Protein AF-0000000076376137 (afdb_homodimer)

Nearest PDB structures (foldseek):
  6ldh-assembly1_A  TM=7.338E-01  e=2.993E-28  Squalus acanthias
  2e37-assembly1_A  TM=7.832E-01  e=1.923E-21  Thermus thermophilus HB8
  3d4p-assembly1_A  TM=7.666E-01  e=7.746E-21  Staphylococcus aureus subsp. aureus COL
  3d0o-assembly1_B  TM=7.665E-01  e=4.172E-20  Staphylococcus aureus subsp. aureus COL
  3wsv-assembly1_C  TM=8.218E-01  e=5.367E-19  Enterococcus mundtii

Sequence (716 aa):
MSLTFGNEPPLFSKPSTDGRSVTELSAILAEVTTGISGTSLQTKEPSPHLPPYSKVTVLGSGDLAMACVTSILAKEIVERLVFIQTSENMLRGGSLELEIFSLPRVDSSKDMSASAGSNVVVVTANTLGKEGSYVNVLQSNVELFRSLIPSAVMYSPHCVLVIASQPVDVMSFVAWKLSGFAPQRVLGTGCNLDTQRLRYLLRPLCQPPAHQPWLIGEHGENQDSGWMGADVLMCLSHLTADHQTYEEAARRKNKEEGMVEGAVQGLKEKGQRSWCVGLSVADLTETILSQHGRPHSVCTLAQGYHGVGSEVYLSLPCLLGGFGVLEVTALELTQEEEGSVVKSSETEWGSIQKNHQFMSLTFGNEPPLFSKPSTDGRSVTELSAILAEVTTGISGTSLQTKEPSPHLPPYSKVTVLGSGDLAMACVTSILAKEIVERLVFIQTSENMLRGGSLELEIFSLPRVDSSKDMSASAGSNVVVVTANTLGKEGSYVNVLQSNVELFRSLIPSAVMYSPHCVLVIASQPVDVMSFVAWKLSGFAPQRVLGTGCNLDTQRLRYLLRPLCQPPAHQPWLIGEHGENQDSGWMGADVLMCLSHLTADHQTYEEAARRKNKEEGMVEGAVQGLKEKGQRSWCVGLSVADLTETILSQHGRPHSVCTLAQGYHGVGSEVYLSLPCLLGGFGVLEVTALELTQEEEGSVVKSSETEWGSIQKNHQF

Solvent-accessible surface area (backbone atoms only — not comparable to full-atom values): 38441 Å² total; per-residue (Å²): 136,82,83,75,80,77,78,71,77,79,86,67,81,70,83,80,75,77,77,64,59,66,60,56,53,52,50,53,55,49,56,63,54,60,68,68,64,86,87,72,86,68,69,81,67,76,74,75,76,49,60,95,77,37,25,36,24,42,36,16,26,46,67,45,32,50,23,31,53,26,30,34,43,32,54,67,73,58,66,35,34,28,39,32,42,70,54,86,51,54,66,67,29,51,56,52,53,47,67,70,54,60,38,87,46,56,47,75,40,80,54,70,70,73,39,46,66,19,50,33,39,37,37,40,53,54,60,83,78,60,90,68,54,72,68,54,44,51,51,52,37,51,55,51,44,68,56,49,39,45,52,50,33,69,37,18,75,81,29,28,40,39,26,61,18,74,60,24,34,62,46,28,43,52,46,32,70,57,48,70,53,62,56,42,28,36,31,11,52,48,27,32,55,59,23,52,51,46,39,60,70,42,44,85,70,28,74,69,73,85,32,60,52,37,34,25,27,39,50,33,70,38,83,82,66,65,23,50,65,19,74,48,45,73,43,64,47,80,74,66,75,74,91,52,54,70,66,56,43,47,52,47,49,49,52,48,48,51,50,50,50,50,43,53,52,47,52,49,70,47,47,78,47,41,59,58,51,8,38,40,50,26,49,52,51,47,30,29,54,53,51,48,69,43,80,42,20,28,14,29,72,33,47,76,46,70,78,25,79,57,94,33,37,27,14,36,47,21,35,29,16,61,68,25,52,76,40,75,56,84,73,91,64,52,73,67,54,30,50,51,47,31,51,46,44,50,52,51,42,49,54,49,56,75,58,46,87,110,134,84,82,74,79,75,79,72,76,77,90,66,80,74,84,78,76,77,76,63,61,66,61,54,52,52,49,53,54,50,55,64,55,60,67,67,63,80,83,68,85,67,70,80,66,76,73,74,77,49,61,98,77,37,25,37,24,42,36,16,27,46,66,47,33,51,23,31,54,25,29,33,43,32,55,68,72,57,67,35,35,28,38,32,43,71,54,87,50,54,65,68,29,51,55,52,55,47,66,71,54,59,37,85,46,56,45,74,40,80,52,70,69,74,40,46,66,19,50,34,38,36,37,39,53,55,60,82,80,60,89,67,54,71,66,54,45,50,51,52,37,51,57,51,43,68,56,49,37,44,53,50,34,69,39,18,75,80,31,28,39,40,25,62,20,74,59,24,31,62,45,29,43,51,47,32,68,57,47,71,55,61,56,42,28,35,30,14,51,47,27,31,56,58,23,51,50,46,39,61,69,42,45,86,71,28,73,70,75,87,31,62,51,38,34,25,29,39,50,33,69,38,83,84,66,64,24,49,65,19,73,48,45,72,43,64,46,81,77,65,77,70,92,52,53,71,66,56,43,47,53,46,47,50,53,49,48,50,49,49,51,50,41,53,50,46,53,48,69,47,46,79,46,42,59,58,50,8,39,40,50,26,51,52,50,48,29,29,55,52,51,48,69,44,80,42,20,28,13,28,72,34,47,77,45,72,78,25,79,58,93,32,37,27,13,37,46,21,34,29,17,60,69,25,52,75,42,76,57,87,72,91,63,50,73,66,53,32,48,50,46,31,51,46,45,50,53,52,42,50,53,49,57,75,57,46,87,110

pLDDT: mean 76.17, std 24.18, range [21.7, 98.88]

Organism: Callorhinchus milii (NCBI:txid7868)

Structure (mmCIF, N/CA/C/O backbone):
data_AF-0000000076376137-model_v1
#
loop_
_entity.id
_entity.type
_entity.pdbx_description
1 polymer 'UEV and lactate/malate dehyrogenase domains'
#
loop_
_atom_site.group_PDB
_atom_site.id
_atom_site.type_symbol
_atom_site.label_atom_id
_atom_site.label_alt_id
_atom_site.label_comp_id
_atom_site.label_asym_id
_atom_site.label_entity_id
_atom_site.label_seq_id
_atom_site.pdbx_PDB_ins_code
_atom_site.Cartn_x
_atom_site.Cartn_y
_atom_site.Cartn_z
_atom_site.occupancy
_atom_site.B_iso_or_equiv
_atom_site.auth_seq_id
_atom_site.auth_comp_id
_atom_site.auth_asym_id
_atom_site.auth_atom_id
_atom_site.pdbx_PDB_model_num
ATOM 1 N N . MET A 1 1 ? -29.297 -44.938 5.051 1 22.16 1 MET A N 1
ATOM 2 C CA . MET A 1 1 ? -29.156 -45.438 3.68 1 22.16 1 MET A CA 1
ATOM 3 C C . MET A 1 1 ? -27.859 -44.906 3.059 1 22.16 1 MET A C 1
ATOM 5 O O . MET A 1 1 ? -27.609 -43.688 3.051 1 22.16 1 MET A O 1
ATOM 9 N N . SER A 1 2 ? -26.734 -45.781 2.963 1 22.08 2 SER A N 1
ATOM 10 C CA . SER A 1 2 ? -25.297 -45.688 2.793 1 22.08 2 SER A CA 1
ATOM 11 C C . SER A 1 2 ? -24.922 -45.281 1.369 1 22.08 2 SER A C 1
ATOM 13 O O . SER A 1 2 ? -25.234 -46 0.416 1 22.08 2 SER A O 1
ATOM 15 N N . LEU A 1 3 ? -25.203 -44 0.946 1 23.52 3 LEU A N 1
ATOM 16 C CA . LEU A 1 3 ? -25.141 -43.594 -0.455 1 23.52 3 LEU A CA 1
ATOM 17 C C . LEU A 1 3 ? -23.812 -44 -1.078 1 23.52 3 LEU A C 1
ATOM 19 O O . LEU A 1 3 ? -22.75 -43.562 -0.621 1 23.52 3 LEU A O 1
ATOM 23 N N . THR A 1 4 ? -23.625 -45.281 -1.652 1 22.45 4 THR A N 1
ATOM 24 C CA . THR A 1 4 ? -22.547 -46.031 -2.287 1 22.45 4 THR A CA 1
ATOM 25 C C . THR A 1 4 ? -22.047 -45.312 -3.535 1 22.45 4 THR A C 1
ATOM 27 O O . THR A 1 4 ? -22.812 -45.094 -4.48 1 22.45 4 THR A O 1
ATOM 30 N N . PHE A 1 5 ? -21.25 -44.219 -3.396 1 22.12 5 PHE A N 1
ATOM 31 C CA . PHE A 1 5 ? -20.703 -43.406 -4.469 1 22.12 5 PHE A CA 1
ATOM 32 C C . PHE A 1 5 ? -19.938 -44.25 -5.473 1 22.12 5 PHE A C 1
ATOM 34 O O . PHE A 1 5 ? -18.984 -44.938 -5.113 1 22.12 5 PHE A O 1
ATOM 41 N N . GLY A 1 6 ? -20.656 -44.938 -6.383 1 22.7 6 GLY A N 1
ATOM 42 C CA . GLY A 1 6 ? -20.125 -45.844 -7.398 1 22.7 6 GLY A CA 1
ATOM 43 C C . GLY A 1 6 ? -18.984 -45.219 -8.195 1 22.7 6 GLY A C 1
ATOM 44 O O . GLY A 1 6 ? -18.969 -44 -8.43 1 22.7 6 GLY A O 1
ATOM 45 N N . ASN A 1 7 ? -17.797 -45.812 -8.242 1 23.27 7 ASN A N 1
ATOM 46 C CA . ASN A 1 7 ? -16.438 -45.688 -8.766 1 23.27 7 ASN A CA 1
ATOM 47 C C . ASN A 1 7 ? -16.422 -45.625 -10.289 1 23.27 7 ASN A C 1
ATOM 49 O O . ASN A 1 7 ? -16.375 -46.656 -10.953 1 23.27 7 ASN A O 1
ATOM 53 N N . GLU A 1 8 ? -17.391 -44.969 -10.953 1 25.73 8 GLU A N 1
ATOM 54 C CA . GLU A 1 8 ? -17.281 -45.219 -12.383 1 25.73 8 GLU A CA 1
ATOM 55 C C . GLU A 1 8 ? -15.906 -44.812 -12.906 1 25.73 8 GLU A C 1
ATOM 57 O O . GLU A 1 8 ? -15.336 -43.812 -12.453 1 25.73 8 GLU A O 1
ATOM 62 N N . PRO A 1 9 ? -15.195 -45.688 -13.562 1 24.77 9 PRO A N 1
ATOM 63 C CA . PRO A 1 9 ? -13.828 -45.594 -14.062 1 24.77 9 PRO A CA 1
ATOM 64 C C . PRO A 1 9 ? -13.625 -44.406 -15 1 24.77 9 PRO A C 1
ATOM 66 O O . PRO A 1 9 ? -14.523 -44.062 -15.781 1 24.77 9 PRO A O 1
ATOM 69 N N . PRO A 1 10 ? -12.859 -43.406 -14.633 1 22.78 10 PRO A N 1
ATOM 70 C CA . PRO A 1 10 ? -12.703 -42.188 -15.43 1 22.78 10 PRO A CA 1
ATOM 71 C C . PRO A 1 10 ? -12.211 -42.469 -16.844 1 22.78 10 PRO A C 1
ATOM 73 O O . PRO A 1 10 ? -11.469 -43.406 -17.078 1 22.78 10 PRO A O 1
ATOM 76 N N . LEU A 1 11 ? -13.008 -42.312 -17.906 1 24.89 11 LEU A N 1
ATOM 77 C CA . LEU A 1 11 ? -12.867 -42.469 -19.344 1 24.89 11 LEU A CA 1
ATOM 78 C C . LEU A 1 11 ? -11.609 -41.781 -19.859 1 24.89 11 LEU A C 1
ATOM 80 O O . LEU A 1 11 ? -11.469 -41.531 -21.062 1 24.89 11 LEU A O 1
ATOM 84 N N . PHE A 1 12 ? -10.602 -41.438 -19.016 1 22.17 12 PHE A N 1
ATOM 85 C CA . PHE A 1 12 ? -9.695 -40.375 -19.422 1 22.17 12 PHE A CA 1
ATOM 86 C C . PHE A 1 12 ? -8.758 -40.844 -20.516 1 22.17 12 PHE A C 1
ATOM 88 O O . PHE A 1 12 ? -8.07 -40.031 -21.141 1 22.17 12 PHE A O 1
ATOM 95 N N . SER A 1 13 ? -8.367 -42.125 -20.672 1 22.62 13 SER A N 1
ATOM 96 C CA . SER A 1 13 ? -6.973 -42.25 -21.078 1 22.62 13 SER A CA 1
ATOM 97 C C . SER A 1 13 ? -6.82 -42 -22.578 1 22.62 13 SER A C 1
ATOM 99 O O . SER A 1 13 ? -6.699 -42.969 -23.359 1 22.62 13 SER A O 1
ATOM 101 N N . LYS A 1 14 ? -7.543 -41.25 -23.312 1 27.48 14 LYS A N 1
ATOM 102 C CA . LYS A 1 14 ? -7.168 -41.469 -24.719 1 27.48 14 LYS A CA 1
ATOM 103 C C . LYS A 1 14 ? -5.773 -40.906 -25 1 27.48 14 LYS A C 1
ATOM 105 O O . LYS A 1 14 ? -5.414 -39.844 -24.516 1 27.48 14 LYS A O 1
ATOM 110 N N . PRO A 1 15 ? -4.738 -41.688 -25.547 1 26.56 15 PRO A N 1
ATOM 111 C CA . PRO A 1 15 ? -3.34 -41.438 -25.922 1 26.56 15 PRO A CA 1
ATOM 112 C C . PRO A 1 15 ? -3.18 -40.281 -26.906 1 26.56 15 PRO A C 1
ATOM 114 O O . PRO A 1 15 ? -3.754 -40.312 -28 1 26.56 15 PRO A O 1
ATOM 117 N N . SER A 1 16 ? -3.355 -38.969 -26.484 1 25.47 16 SER A N 1
ATOM 118 C CA . SER A 1 16 ? -3.223 -37.938 -27.5 1 25.47 16 SER A CA 1
ATOM 119 C C . SER A 1 16 ? -1.838 -37.969 -28.141 1 25.47 16 SER A C 1
ATOM 121 O O . SER A 1 16 ? -0.826 -37.875 -27.453 1 25.47 16 SER A O 1
ATOM 123 N N . THR A 1 17 ? -1.504 -38.625 -29.219 1 25.58 17 THR A N 1
ATOM 124 C CA . THR A 1 17 ? -0.353 -38.781 -30.094 1 25.58 17 THR A CA 1
ATOM 125 C C . THR A 1 17 ? 0.166 -37.406 -30.531 1 25.58 17 THR A C 1
ATOM 127 O O . THR A 1 17 ? 1.162 -37.312 -31.266 1 25.58 17 THR A O 1
ATOM 130 N N . ASP A 1 18 ? -0.617 -36.344 -30.594 1 28.47 18 ASP A N 1
ATOM 131 C CA . ASP A 1 18 ? -0.144 -35.281 -31.469 1 28.47 18 ASP A CA 1
ATOM 132 C C . ASP A 1 18 ? 1.029 -34.531 -30.844 1 28.47 18 ASP A C 1
ATOM 134 O O . ASP A 1 18 ? 0.899 -33.969 -29.75 1 28.47 18 ASP A O 1
ATOM 138 N N . GLY A 1 19 ? 2.346 -34.844 -31.062 1 25.27 19 GLY A N 1
ATOM 139 C CA . GLY A 1 19 ? 3.691 -34.344 -30.812 1 25.27 19 GLY A CA 1
ATOM 140 C C . GLY A 1 19 ? 3.842 -32.844 -31.078 1 25.27 19 GLY A C 1
ATOM 141 O O . GLY A 1 19 ? 4.961 -32.344 -31.141 1 25.27 19 GLY A O 1
ATOM 142 N N . ARG A 1 20 ? 2.961 -32.25 -31.812 1 32.53 20 ARG A N 1
ATOM 143 C CA . ARG A 1 20 ? 3.219 -30.891 -32.281 1 32.53 20 ARG A CA 1
ATOM 144 C C . ARG A 1 20 ? 3.33 -29.922 -31.109 1 32.53 20 ARG A C 1
ATOM 146 O O . ARG A 1 20 ? 3.539 -28.719 -31.297 1 32.53 20 ARG A O 1
ATOM 153 N N . SER A 1 21 ? 2.859 -30.328 -29.969 1 31.55 21 SER A N 1
ATOM 154 C CA . SER A 1 21 ? 2.377 -29.312 -29.047 1 31.55 21 SER A CA 1
ATOM 155 C C . SER A 1 21 ? 3.533 -28.609 -28.328 1 31.55 21 SER A C 1
ATOM 157 O O . SER A 1 21 ? 3.408 -27.469 -27.906 1 31.55 21 SER A O 1
ATOM 159 N N . VAL A 1 22 ? 4.648 -29.25 -28.094 1 31.97 22 VAL A N 1
ATOM 160 C CA . VAL A 1 22 ? 5.707 -28.625 -27.312 1 31.97 22 VAL A CA 1
ATOM 161 C C . VAL A 1 22 ? 6.441 -27.594 -28.172 1 31.97 22 VAL A C 1
ATOM 163 O O . VAL A 1 22 ? 6.797 -26.516 -27.688 1 31.97 22 VAL A O 1
ATOM 166 N N . THR A 1 23 ? 6.602 -27.859 -29.5 1 31.88 23 THR A N 1
ATOM 167 C CA . THR A 1 23 ? 7.41 -27.016 -30.375 1 31.88 23 THR A CA 1
ATOM 168 C C . THR A 1 23 ? 6.727 -25.672 -30.609 1 31.88 23 THR A C 1
ATOM 170 O O . THR A 1 23 ? 7.391 -24.641 -30.672 1 31.88 23 THR A O 1
ATOM 173 N N . GLU A 1 24 ? 5.453 -25.781 -30.797 1 33.12 24 GLU A N 1
ATOM 174 C CA . GLU A 1 24 ? 4.754 -24.531 -31.109 1 33.12 24 GLU A CA 1
ATOM 175 C C . GLU A 1 24 ? 4.75 -23.594 -29.906 1 33.12 24 GLU A C 1
ATOM 177 O O . GLU A 1 24 ? 4.91 -22.375 -30.062 1 33.12 24 GLU A O 1
ATOM 182 N N . LEU A 1 25 ? 4.676 -24.172 -28.703 1 32 25 LEU A N 1
ATOM 183 C CA . LEU A 1 25 ? 4.637 -23.312 -27.516 1 32 25 LEU A CA 1
ATOM 184 C C . LEU A 1 25 ? 5.996 -22.672 -27.266 1 32 25 LEU A C 1
ATOM 186 O O . LEU A 1 25 ? 6.074 -21.5 -26.891 1 32 25 LEU A O 1
ATOM 190 N N . SER A 1 26 ? 7.09 -23.344 -27.609 1 34.44 26 SER A N 1
ATOM 191 C CA . SER A 1 26 ? 8.422 -22.766 -27.5 1 34.44 26 SER A CA 1
ATOM 192 C C . SER A 1 26 ? 8.578 -21.578 -28.453 1 34.44 26 SER A C 1
ATOM 194 O O . SER A 1 26 ? 9.289 -20.625 -28.156 1 34.44 26 SER A O 1
ATOM 196 N N . ALA A 1 27 ? 7.984 -21.672 -29.594 1 36.41 27 ALA A N 1
ATOM 197 C CA . ALA A 1 27 ? 8.07 -20.594 -30.578 1 36.41 27 ALA A CA 1
ATOM 198 C C . ALA A 1 27 ? 7.34 -19.359 -30.094 1 36.41 27 ALA A C 1
ATOM 200 O O . ALA A 1 27 ? 7.828 -18.234 -30.266 1 36.41 27 ALA A O 1
ATOM 201 N N . ILE A 1 28 ? 6.223 -19.516 -29.438 1 34.91 28 ILE A N 1
ATOM 202 C CA . ILE A 1 28 ? 5.469 -18.375 -28.953 1 34.91 28 ILE A CA 1
ATOM 203 C C . ILE A 1 28 ? 6.234 -17.688 -27.828 1 34.91 28 ILE A C 1
ATOM 205 O O . ILE A 1 28 ? 6.32 -16.469 -27.781 1 34.91 28 ILE A O 1
ATOM 209 N N . LEU A 1 29 ? 6.844 -18.484 -27.047 1 36.94 29 LEU A N 1
ATOM 210 C CA . LEU A 1 29 ? 7.629 -17.891 -25.969 1 36.94 29 LEU A CA 1
ATOM 211 C C . LEU A 1 29 ? 8.844 -17.156 -26.516 1 36.94 29 LEU A C 1
ATOM 213 O O . LEU A 1 29 ? 9.203 -16.094 -26.031 1 36.94 29 LEU A O 1
ATOM 217 N N . ALA A 1 30 ? 9.484 -17.688 -27.547 1 34.34 30 ALA A N 1
ATOM 218 C CA . ALA A 1 30 ? 10.617 -17.031 -28.188 1 34.34 30 ALA A CA 1
ATOM 219 C C . ALA A 1 30 ? 10.188 -15.719 -28.828 1 34.34 30 ALA A C 1
ATOM 221 O O . ALA A 1 30 ? 10.922 -14.727 -28.797 1 34.34 30 ALA A O 1
ATOM 222 N N . GLU A 1 31 ? 9.078 -15.711 -29.453 1 34.19 31 GLU A N 1
ATOM 223 C CA . GLU A 1 31 ? 8.609 -14.5 -30.125 1 34.19 31 GLU A CA 1
ATOM 224 C C . GLU A 1 31 ? 8.336 -13.383 -29.125 1 34.19 31 GLU A C 1
ATOM 226 O O . GLU A 1 31 ? 8.609 -12.211 -29.391 1 34.19 31 GLU A O 1
ATOM 231 N N . VAL A 1 32 ? 7.82 -13.758 -27.969 1 32.81 32 VAL A N 1
ATOM 232 C CA . VAL A 1 32 ? 7.512 -12.719 -27 1 32.81 32 VAL A CA 1
ATOM 233 C C . VAL A 1 32 ? 8.812 -12.133 -26.438 1 32.81 32 VAL A C 1
ATOM 235 O O . VAL A 1 32 ? 8.906 -10.93 -26.203 1 32.81 32 VAL A O 1
ATOM 238 N N . THR A 1 33 ? 9.828 -12.906 -26.391 1 30.69 33 THR A N 1
ATOM 239 C CA . THR A 1 33 ? 11.086 -12.43 -25.828 1 30.69 33 THR A CA 1
ATOM 240 C C . THR A 1 33 ? 11.836 -11.57 -26.844 1 30.69 33 THR A C 1
ATOM 242 O O . THR A 1 33 ? 12.586 -10.672 -26.469 1 30.69 33 THR A O 1
ATOM 245 N N . THR A 1 34 ? 11.828 -11.914 -28.141 1 31.52 34 THR A N 1
ATOM 246 C CA . THR A 1 34 ? 12.602 -11.148 -29.109 1 31.52 34 THR A CA 1
ATOM 247 C C . THR A 1 34 ? 12.062 -9.727 -29.234 1 31.52 34 THR A C 1
ATOM 249 O O . THR A 1 34 ? 12.656 -8.898 -29.922 1 31.52 34 THR A O 1
ATOM 252 N N . GLY A 1 35 ? 10.844 -9.508 -28.812 1 30.53 35 GLY A N 1
ATOM 253 C CA . GLY A 1 35 ? 10.352 -8.156 -29.031 1 30.53 35 GLY A CA 1
ATOM 254 C C . GLY A 1 35 ? 11.133 -7.105 -28.266 1 30.53 35 GLY A C 1
ATOM 255 O O . GLY A 1 35 ? 10.773 -5.93 -28.266 1 30.53 35 GLY A O 1
ATOM 256 N N . ILE A 1 36 ? 11.992 -7.531 -27.375 1 29.47 36 ILE A N 1
ATOM 257 C CA . ILE A 1 36 ? 12.539 -6.414 -26.625 1 29.47 36 ILE A CA 1
ATOM 258 C C . ILE A 1 36 ? 13.633 -5.727 -27.438 1 29.47 36 ILE A C 1
ATOM 260 O O . ILE A 1 36 ? 14.367 -4.879 -26.922 1 29.47 36 ILE A O 1
ATOM 264 N N . SER A 1 37 ? 13.922 -6.23 -28.625 1 26.3 37 SER A N 1
ATOM 265 C CA . SER A 1 37 ? 15.148 -5.594 -29.094 1 26.3 37 SER A CA 1
ATOM 266 C C . SER A 1 37 ? 14.953 -4.094 -29.281 1 26.3 37 SER A C 1
ATOM 268 O O . SER A 1 37 ? 15.734 -3.289 -28.766 1 26.3 37 SER A O 1
ATOM 270 N N . GLY A 1 38 ? 14.914 -3.605 -30.672 1 26.5 38 GLY A N 1
ATOM 271 C CA . GLY A 1 38 ? 15.406 -2.365 -31.25 1 26.5 38 GLY A CA 1
ATOM 272 C C . GLY A 1 38 ? 14.664 -1.14 -30.75 1 26.5 38 GLY A C 1
ATOM 273 O O . GLY A 1 38 ? 13.594 -1.257 -30.141 1 26.5 38 GLY A O 1
ATOM 274 N N . THR A 1 39 ? 15.195 0.216 -31.109 1 28.78 39 THR A N 1
ATOM 275 C CA . THR A 1 39 ? 15.148 1.645 -30.828 1 28.78 39 THR A CA 1
ATOM 276 C C . THR A 1 39 ? 13.742 2.193 -31.031 1 28.78 39 THR A C 1
ATOM 278 O O . THR A 1 39 ? 13.461 3.338 -30.672 1 28.78 39 THR A O 1
ATOM 281 N N . SER A 1 40 ? 13.023 1.793 -32.219 1 27.5 40 SER A N 1
ATOM 282 C CA . SER A 1 40 ? 12.18 2.793 -32.844 1 27.5 40 SER A CA 1
ATOM 283 C C . SER A 1 40 ? 11.039 3.219 -31.938 1 27.5 40 SER A C 1
ATOM 285 O O . SER A 1 40 ? 10.703 2.51 -30.984 1 27.5 40 SER A O 1
ATOM 287 N N . LEU A 1 41 ? 10.391 4.508 -32.219 1 28.47 41 LEU A N 1
ATOM 288 C CA . LEU A 1 41 ? 9.266 5.344 -31.828 1 28.47 41 LEU A CA 1
ATOM 289 C C . LEU A 1 41 ? 7.984 4.52 -31.734 1 28.47 41 LEU A C 1
ATOM 291 O O . LEU A 1 41 ? 7.34 4.254 -32.75 1 28.47 41 LEU A O 1
ATOM 295 N N . GLN A 1 42 ? 8.016 3.396 -31.234 1 27.92 42 GLN A N 1
ATOM 296 C CA . GLN A 1 42 ? 6.855 2.514 -31.328 1 27.92 42 GLN A CA 1
ATOM 297 C C . GLN A 1 42 ? 5.57 3.252 -30.969 1 27.92 42 GLN A C 1
ATOM 299 O O . GLN A 1 42 ? 5.508 3.949 -29.953 1 27.92 42 GLN A O 1
ATOM 304 N N . THR A 1 43 ? 4.785 3.461 -32 1 29.94 43 THR A N 1
ATOM 305 C CA . THR A 1 43 ? 3.41 3.945 -31.922 1 29.94 43 THR A CA 1
ATOM 306 C C . THR A 1 43 ? 2.678 3.303 -30.734 1 29.94 43 THR A C 1
ATOM 308 O O . THR A 1 43 ? 2.844 2.109 -30.469 1 29.94 43 THR A O 1
ATOM 311 N N . LYS A 1 44 ? 2.287 4.07 -29.781 1 31.88 44 LYS A N 1
ATOM 312 C CA . LYS A 1 44 ? 1.377 3.723 -28.688 1 31.88 44 LYS A CA 1
ATOM 313 C C . LYS A 1 44 ? 0.385 2.648 -29.125 1 31.88 44 LYS A C 1
ATOM 315 O O . LYS A 1 44 ? -0.542 2.924 -29.891 1 31.88 44 LYS A O 1
ATOM 320 N N . GLU A 1 45 ? 0.847 1.396 -29.422 1 33.62 45 GLU A N 1
ATOM 321 C CA . GLU A 1 45 ? -0.188 0.412 -29.734 1 33.62 45 GLU A CA 1
ATOM 322 C C . GLU A 1 45 ? -1.397 0.581 -28.812 1 33.62 45 GLU A C 1
ATOM 324 O O . GLU A 1 45 ? -1.248 0.915 -27.641 1 33.62 45 GLU A O 1
ATOM 329 N N . PRO A 1 46 ? -2.6 0.63 -29.375 1 33.97 46 PRO A N 1
ATOM 330 C CA . PRO A 1 46 ? -3.83 0.806 -28.594 1 33.97 46 PRO A CA 1
ATOM 331 C C . PRO A 1 46 ? -3.928 -0.16 -27.406 1 33.97 46 PRO A C 1
ATOM 333 O O . PRO A 1 46 ? -3.367 -1.258 -27.469 1 33.97 46 PRO A O 1
ATOM 336 N N . SER A 1 47 ? -3.896 0.276 -26.188 1 40.19 47 SER A N 1
ATOM 337 C CA . SER A 1 47 ? -4.172 -0.499 -24.984 1 40.19 47 SER A CA 1
ATOM 338 C C . SER A 1 47 ? -5.102 -1.671 -25.281 1 40.19 47 SER A C 1
ATOM 340 O O . SER A 1 47 ? -6.078 -1.525 -26.016 1 40.19 47 SER A O 1
ATOM 342 N N . PRO A 1 48 ? -4.625 -2.918 -25.266 1 42.78 48 PRO A N 1
ATOM 343 C CA . PRO A 1 48 ? -5.52 -4.051 -25.516 1 42.78 48 PRO A CA 1
ATOM 344 C C . PRO A 1 48 ? -6.945 -3.791 -25.031 1 42.78 48 PRO A C 1
ATOM 346 O O . PRO A 1 48 ? -7.152 -2.998 -24.109 1 42.78 48 PRO A O 1
ATOM 349 N N . HIS A 1 49 ? -7.93 -4.082 -25.922 1 44.31 49 HIS A N 1
ATOM 350 C CA . HIS A 1 49 ? -9.367 -3.945 -25.703 1 44.31 49 HIS A CA 1
ATOM 351 C C . HIS A 1 49 ? -9.797 -4.598 -24.406 1 44.31 49 HIS A C 1
ATOM 353 O O . HIS A 1 49 ? -9.719 -5.82 -24.25 1 44.31 49 HIS A O 1
ATOM 359 N N . LEU A 1 50 ? -9.508 -4.125 -23.25 1 51.91 50 LEU A N 1
ATOM 360 C CA . LEU A 1 50 ? -10.148 -4.555 -22.016 1 51.91 50 LEU A CA 1
ATOM 361 C C . LEU A 1 50 ? -11.633 -4.805 -22.219 1 51.91 50 LEU A C 1
ATOM 363 O O . LEU A 1 50 ? -12.25 -4.18 -23.094 1 51.91 50 LEU A O 1
ATOM 367 N N . PRO A 1 51 ? -12.086 -6.02 -21.797 1 56.38 51 PRO A N 1
ATOM 368 C CA . PRO A 1 51 ? -13.539 -6.156 -21.922 1 56.38 51 PRO A CA 1
ATOM 369 C C . PRO A 1 51 ? -14.281 -4.867 -21.562 1 56.38 51 PRO A C 1
ATOM 371 O O . PRO A 1 51 ? -13.742 -4.016 -20.844 1 56.38 51 PRO A O 1
ATOM 374 N N . PRO A 1 52 ? -15.336 -4.465 -22.281 1 57.62 52 PRO A N 1
ATOM 375 C CA . PRO A 1 52 ? -16.078 -3.205 -22.141 1 57.62 52 PRO A CA 1
ATOM 376 C C . PRO A 1 52 ? -16.188 -2.744 -20.688 1 57.62 52 PRO A C 1
ATOM 378 O O . PRO A 1 52 ? -16.172 -1.542 -20.422 1 57.62 52 PRO A O 1
ATOM 381 N N . TYR A 1 53 ? -16.422 -3.789 -19.625 1 71.38 53 TYR A N 1
ATOM 382 C CA . TYR A 1 53 ? -16.562 -3.299 -18.25 1 71.38 53 TYR A CA 1
ATOM 383 C C . TYR A 1 53 ? -15.727 -4.125 -17.297 1 71.38 53 TYR A C 1
ATOM 385 O O . TYR A 1 53 ? -16.031 -5.289 -17.031 1 71.38 53 TYR A O 1
ATOM 393 N N . SER A 1 54 ? -14.422 -3.682 -16.953 1 93 54 SER A N 1
ATOM 394 C CA . SER A 1 54 ? -13.547 -4.375 -16.016 1 93 54 SER A CA 1
ATOM 395 C C . SER A 1 54 ? -13.875 -4.008 -14.57 1 93 54 SER A C 1
ATOM 397 O O . SER A 1 54 ? -13.797 -2.838 -14.188 1 93 54 SER A O 1
ATOM 399 N N . LYS A 1 55 ? -14.422 -5 -13.914 1 97.5 55 LYS A N 1
ATOM 400 C CA . LYS A 1 55 ? -14.773 -4.848 -12.508 1 97.5 55 LYS A CA 1
ATOM 401 C C . LYS A 1 55 ? -14.039 -5.863 -11.641 1 97.5 55 LYS A C 1
ATOM 403 O O . LYS A 1 55 ? -14.047 -7.062 -11.938 1 97.5 55 LYS A O 1
ATOM 408 N N . VAL A 1 56 ? -13.344 -5.371 -10.578 1 98.69 56 VAL A N 1
ATOM 409 C CA . VAL A 1 56 ? -12.594 -6.227 -9.664 1 98.69 56 VAL A CA 1
ATOM 410 C C . VAL A 1 56 ? -13.094 -6.008 -8.234 1 98.69 56 VAL A C 1
ATOM 412 O O . VAL A 1 56 ? -13.359 -4.875 -7.832 1 98.69 56 VAL A O 1
ATOM 415 N N . THR A 1 57 ? -13.289 -7.07 -7.496 1 98.69 57 THR A N 1
ATOM 416 C CA . THR A 1 57 ? -13.633 -6.996 -6.082 1 98.69 57 THR A CA 1
ATOM 417 C C . THR A 1 57 ? -12.484 -7.508 -5.215 1 98.69 57 THR A C 1
ATOM 419 O O . THR A 1 57 ? -11.883 -8.539 -5.52 1 98.69 57 THR A O 1
ATOM 422 N N . VAL A 1 58 ? -12.117 -6.758 -4.203 1 98.62 58 VAL A N 1
ATOM 423 C CA . VAL A 1 58 ? -11.156 -7.191 -3.201 1 98.62 58 VAL A CA 1
ATOM 424 C C . VAL A 1 58 ? -11.859 -7.434 -1.87 1 98.62 58 VAL A C 1
ATOM 426 O O . VAL A 1 58 ? -12.5 -6.527 -1.326 1 98.62 58 VAL A O 1
ATOM 429 N N . LEU A 1 59 ? -11.789 -8.672 -1.374 1 97.62 59 LEU A N 1
ATOM 430 C CA . LEU A 1 59 ? -12.344 -9.062 -0.083 1 97.62 59 LEU A CA 1
ATOM 431 C C . LEU A 1 59 ? -11.266 -9.094 0.99 1 97.62 59 LEU A C 1
ATOM 433 O O . LEU A 1 59 ? -10.273 -9.812 0.859 1 97.62 59 LEU A O 1
ATOM 437 N N . GLY A 1 60 ? -11.391 -8.305 1.989 1 94.44 60 GLY A N 1
ATOM 438 C CA . GLY A 1 60 ? -10.438 -8.273 3.084 1 94.44 60 GLY A CA 1
ATOM 439 C C . GLY A 1 60 ? -10.484 -6.98 3.879 1 94.44 60 GLY A C 1
ATOM 440 O O . GLY A 1 60 ? -11.32 -6.117 3.615 1 94.44 60 GLY A O 1
ATOM 441 N N . SER A 1 61 ? -9.633 -6.844 4.887 1 89.25 61 SER A N 1
ATOM 442 C CA . SER A 1 61 ? -9.656 -5.652 5.73 1 89.25 61 SER A CA 1
ATOM 443 C C . SER A 1 61 ? -8.242 -5.16 6.023 1 89.25 61 SER A C 1
ATOM 445 O O . SER A 1 61 ? -8.047 -3.988 6.355 1 89.25 61 SER A O 1
ATOM 447 N N . GLY A 1 62 ? -7.297 -5.879 5.863 1 87.81 62 GLY A N 1
ATOM 448 C CA . GLY A 1 62 ? -5.988 -5.582 6.418 1 87.81 62 GLY A CA 1
ATOM 449 C C . GLY A 1 62 ? -5.035 -4.977 5.406 1 87.81 62 GLY A C 1
ATOM 450 O O . GLY A 1 62 ? -5.465 -4.402 4.406 1 87.81 62 GLY A O 1
ATOM 451 N N . ASP A 1 63 ? -3.781 -5.043 5.785 1 91.44 63 ASP A N 1
ATOM 452 C CA . ASP A 1 63 ? -2.705 -4.43 5.008 1 91.44 63 ASP A CA 1
ATOM 453 C C . ASP A 1 63 ? -2.66 -4.996 3.592 1 91.44 63 ASP A C 1
ATOM 455 O O . ASP A 1 63 ? -2.496 -4.25 2.625 1 91.44 63 ASP A O 1
ATOM 459 N N . LEU A 1 64 ? -2.855 -6.234 3.51 1 94.62 64 LEU A N 1
ATOM 460 C CA . LEU A 1 64 ? -2.762 -6.855 2.191 1 94.62 64 LEU A CA 1
ATOM 461 C C . LEU A 1 64 ? -3.918 -6.414 1.301 1 94.62 64 LEU A C 1
ATOM 463 O O . LEU A 1 64 ? -3.73 -6.164 0.108 1 94.62 64 LEU A O 1
ATOM 467 N N . ALA A 1 65 ? -5.102 -6.367 1.855 1 96.56 65 ALA A N 1
ATOM 468 C CA . ALA A 1 65 ? -6.258 -5.918 1.083 1 96.56 65 ALA A CA 1
ATOM 469 C C . ALA A 1 65 ? -6.02 -4.523 0.503 1 96.56 65 ALA A C 1
ATOM 471 O O . ALA A 1 65 ? -6.227 -4.301 -0.692 1 96.56 65 ALA A O 1
ATOM 472 N N . MET A 1 66 ? -5.543 -3.648 1.326 1 96.38 66 MET A N 1
ATOM 473 C CA . MET A 1 66 ? -5.324 -2.273 0.885 1 96.38 66 MET A CA 1
ATOM 474 C C . MET A 1 66 ? -4.184 -2.199 -0.123 1 96.38 66 MET A C 1
ATOM 476 O O . MET A 1 66 ? -4.223 -1.39 -1.052 1 96.38 66 MET A O 1
ATOM 480 N N . ALA A 1 67 ? -3.174 -3.027 0.096 1 97.25 67 ALA A N 1
ATOM 481 C CA . ALA A 1 67 ? -2.094 -3.109 -0.884 1 97.25 67 ALA A CA 1
ATOM 482 C C . ALA A 1 67 ? -2.621 -3.561 -2.244 1 97.25 67 ALA A C 1
ATOM 484 O O . ALA A 1 67 ? -2.221 -3.025 -3.279 1 97.25 67 ALA A O 1
ATOM 485 N N . CYS A 1 68 ? -3.52 -4.508 -2.289 1 98.25 68 CYS A N 1
ATOM 486 C CA . CYS A 1 68 ? -4.113 -4.984 -3.535 1 98.25 68 CYS A CA 1
ATOM 487 C C . CYS A 1 68 ? -4.953 -3.893 -4.188 1 98.25 68 CYS A C 1
ATOM 489 O O . CYS A 1 68 ? -4.84 -3.646 -5.387 1 98.25 68 CYS A O 1
ATOM 491 N N . VAL A 1 69 ? -5.785 -3.219 -3.373 1 98.38 69 VAL A N 1
ATOM 492 C CA . VAL A 1 69 ? -6.664 -2.172 -3.881 1 98.38 69 VAL A CA 1
ATOM 493 C C . VAL A 1 69 ? -5.84 -1.093 -4.574 1 98.38 69 VAL A C 1
ATOM 495 O O . VAL A 1 69 ? -6.07 -0.784 -5.746 1 98.38 69 VAL A O 1
ATOM 498 N N . THR A 1 70 ? -4.844 -0.601 -3.889 1 98.12 70 THR A N 1
ATOM 499 C CA . THR A 1 70 ? -4.098 0.533 -4.422 1 98.12 70 THR A CA 1
ATOM 500 C C . THR A 1 70 ? -3.209 0.096 -5.586 1 98.12 70 THR A C 1
ATOM 502 O O . THR A 1 70 ? -3.025 0.844 -6.547 1 98.12 70 THR A O 1
ATOM 505 N N . SER A 1 71 ? -2.635 -1.126 -5.551 1 98.38 71 SER A N 1
ATOM 506 C CA . SER A 1 71 ? -1.786 -1.619 -6.633 1 98.38 71 SER A CA 1
ATOM 507 C C . SER A 1 71 ? -2.592 -1.849 -7.906 1 98.38 71 SER A C 1
ATOM 509 O O . SER A 1 71 ? -2.152 -1.486 -9 1 98.38 71 SER A O 1
ATOM 511 N N . ILE A 1 72 ? -3.764 -2.422 -7.801 1 98.44 72 ILE A N 1
ATOM 512 C CA . ILE A 1 72 ? -4.609 -2.688 -8.961 1 98.44 72 ILE A CA 1
ATOM 513 C C . ILE A 1 72 ? -5.031 -1.368 -9.602 1 98.44 72 ILE A C 1
ATOM 515 O O . ILE A 1 72 ? -4.996 -1.229 -10.828 1 98.44 72 ILE A O 1
ATOM 519 N N . LEU A 1 73 ? -5.398 -0.416 -8.789 1 98 73 LEU A N 1
ATOM 520 C CA . LEU A 1 73 ? -5.797 0.885 -9.312 1 98 73 LEU A CA 1
ATOM 521 C C . LEU A 1 73 ? -4.621 1.575 -10 1 98 73 LEU A C 1
ATOM 523 O O . LEU A 1 73 ? -4.793 2.221 -11.039 1 98 73 LEU A O 1
ATOM 527 N N . ALA A 1 74 ? -3.463 1.409 -9.414 1 97.5 74 ALA A N 1
ATOM 528 C CA . ALA A 1 74 ? -2.266 2.053 -9.945 1 97.5 74 ALA A CA 1
ATOM 529 C C . ALA A 1 74 ? -1.918 1.499 -11.328 1 97.5 74 ALA A C 1
ATOM 531 O O . ALA A 1 74 ? -1.246 2.166 -12.117 1 97.5 74 ALA A O 1
ATOM 532 N N . LYS A 1 75 ? -2.328 0.274 -11.625 1 96.12 75 LYS A N 1
ATOM 533 C CA . LYS A 1 75 ? -2.088 -0.339 -12.93 1 96.12 75 LYS A CA 1
ATOM 534 C C . LYS A 1 75 ? -2.994 0.266 -14 1 96.12 75 LYS A C 1
ATOM 536 O O . LYS A 1 75 ? -2.766 0.074 -15.195 1 96.12 75 LYS A O 1
ATOM 541 N N . GLU A 1 76 ? -4.062 0.895 -13.602 1 95.06 76 GLU A N 1
ATOM 542 C CA . GLU A 1 76 ? -5 1.57 -14.492 1 95.06 76 GLU A CA 1
ATOM 543 C C . GLU A 1 76 ? -5.668 0.581 -15.445 1 95.06 76 GLU A C 1
ATOM 545 O O . GLU A 1 76 ? -5.797 0.851 -16.641 1 95.06 76 GLU A O 1
ATOM 550 N N . ILE A 1 77 ? -6.043 -0.517 -14.891 1 93.69 77 ILE A N 1
ATOM 551 C CA . ILE A 1 77 ? -6.562 -1.579 -15.75 1 93.69 77 ILE A CA 1
ATOM 552 C C . ILE A 1 77 ? -8.031 -1.829 -15.422 1 93.69 77 ILE A C 1
ATOM 554 O O . ILE A 1 77 ? -8.695 -2.627 -16.094 1 93.69 77 ILE A O 1
ATOM 558 N N . VAL A 1 78 ? -8.555 -1.154 -14.391 1 95.62 78 VAL A N 1
ATOM 559 C CA . VAL A 1 78 ? -9.891 -1.48 -13.922 1 95.62 78 VAL A CA 1
ATOM 560 C C . VAL A 1 78 ? -10.789 -0.25 -14.023 1 95.62 78 VAL A C 1
ATOM 562 O O . VAL A 1 78 ? -10.359 0.867 -13.727 1 95.62 78 VAL A O 1
ATOM 565 N N . GLU A 1 79 ? -12 -0.463 -14.445 1 96.06 79 GLU A N 1
ATOM 566 C CA . GLU A 1 79 ? -12.992 0.603 -14.469 1 96.06 79 GLU A CA 1
ATOM 567 C C . GLU A 1 79 ? -13.594 0.826 -13.086 1 96.06 79 GLU A C 1
ATOM 569 O O . GLU A 1 79 ? -13.828 1.966 -12.68 1 96.06 79 GLU A O 1
ATOM 574 N N . ARG A 1 80 ? -13.859 -0.294 -12.445 1 96.81 80 ARG A N 1
ATOM 575 C CA . ARG A 1 80 ? -14.445 -0.22 -11.117 1 96.81 80 ARG A CA 1
ATOM 576 C C . ARG A 1 80 ? -13.836 -1.259 -10.188 1 96.81 80 ARG A C 1
ATOM 578 O O . ARG A 1 80 ? -13.633 -2.41 -10.578 1 96.81 80 ARG A O 1
ATOM 585 N N . LEU A 1 81 ? -13.5 -0.788 -9.016 1 98.38 81 LEU A N 1
ATOM 586 C CA . LEU A 1 81 ? -13.031 -1.688 -7.965 1 98.38 81 LEU A CA 1
ATOM 587 C C . LEU A 1 81 ? -13.938 -1.63 -6.746 1 98.38 81 LEU A C 1
ATOM 589 O O . LEU A 1 81 ? -14.258 -0.544 -6.258 1 98.38 81 LEU A O 1
ATOM 593 N N . VAL A 1 82 ? -14.461 -2.758 -6.312 1 98.31 82 VAL A N 1
ATOM 594 C CA . VAL A 1 82 ? -15.281 -2.848 -5.109 1 98.31 82 VAL A CA 1
ATOM 595 C C . VAL A 1 82 ? -14.453 -3.412 -3.957 1 98.31 82 VAL A C 1
ATOM 597 O O . VAL A 1 82 ? -13.812 -4.453 -4.098 1 98.31 82 VAL A O 1
ATOM 600 N N . PHE A 1 83 ? -14.375 -2.648 -2.945 1 98 83 PHE A N 1
ATOM 601 C CA . PHE A 1 83 ? -13.727 -3.1 -1.721 1 98 83 PHE A CA 1
ATOM 602 C C . PHE A 1 83 ? -14.758 -3.553 -0.695 1 98 83 PHE A C 1
ATOM 604 O O . PHE A 1 83 ? -15.625 -2.773 -0.296 1 98 83 PHE A O 1
ATOM 611 N N . ILE A 1 84 ? -14.672 -4.84 -0.286 1 96.25 84 ILE A N 1
ATOM 612 C CA . ILE A 1 84 ? -15.562 -5.387 0.73 1 96.25 84 ILE A CA 1
ATOM 613 C C . ILE A 1 84 ? -14.766 -5.73 1.986 1 96.25 84 ILE A C 1
ATOM 615 O O . ILE A 1 84 ? -13.961 -6.664 1.983 1 96.25 84 ILE A O 1
ATOM 619 N N . GLN A 1 85 ? -15.039 -4.965 3.01 1 91 85 GLN A N 1
ATOM 620 C CA . GLN A 1 85 ? -14.383 -5.23 4.285 1 91 85 GLN A CA 1
ATOM 621 C C . GLN A 1 85 ? -15.023 -6.418 5 1 91 85 GLN A C 1
ATOM 623 O O . GLN A 1 85 ? -16.234 -6.434 5.227 1 91 85 GLN A O 1
ATOM 628 N N . THR A 1 86 ? -14.172 -7.336 5.395 1 86.75 86 THR A N 1
ATOM 629 C CA . THR A 1 86 ? -14.68 -8.57 5.977 1 86.75 86 THR A CA 1
ATOM 630 C C . THR A 1 86 ? -14.703 -8.484 7.5 1 86.75 86 THR A C 1
ATOM 632 O O . THR A 1 86 ? -15.391 -9.266 8.164 1 86.75 86 THR A O 1
ATOM 635 N N . SER A 1 87 ? -13.961 -7.535 8.016 1 83 87 SER A N 1
ATOM 636 C CA . SER A 1 87 ? -14.008 -7.324 9.461 1 83 87 SER A CA 1
ATOM 637 C C . SER A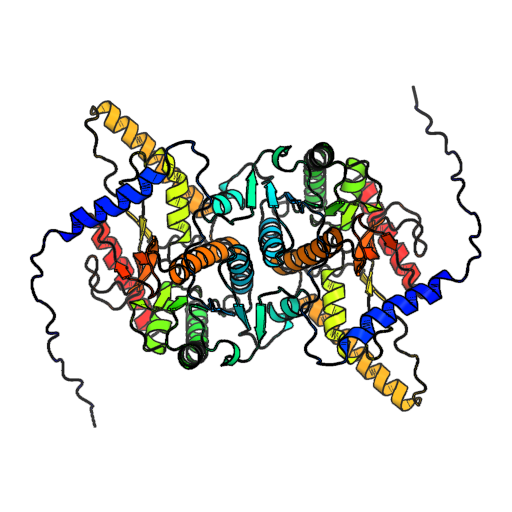 1 87 ? -15.227 -6.5 9.859 1 83 87 SER A C 1
ATOM 639 O O . SER A 1 87 ? -15.602 -5.551 9.164 1 83 87 SER A O 1
ATOM 641 N N . GLU A 1 88 ? -15.758 -6.848 10.945 1 76.25 88 GLU A N 1
ATOM 642 C CA . GLU A 1 88 ? -16.891 -6.086 11.453 1 76.25 88 GLU A CA 1
ATOM 643 C C . GLU A 1 88 ? -16.438 -4.766 12.07 1 76.25 88 GLU A C 1
ATOM 645 O O . GLU A 1 88 ? -17.219 -3.805 12.125 1 76.25 88 GLU A O 1
ATOM 650 N N . ASN A 1 89 ? -15.227 -4.797 12.484 1 76.5 89 ASN A N 1
ATOM 651 C CA . ASN A 1 89 ? -14.688 -3.576 13.078 1 76.5 89 ASN A CA 1
ATOM 652 C C . ASN A 1 89 ? -14.156 -2.625 12.008 1 76.5 89 ASN A C 1
ATOM 654 O O . ASN A 1 89 ? -13.086 -2.854 11.445 1 76.5 89 ASN A O 1
ATOM 658 N N . MET A 1 90 ? -14.898 -1.581 11.867 1 72.88 90 MET A N 1
ATOM 659 C CA . MET A 1 90 ? -14.547 -0.615 10.836 1 72.88 90 MET A CA 1
ATOM 660 C C . MET A 1 90 ? -13.227 0.072 11.156 1 72.88 90 MET A C 1
ATOM 662 O O . MET A 1 90 ? -12.555 0.597 10.266 1 72.88 90 MET A O 1
ATOM 666 N N . LEU A 1 91 ? -12.883 0.074 12.383 1 72.81 91 LEU A N 1
ATOM 667 C CA . LEU A 1 91 ? -11.656 0.759 12.797 1 72.81 91 LEU A CA 1
ATOM 668 C C . LEU A 1 91 ? -10.43 -0.096 12.508 1 72.81 91 LEU A C 1
ATOM 670 O O . LEU A 1 91 ? -9.305 0.4 12.539 1 72.81 91 LEU A O 1
ATOM 674 N N . ARG A 1 92 ? -10.672 -1.3 12.109 1 74.62 92 ARG A N 1
ATOM 675 C CA . ARG A 1 92 ? -9.531 -2.18 11.867 1 74.62 92 ARG A CA 1
ATOM 676 C C . ARG A 1 92 ? -9.258 -2.33 10.375 1 74.62 92 ARG A C 1
ATOM 678 O O . ARG A 1 92 ? -8.172 -2.752 9.977 1 74.62 92 ARG A O 1
ATOM 685 N N . GLY A 1 93 ? -10.164 -1.878 9.648 1 81.81 93 GLY A N 1
ATOM 686 C CA . GLY A 1 93 ? -10 -2.107 8.219 1 81.81 93 GLY A CA 1
ATOM 687 C C . GLY A 1 93 ? -9.812 -0.827 7.43 1 81.81 93 GLY A C 1
ATOM 688 O O . GLY A 1 93 ? -9.531 0.228 8 1 81.81 93 GLY A O 1
ATOM 689 N N . GLY A 1 94 ? -9.727 -1.087 6.145 1 88.62 94 GLY A N 1
ATOM 690 C CA . GLY A 1 94 ? -9.398 0.001 5.238 1 88.62 94 GLY A CA 1
ATOM 691 C C . GLY A 1 94 ? -10.617 0.805 4.812 1 88.62 94 GLY A C 1
ATOM 692 O O . GLY A 1 94 ? -10.484 1.862 4.195 1 88.62 94 GLY A O 1
ATOM 693 N N . SER A 1 95 ? -11.836 0.405 5.238 1 89.44 95 SER A N 1
ATOM 694 C CA . SER A 1 95 ? -13.055 1.052 4.773 1 89.44 95 SER A CA 1
ATOM 695 C C . SER A 1 95 ? -13.133 2.496 5.258 1 89.44 95 SER A C 1
ATOM 697 O O . SER A 1 95 ? -13.547 3.385 4.508 1 89.44 95 SER A O 1
ATOM 699 N N . LEU A 1 96 ? -12.766 2.693 6.473 1 91.5 96 LEU A N 1
ATOM 700 C CA . LEU A 1 96 ? -12.805 4.043 7.023 1 91.5 96 LEU A CA 1
ATOM 701 C C . LEU A 1 96 ? -11.953 4.996 6.199 1 91.5 96 LEU A C 1
ATOM 703 O O . LEU A 1 96 ? -12.43 6.059 5.785 1 91.5 96 LEU A O 1
ATOM 707 N N . GLU A 1 97 ? -10.742 4.598 5.93 1 94.25 97 GLU A N 1
ATOM 708 C CA . GLU A 1 97 ? -9.836 5.461 5.176 1 94.25 97 GLU A CA 1
ATOM 709 C C . GLU A 1 97 ? -10.32 5.648 3.742 1 94.25 97 GLU A C 1
ATOM 711 O O . GLU A 1 97 ? -10.156 6.723 3.16 1 94.25 97 GLU A O 1
ATOM 716 N N . LEU A 1 98 ? -10.859 4.617 3.201 1 94.75 98 LEU A N 1
ATOM 717 C CA . LEU A 1 98 ? -11.352 4.73 1.832 1 94.75 98 LEU A CA 1
ATOM 718 C C . LEU A 1 98 ? -12.555 5.664 1.764 1 94.75 98 LEU A C 1
ATOM 720 O O . LEU A 1 98 ? -12.797 6.301 0.735 1 94.75 98 LEU A O 1
ATOM 724 N N . GLU A 1 99 ? -13.289 5.707 2.793 1 92.56 99 GLU A N 1
ATOM 725 C CA . GLU A 1 99 ? -14.391 6.664 2.854 1 92.56 99 GLU A CA 1
ATOM 726 C C . GLU A 1 99 ? -13.867 8.094 3.027 1 92.56 99 GLU A C 1
ATOM 728 O O . GLU A 1 99 ? -14.414 9.031 2.451 1 92.56 99 GLU A O 1
ATOM 733 N N . ILE A 1 100 ? -12.859 8.195 3.793 1 94.12 100 ILE A N 1
ATOM 734 C CA . ILE A 1 100 ? -12.297 9.5 4.102 1 94.12 100 ILE A CA 1
ATOM 735 C C . ILE A 1 100 ? -11.539 10.031 2.889 1 94.12 100 ILE A C 1
ATOM 737 O O . ILE A 1 100 ? -11.727 11.18 2.482 1 94.12 100 ILE A O 1
ATOM 741 N N . PHE A 1 101 ? -10.586 9.164 2.381 1 95.06 101 PHE A N 1
ATOM 742 C CA . PHE A 1 101 ? -9.711 9.57 1.288 1 95.06 101 PHE A CA 1
ATOM 743 C C . PHE A 1 101 ? -10.188 8.977 -0.035 1 95.06 101 PHE A C 1
ATOM 745 O O . PHE A 1 101 ? -9.383 8.477 -0.821 1 95.06 101 PHE A O 1
ATOM 752 N N . SER A 1 102 ? -11.242 9.094 -0.397 1 92 102 SER A N 1
ATOM 753 C CA . SER A 1 102 ? -11.906 8.516 -1.559 1 92 102 SER A CA 1
ATOM 754 C C . SER A 1 102 ? -10.938 8.312 -2.715 1 92 102 SER A C 1
ATOM 756 O O . SER A 1 102 ? -10.055 9.148 -2.939 1 92 102 SER A O 1
ATOM 758 N N . LEU A 1 103 ? -11.008 7.191 -3.365 1 94.88 103 LEU A N 1
ATOM 759 C CA . LEU A 1 103 ? -10.367 6.883 -4.637 1 94.88 103 LEU A CA 1
ATOM 760 C C . LEU A 1 103 ? -11.398 6.785 -5.758 1 94.88 103 LEU A C 1
ATOM 762 O O . LEU A 1 103 ? -12.445 6.156 -5.59 1 94.88 103 LEU A O 1
ATOM 766 N N . PRO A 1 104 ? -11.227 7.496 -6.793 1 92.06 104 PRO A N 1
ATOM 767 C CA . PRO A 1 104 ? -12.273 7.699 -7.801 1 92.06 104 PRO A CA 1
ATOM 768 C C . PRO A 1 104 ? -12.875 6.387 -8.305 1 92.06 104 PRO A C 1
ATOM 770 O O . PRO A 1 104 ? -14.055 6.332 -8.641 1 92.06 104 PRO A O 1
ATOM 773 N N . ARG A 1 105 ? -12.234 5.309 -8.375 1 93.62 105 ARG A N 1
ATOM 774 C CA . ARG A 1 105 ? -12.75 4.09 -8.984 1 93.62 105 ARG A CA 1
ATOM 775 C C . ARG A 1 105 ? -13.094 3.049 -7.922 1 93.62 105 ARG A C 1
ATOM 777 O O . ARG A 1 105 ? -13.383 1.896 -8.25 1 93.62 105 ARG A O 1
ATOM 784 N N . VAL A 1 106 ? -13.125 3.467 -6.676 1 96.62 106 VAL A N 1
ATOM 785 C CA . VAL A 1 106 ? -13.32 2.49 -5.605 1 96.62 106 VAL A CA 1
ATOM 786 C C . VAL A 1 106 ? -14.695 2.676 -4.977 1 96.62 106 VAL A C 1
ATOM 788 O O . VAL A 1 106 ? -15.086 3.797 -4.645 1 96.62 106 VAL A O 1
ATOM 791 N N . ASP A 1 107 ? -15.445 1.633 -4.879 1 95.25 107 ASP A N 1
ATOM 792 C CA . ASP A 1 107 ? -16.656 1.547 -4.059 1 95.25 107 ASP A CA 1
ATOM 793 C C . ASP A 1 107 ? -16.422 0.672 -2.83 1 95.25 107 ASP A C 1
ATOM 795 O O . ASP A 1 107 ? -16.219 -0.538 -2.951 1 95.25 107 ASP A O 1
ATOM 799 N N . SER A 1 108 ? -16.422 1.315 -1.709 1 93 108 SER A N 1
ATOM 800 C CA . SER A 1 108 ? -16.297 0.572 -0.46 1 93 108 SER A CA 1
ATOM 801 C C . SER A 1 108 ? -17.656 0.178 0.093 1 93 108 SER A C 1
ATOM 803 O O . SER A 1 108 ? -18.578 1 0.14 1 93 108 SER A O 1
ATOM 805 N N . SER A 1 109 ? -17.828 -1.114 0.454 1 91.06 109 SER A N 1
ATOM 806 C CA . SER A 1 109 ? -19.109 -1.603 0.945 1 91.06 109 SER A CA 1
ATOM 807 C C . SER A 1 109 ? -18.938 -2.738 1.944 1 91.06 109 SER A C 1
ATOM 809 O O . SER A 1 109 ? -17.875 -3.363 1.994 1 91.06 109 SER A O 1
ATOM 811 N N . LYS A 1 110 ? -19.891 -2.932 2.783 1 88.12 110 LYS A N 1
ATOM 812 C CA . LYS A 1 110 ? -19.969 -4.105 3.652 1 88.12 110 LYS A CA 1
ATOM 813 C C . LYS A 1 110 ? -20.906 -5.16 3.084 1 88.12 110 LYS A C 1
ATOM 815 O O . LYS A 1 110 ? -20.969 -6.281 3.588 1 88.12 110 LYS A O 1
ATOM 820 N N . ASP A 1 111 ? -21.547 -4.797 2.068 1 92.19 111 ASP A N 1
ATOM 821 C CA . ASP A 1 111 ? -22.531 -5.668 1.418 1 92.19 111 ASP A CA 1
ATOM 822 C C . ASP A 1 111 ? -21.906 -6.367 0.205 1 92.19 111 ASP A C 1
ATOM 824 O O . ASP A 1 111 ? -21.531 -5.711 -0.769 1 92.19 111 ASP A O 1
ATOM 828 N N . MET A 1 112 ? -22 -7.652 0.222 1 95.38 112 MET A N 1
ATOM 829 C CA . MET A 1 112 ? -21.391 -8.469 -0.829 1 95.38 112 MET A CA 1
ATOM 830 C C . MET A 1 112 ? -22.094 -8.234 -2.164 1 95.38 112 MET A C 1
ATOM 832 O O . MET A 1 112 ? -21.516 -8.484 -3.223 1 95.38 112 MET A O 1
ATOM 836 N N . SER A 1 113 ? -23.281 -7.758 -2.148 1 96.62 113 SER A N 1
ATOM 837 C CA . SER A 1 113 ? -24.016 -7.547 -3.391 1 96.62 113 SER A CA 1
ATOM 838 C C . SER A 1 113 ? -23.359 -6.473 -4.246 1 96.62 113 SER A C 1
ATOM 840 O O . SER A 1 113 ? -23.531 -6.449 -5.469 1 96.62 113 SER A O 1
ATOM 842 N N . ALA A 1 114 ? -22.625 -5.613 -3.65 1 96.81 114 ALA A N 1
ATOM 843 C CA . ALA A 1 114 ? -21.891 -4.59 -4.391 1 96.81 114 ALA A CA 1
ATOM 844 C C . ALA A 1 114 ? -20.859 -5.215 -5.32 1 96.81 114 ALA A C 1
ATOM 846 O O . ALA A 1 114 ? -20.438 -4.594 -6.297 1 96.81 114 ALA A O 1
ATOM 847 N N . SER A 1 115 ? -20.469 -6.457 -5.062 1 97.19 115 SER A N 1
ATOM 848 C CA . SER A 1 115 ? -19.438 -7.148 -5.828 1 97.19 115 SER A CA 1
ATOM 849 C C . SER A 1 115 ? -20 -7.754 -7.105 1 97.19 115 SER A C 1
ATOM 851 O O . SER A 1 115 ? -19.266 -8.305 -7.926 1 97.19 115 SER A O 1
ATOM 853 N N . ALA A 1 116 ? -21.281 -7.641 -7.336 1 97.94 116 ALA A N 1
ATOM 854 C CA . ALA A 1 116 ? -21.953 -8.344 -8.43 1 97.94 116 ALA A CA 1
ATOM 855 C C . ALA A 1 116 ? -21.328 -7.992 -9.773 1 97.94 116 ALA A C 1
ATOM 857 O O . ALA A 1 116 ? -21.078 -6.816 -10.062 1 97.94 116 ALA A O 1
ATOM 858 N N . GLY A 1 117 ? -21.047 -9.031 -10.547 1 97.38 117 GLY A N 1
ATOM 859 C CA . GLY A 1 117 ? -20.578 -8.852 -11.906 1 97.38 117 GLY A CA 1
ATOM 860 C C . GLY A 1 117 ? -19.078 -8.602 -11.984 1 97.38 117 GLY A C 1
ATOM 861 O O . GLY A 1 117 ? -18.594 -8.031 -12.969 1 97.38 117 GLY A O 1
ATOM 862 N N . SER A 1 118 ? -18.344 -8.961 -10.992 1 98.06 118 SER A N 1
ATOM 863 C CA . SER A 1 118 ? -16.891 -8.805 -11.016 1 98.06 118 SER A CA 1
ATOM 864 C C . SER A 1 118 ? -16.234 -9.828 -11.938 1 98.06 118 SER A C 1
ATOM 866 O O . SER A 1 118 ? -16.656 -10.984 -11.984 1 98.06 118 SER A O 1
ATOM 868 N N . ASN A 1 119 ? -15.242 -9.398 -12.688 1 97.88 119 ASN A N 1
ATOM 869 C CA . ASN A 1 119 ? -14.445 -10.305 -13.508 1 97.88 119 ASN A CA 1
ATOM 870 C C . ASN A 1 119 ? -13.461 -11.102 -12.656 1 97.88 119 ASN A C 1
ATOM 872 O O . ASN A 1 119 ? -13.188 -12.266 -12.945 1 97.88 119 ASN A O 1
ATOM 876 N N . VAL A 1 120 ? -12.93 -10.422 -11.727 1 98.62 120 VAL A N 1
ATOM 877 C CA . VAL A 1 120 ? -11.953 -11.016 -10.82 1 98.62 120 VAL A CA 1
ATOM 878 C C . VAL A 1 120 ? -12.336 -10.711 -9.375 1 98.62 120 VAL A C 1
ATOM 880 O O . VAL A 1 120 ? -12.727 -9.586 -9.055 1 98.62 120 VAL A O 1
ATOM 883 N N . VAL A 1 121 ? -12.328 -11.68 -8.492 1 98.81 121 VAL A N 1
ATOM 884 C CA . VAL A 1 121 ? -12.492 -11.508 -7.055 1 98.81 121 VAL A CA 1
ATOM 885 C C . VAL A 1 121 ? -11.219 -11.93 -6.336 1 98.81 121 VAL A C 1
ATOM 887 O O . VAL A 1 121 ? -10.828 -13.102 -6.391 1 98.81 121 VAL A O 1
ATOM 890 N N . VAL A 1 122 ? -10.562 -10.969 -5.715 1 98.88 122 VAL A N 1
ATOM 891 C CA . VAL A 1 122 ? -9.352 -11.211 -4.938 1 98.88 122 VAL A CA 1
ATOM 892 C C . VAL A 1 122 ? -9.711 -11.406 -3.467 1 98.88 122 VAL A C 1
ATOM 894 O O . VAL A 1 122 ? -10.367 -10.555 -2.863 1 98.88 122 VAL A O 1
ATOM 897 N N . VAL A 1 123 ? -9.281 -12.516 -2.859 1 98.5 123 VAL A N 1
ATOM 898 C CA . VAL A 1 123 ? -9.594 -12.812 -1.464 1 98.5 123 VAL A CA 1
ATOM 899 C C . VAL A 1 123 ? -8.328 -12.68 -0.614 1 98.5 123 VAL A C 1
ATOM 901 O O . VAL A 1 123 ? -7.379 -13.453 -0.776 1 98.5 123 VAL A O 1
ATOM 904 N N . THR A 1 124 ? -8.336 -11.703 0.259 1 96.56 124 THR A N 1
ATOM 905 C CA . THR A 1 124 ? -7.184 -11.453 1.122 1 96.56 124 THR A CA 1
ATOM 906 C C . THR A 1 124 ? -7.551 -11.656 2.588 1 96.56 124 THR A C 1
ATOM 908 O O . THR A 1 124 ? -6.742 -11.398 3.48 1 96.56 124 THR A O 1
ATOM 911 N N . ALA A 1 125 ? -8.734 -12 2.846 1 92.06 125 ALA A N 1
ATOM 912 C CA . ALA A 1 125 ? -9.227 -12.172 4.207 1 92.06 125 ALA A CA 1
ATOM 913 C C . ALA A 1 125 ? -8.398 -13.195 4.973 1 92.06 125 ALA A C 1
ATOM 915 O O . ALA A 1 125 ? -8.125 -14.281 4.465 1 92.06 125 ALA A O 1
ATOM 916 N N . ASN A 1 126 ? -7.918 -12.82 6.062 1 84.62 126 ASN A N 1
ATOM 917 C CA . ASN A 1 126 ? -7.086 -13.648 6.926 1 84.62 126 ASN A CA 1
ATOM 918 C C . ASN A 1 126 ? -7.301 -13.312 8.398 1 84.62 126 ASN A C 1
ATOM 920 O O . ASN A 1 126 ? -7.461 -12.141 8.758 1 84.62 126 ASN A O 1
ATOM 924 N N . THR A 1 127 ? -7.414 -14.211 9.109 1 70.56 127 THR A N 1
ATOM 925 C CA . THR A 1 127 ? -7.582 -13.984 10.539 1 70.56 127 THR A CA 1
ATOM 926 C C . THR A 1 127 ? -6.23 -14.008 11.25 1 70.56 127 THR A C 1
ATOM 928 O O . THR A 1 127 ? -6.164 -14.234 12.461 1 70.56 127 THR A O 1
ATOM 931 N N . LEU A 1 128 ? -5.145 -13.789 10.289 1 59.31 128 LEU A N 1
ATOM 932 C CA . LEU A 1 128 ? -3.783 -13.836 10.805 1 59.31 128 LEU A CA 1
ATOM 933 C C . LEU A 1 128 ? -3.576 -12.773 11.883 1 59.31 128 LEU A C 1
ATOM 935 O O . LEU A 1 128 ? -4.141 -11.68 11.805 1 59.31 128 LEU A O 1
ATOM 939 N N . GLY A 1 129 ? -3.102 -13.016 13.195 1 55.31 129 GLY A N 1
ATOM 940 C CA . GLY A 1 129 ? -2.777 -12.211 14.359 1 55.31 129 GLY A CA 1
ATOM 941 C C . GLY A 1 129 ? -3.486 -12.664 15.625 1 55.31 129 GLY A C 1
ATOM 942 O O . GLY A 1 129 ? -3.168 -12.211 16.719 1 55.31 129 GLY A O 1
ATOM 943 N N . LYS A 1 130 ? -4.594 -13.32 15.273 1 50.5 130 LYS A N 1
ATOM 944 C CA . LYS A 1 130 ? -5.195 -13.797 16.516 1 50.5 130 LYS A CA 1
ATOM 945 C C . LYS A 1 130 ? -4.312 -14.852 17.172 1 50.5 130 LYS A C 1
ATOM 947 O O . LYS A 1 130 ? -3.586 -15.578 16.5 1 50.5 130 LYS A O 1
ATOM 952 N N . GLU A 1 131 ? -3.936 -14.508 18.391 1 55.41 131 GLU A N 1
ATOM 953 C CA . GLU A 1 131 ? -3.223 -15.422 19.281 1 55.41 131 GLU A CA 1
ATOM 954 C C . GLU A 1 131 ? -3.701 -16.859 19.094 1 55.41 131 GLU A C 1
ATOM 956 O O . GLU A 1 131 ? -4.902 -17.125 19.125 1 55.41 131 GLU A O 1
ATOM 961 N N . GLY A 1 132 ? -2.914 -17.781 18.359 1 59.97 132 GLY A N 1
ATOM 962 C CA . GLY A 1 132 ? -3.262 -19.203 18.359 1 59.97 132 GLY A CA 1
ATOM 963 C C . GLY A 1 132 ? -2.309 -20.031 17.531 1 59.97 132 GLY A C 1
ATOM 964 O O . GLY A 1 132 ? -1.366 -19.516 16.938 1 59.97 132 GLY A O 1
ATOM 965 N N . SER A 1 133 ? -2.463 -21.266 17.625 1 65.75 133 SER A N 1
ATOM 966 C CA . SER A 1 133 ? -1.722 -22.266 16.859 1 65.75 133 SER A CA 1
ATOM 967 C C . SER A 1 133 ? -2.045 -22.172 15.375 1 65.75 133 SER A C 1
ATOM 969 O O . SER A 1 133 ? -3.082 -21.625 14.992 1 65.75 133 SER A O 1
ATOM 971 N N . TYR A 1 134 ? -1.161 -22.547 14.555 1 71.56 134 TYR A N 1
ATOM 972 C CA . TYR A 1 134 ? -1.341 -22.609 13.109 1 71.56 134 TYR A CA 1
ATOM 973 C C . TYR A 1 134 ? -2.67 -23.266 12.75 1 71.56 134 TYR A C 1
ATOM 975 O O . TYR A 1 134 ? -3.391 -22.781 11.875 1 71.56 134 TYR A O 1
ATOM 983 N N . VAL A 1 135 ? -2.98 -24.281 13.469 1 71.56 135 VAL A N 1
ATOM 984 C CA . VAL A 1 135 ? -4.195 -25.047 13.203 1 71.56 135 VAL A CA 1
ATOM 985 C C . VAL A 1 135 ? -5.422 -24.188 13.5 1 71.56 135 VAL A C 1
ATOM 987 O O . VAL A 1 135 ? -6.406 -24.234 12.758 1 71.56 135 VAL A O 1
ATOM 990 N N . ASN A 1 136 ? -5.363 -23.375 14.484 1 75.81 136 ASN A N 1
ATOM 991 C CA . ASN A 1 136 ? -6.488 -22.531 14.852 1 75.81 136 ASN A CA 1
ATOM 992 C C . ASN A 1 136 ? -6.703 -21.422 13.82 1 75.81 136 ASN A C 1
ATOM 994 O O . ASN A 1 136 ? -7.844 -21.109 13.477 1 75.81 136 ASN A O 1
ATOM 998 N N . VAL A 1 137 ? -5.613 -20.953 13.352 1 77.75 137 VAL A N 1
ATOM 999 C CA . VAL A 1 137 ? -5.695 -19.891 12.344 1 77.75 137 VAL A CA 1
ATOM 1000 C C . VAL A 1 137 ? -6.281 -20.453 11.055 1 77.75 137 VAL A C 1
ATOM 1002 O O . VAL A 1 137 ? -7.145 -19.844 10.43 1 77.75 137 VAL A O 1
ATOM 1005 N N . LEU A 1 138 ? -5.855 -21.609 10.758 1 83.19 138 LEU A N 1
ATOM 1006 C CA . LEU A 1 138 ? -6.352 -22.25 9.547 1 83.19 138 LEU A CA 1
ATOM 1007 C C . LEU A 1 138 ? -7.848 -22.531 9.648 1 83.19 138 LEU A C 1
ATOM 1009 O O . LEU A 1 138 ? -8.602 -22.25 8.703 1 83.19 138 LEU A O 1
ATOM 1013 N N . GLN A 1 139 ? -8.281 -22.984 10.758 1 83.44 139 GLN A N 1
ATOM 1014 C CA . GLN A 1 139 ? -9.695 -23.281 10.961 1 83.44 139 GLN A CA 1
ATOM 1015 C C . GLN A 1 139 ? -10.539 -22.016 10.898 1 83.44 139 GLN A C 1
ATOM 1017 O O . GLN A 1 139 ? -11.625 -22 10.312 1 83.44 139 GLN A O 1
ATOM 1022 N N . SER A 1 140 ? -10.016 -21.062 11.492 1 84.69 140 SER A N 1
ATOM 1023 C CA . SER A 1 140 ? -10.727 -19.797 11.469 1 84.69 140 SER A CA 1
ATOM 1024 C C . SER A 1 140 ? -10.828 -19.25 10.055 1 84.69 140 SER A C 1
ATOM 1026 O O . SER A 1 140 ? -11.859 -18.688 9.672 1 84.69 140 SER A O 1
ATOM 1028 N N . ASN A 1 141 ? -9.797 -19.406 9.312 1 88.12 141 ASN A N 1
ATOM 1029 C CA . ASN A 1 141 ? -9.812 -18.969 7.922 1 88.12 141 ASN A CA 1
ATOM 1030 C C . ASN A 1 141 ? -10.805 -19.766 7.082 1 88.12 141 ASN A C 1
ATOM 1032 O O . ASN A 1 141 ? -11.477 -19.219 6.211 1 88.12 141 ASN A O 1
ATOM 1036 N N . VAL A 1 142 ? -10.844 -21.016 7.379 1 90.69 142 VAL A N 1
ATOM 1037 C CA . VAL A 1 142 ? -11.781 -21.875 6.656 1 90.69 142 VAL A CA 1
ATOM 1038 C C . VAL A 1 142 ? -13.211 -21.438 6.949 1 90.69 142 VAL A C 1
ATOM 1040 O O . VAL A 1 142 ? -14.047 -21.359 6.039 1 90.69 142 VAL A O 1
ATOM 1043 N N . GLU A 1 143 ? -13.461 -21.109 8.18 1 89.62 143 GLU A N 1
ATOM 1044 C CA . GLU A 1 143 ? -14.797 -20.641 8.555 1 89.62 143 GLU A CA 1
ATOM 1045 C C . GLU A 1 143 ? -15.141 -19.328 7.855 1 89.62 143 GLU A C 1
ATOM 1047 O O . GLU A 1 143 ? -16.266 -19.141 7.395 1 89.62 143 GLU A O 1
ATOM 1052 N N . LEU A 1 144 ? -14.219 -18.516 7.812 1 91 144 LEU A N 1
ATOM 1053 C CA . LEU A 1 144 ? -14.398 -17.266 7.09 1 91 144 LEU A CA 1
ATOM 1054 C C . LEU A 1 144 ? -14.719 -17.531 5.625 1 91 144 LEU A C 1
ATOM 1056 O O . LEU A 1 144 ? -15.641 -16.922 5.07 1 91 144 LEU A O 1
ATOM 1060 N N . PHE A 1 145 ? -14.031 -18.438 5 1 95.44 145 PHE A N 1
ATOM 1061 C CA . PHE A 1 145 ? -14.211 -18.766 3.588 1 95.44 145 PHE A CA 1
ATOM 1062 C C . PHE A 1 145 ? -15.578 -19.391 3.346 1 95.44 145 PHE A C 1
ATOM 1064 O O . PHE A 1 145 ? -16.188 -19.188 2.291 1 95.44 145 PHE A O 1
ATOM 1071 N N . ARG A 1 146 ? -16.094 -20.125 4.27 1 94.69 146 ARG A N 1
ATOM 1072 C CA . ARG A 1 146 ? -17.391 -20.797 4.133 1 94.69 146 ARG A CA 1
ATOM 1073 C C . ARG A 1 146 ? -18.516 -19.766 3.91 1 94.69 146 ARG A C 1
ATOM 1075 O O . ARG A 1 146 ? -19.5 -20.062 3.246 1 94.69 146 ARG A O 1
ATOM 1082 N N . SER A 1 147 ? -18.234 -18.625 4.406 1 92.44 147 SER A N 1
ATOM 1083 C CA . SER A 1 147 ? -19.25 -17.594 4.215 1 92.44 147 SER A CA 1
ATOM 1084 C C . SER A 1 147 ? -18.906 -16.703 3.02 1 92.44 147 SER A C 1
ATOM 1086 O O . SER A 1 147 ? -19.781 -16.344 2.232 1 92.44 147 SER A O 1
ATOM 1088 N N . LEU A 1 148 ? -17.734 -16.422 2.783 1 95.88 148 LEU A N 1
ATOM 1089 C CA . LEU A 1 148 ? -17.297 -15.438 1.808 1 95.88 148 LEU A CA 1
ATOM 1090 C C . LEU A 1 148 ? -17.344 -16 0.392 1 95.88 148 LEU A C 1
ATOM 1092 O O . LEU A 1 148 ? -17.859 -15.344 -0.522 1 95.88 148 LEU A O 1
ATOM 1096 N N . ILE A 1 149 ? -16.859 -17.234 0.219 1 98 149 ILE A N 1
ATOM 1097 C CA . ILE A 1 149 ? -16.641 -17.766 -1.12 1 98 149 ILE A CA 1
ATOM 1098 C C . ILE A 1 149 ? -17.984 -18.047 -1.793 1 98 149 ILE A C 1
ATOM 1100 O O . ILE A 1 149 ? -18.219 -17.609 -2.92 1 98 149 ILE A O 1
ATOM 1104 N N . PRO A 1 150 ? -18.953 -18.719 -1.145 1 97.88 150 PRO A N 1
ATOM 1105 C CA . PRO A 1 150 ? -20.25 -18.906 -1.784 1 97.88 150 PRO A CA 1
ATOM 1106 C C . PRO A 1 150 ? -20.938 -17.594 -2.127 1 97.88 150 PRO A C 1
ATOM 1108 O O . PRO A 1 150 ? -21.578 -17.469 -3.18 1 97.88 150 PRO A O 1
ATOM 1111 N N . SER A 1 151 ? -20.781 -16.609 -1.24 1 97.38 151 SER A N 1
ATOM 1112 C CA . SER A 1 151 ? -21.359 -15.297 -1.5 1 97.38 151 SER A CA 1
ATOM 1113 C C . SER A 1 151 ? -20.719 -14.648 -2.719 1 97.38 151 SER A C 1
ATOM 1115 O O . SER A 1 151 ? -21.422 -14.078 -3.562 1 97.38 151 SER A O 1
ATOM 1117 N N . ALA A 1 152 ? -19.438 -14.719 -2.844 1 98 152 ALA A N 1
ATOM 1118 C CA . ALA A 1 152 ? -18.734 -14.148 -3.982 1 98 152 ALA A CA 1
ATOM 1119 C C . ALA A 1 152 ? -19.172 -14.797 -5.289 1 98 152 ALA A C 1
ATOM 1121 O O . ALA A 1 152 ? -19.406 -14.109 -6.289 1 98 152 ALA A O 1
ATOM 1122 N N . VAL A 1 153 ? -19.328 -16.094 -5.273 1 97.88 153 VAL A N 1
ATOM 1123 C CA . VAL A 1 153 ? -19.703 -16.875 -6.457 1 97.88 153 VAL A CA 1
ATOM 1124 C C . VAL A 1 153 ? -21.141 -16.547 -6.852 1 97.88 153 VAL A C 1
ATOM 1126 O O . VAL A 1 153 ? -21.453 -16.453 -8.039 1 97.88 153 VAL A O 1
ATOM 1129 N N . MET A 1 154 ? -21.938 -16.359 -5.855 1 98 154 MET A N 1
ATOM 1130 C CA . MET A 1 154 ? -23.344 -16.031 -6.109 1 98 154 MET A CA 1
ATOM 1131 C C . MET A 1 154 ? -23.469 -14.719 -6.863 1 98 154 MET A C 1
ATOM 1133 O O . MET A 1 154 ? -24.219 -14.625 -7.84 1 98 154 MET A O 1
ATOM 1137 N N . TYR A 1 155 ? -22.734 -13.703 -6.52 1 98.12 155 TYR A N 1
ATOM 1138 C CA . TYR A 1 155 ? -22.859 -12.367 -7.102 1 98.12 155 TYR A CA 1
ATOM 1139 C C . TYR A 1 155 ? -21.969 -12.234 -8.336 1 98.12 155 TYR A C 1
ATOM 1141 O O . TYR A 1 155 ? -22.219 -11.383 -9.195 1 98.12 155 TYR A O 1
ATOM 1149 N N . SER A 1 156 ? -20.969 -13.125 -8.453 1 97.88 156 SER A N 1
ATOM 1150 C CA . SER A 1 156 ? -20.078 -13.117 -9.609 1 97.88 156 SER A CA 1
ATOM 1151 C C . SER A 1 156 ? -19.812 -14.531 -10.109 1 97.88 156 SER A C 1
ATOM 1153 O O . SER A 1 156 ? -18.672 -15.016 -10.055 1 97.88 156 SER A O 1
ATOM 1155 N N . PRO A 1 157 ? -20.75 -15.164 -10.703 1 97.81 157 PRO A N 1
ATOM 1156 C CA . PRO A 1 157 ? -20.641 -16.578 -11.078 1 97.81 157 PRO A CA 1
ATOM 1157 C C . PRO A 1 157 ? -19.641 -16.797 -12.211 1 97.81 157 PRO A C 1
ATOM 1159 O O . PRO A 1 157 ? -19.234 -17.938 -12.453 1 97.81 157 PRO A O 1
ATOM 1162 N N . HIS A 1 158 ? -19.203 -15.773 -12.914 1 96.81 158 HIS A N 1
ATOM 1163 C CA . HIS A 1 158 ? -18.297 -15.953 -14.047 1 96.81 158 HIS A CA 1
ATOM 1164 C C . HIS A 1 158 ? -16.906 -15.391 -13.734 1 96.81 158 HIS A C 1
ATOM 1166 O O . HIS A 1 158 ? -16.062 -15.281 -14.633 1 96.81 158 HIS A O 1
ATOM 1172 N N . CYS A 1 159 ? -16.703 -15.055 -12.508 1 97.94 159 CYS A N 1
ATOM 1173 C CA . CYS A 1 159 ? -15.43 -14.43 -12.141 1 97.94 159 CYS A CA 1
ATOM 1174 C C . CYS A 1 159 ? -14.32 -15.469 -12.047 1 97.94 159 CYS A C 1
ATOM 1176 O O . CYS A 1 159 ? -14.586 -16.672 -12.094 1 97.94 159 CYS A O 1
ATOM 1178 N N . VAL A 1 160 ? -13.094 -15.008 -12.07 1 98.56 160 VAL A N 1
ATOM 1179 C CA . VAL A 1 160 ? -11.93 -15.781 -11.617 1 98.56 160 VAL A CA 1
ATOM 1180 C C . VAL A 1 160 ? -11.609 -15.43 -10.164 1 98.56 160 VAL A C 1
ATOM 1182 O O . VAL A 1 160 ? -11.578 -14.258 -9.797 1 98.56 160 VAL A O 1
ATOM 1185 N N . LEU A 1 161 ? -11.461 -16.453 -9.312 1 98.88 161 LEU A N 1
ATOM 1186 C CA . LEU A 1 161 ? -11.062 -16.25 -7.922 1 98.88 161 LEU A CA 1
ATOM 1187 C C . LEU A 1 161 ? -9.547 -16.266 -7.781 1 98.88 161 LEU A C 1
ATOM 1189 O O . LEU A 1 161 ? -8.875 -17.188 -8.234 1 98.88 161 LEU A O 1
ATOM 1193 N N . VAL A 1 162 ? -9.016 -15.188 -7.215 1 98.88 162 VAL A N 1
ATOM 1194 C CA . VAL A 1 162 ? -7.594 -15.102 -6.902 1 98.88 162 VAL A CA 1
ATOM 1195 C C . VAL A 1 162 ? -7.398 -15.086 -5.387 1 98.88 162 VAL A C 1
ATOM 1197 O O . VAL A 1 162 ? -7.727 -14.102 -4.723 1 98.88 162 VAL A O 1
ATOM 1200 N N . ILE A 1 163 ? -6.812 -16.156 -4.84 1 98.31 163 ILE A N 1
ATOM 1201 C CA . ILE A 1 163 ? -6.676 -16.328 -3.4 1 98.31 163 ILE A CA 1
ATOM 1202 C C . ILE A 1 163 ? -5.293 -15.867 -2.951 1 98.31 163 ILE A C 1
ATOM 1204 O O . ILE A 1 163 ? -4.277 -16.391 -3.422 1 98.31 163 ILE A O 1
ATOM 1208 N N . ALA A 1 164 ? -5.289 -14.883 -2.076 1 96.62 164 ALA A N 1
ATOM 1209 C CA . ALA A 1 164 ? -4.039 -14.398 -1.499 1 96.62 164 ALA A CA 1
ATOM 1210 C C . ALA A 1 164 ? -3.986 -14.664 0.002 1 96.62 164 ALA A C 1
ATOM 1212 O O . ALA A 1 164 ? -2.961 -14.43 0.646 1 96.62 164 ALA A O 1
ATOM 1213 N N . SER A 1 165 ? -5.094 -15.188 0.588 1 93.38 165 SER A N 1
ATOM 1214 C CA . SER A 1 165 ? -5.148 -15.523 2.006 1 93.38 165 SER A CA 1
ATOM 1215 C C . SER A 1 165 ? -4.176 -16.641 2.344 1 93.38 165 SER A C 1
ATOM 1217 O O . SER A 1 165 ? -4.098 -17.641 1.624 1 93.38 165 SER A O 1
ATOM 1219 N N . GLN A 1 166 ? -3.496 -16.484 3.387 1 87.38 166 GLN A N 1
ATOM 1220 C CA . GLN A 1 166 ? -2.545 -17.5 3.807 1 87.38 166 GLN A CA 1
ATOM 1221 C C . GLN A 1 166 ? -3.211 -18.531 4.715 1 87.38 166 GLN A C 1
ATOM 1223 O O . GLN A 1 166 ? -4.129 -18.203 5.465 1 87.38 166 GLN A O 1
ATOM 1228 N N . PRO A 1 167 ? -2.666 -19.781 4.77 1 87.62 167 PRO A N 1
ATOM 1229 C CA . PRO A 1 167 ? -1.72 -20.328 3.793 1 87.62 167 PRO A CA 1
ATOM 1230 C C . PRO A 1 167 ? -2.33 -20.484 2.402 1 87.62 167 PRO A C 1
ATOM 1232 O O . PRO A 1 167 ? -3.338 -21.172 2.238 1 87.62 167 PRO A O 1
ATOM 1235 N N . VAL A 1 168 ? -1.697 -19.984 1.354 1 92.31 168 VAL A N 1
ATOM 1236 C CA . VAL A 1 168 ? -2.307 -19.734 0.051 1 92.31 168 VAL A CA 1
ATOM 1237 C C . VAL A 1 168 ? -2.697 -21.062 -0.592 1 92.31 168 VAL A C 1
ATOM 1239 O O . VAL A 1 168 ? -3.781 -21.188 -1.167 1 92.31 168 VAL A O 1
ATOM 1242 N N . ASP A 1 169 ? -1.838 -22.062 -0.495 1 90.94 169 ASP A N 1
ATOM 1243 C CA . ASP A 1 169 ? -2.09 -23.344 -1.148 1 90.94 169 ASP A CA 1
ATOM 1244 C C . ASP A 1 169 ? -3.342 -24.016 -0.584 1 90.94 169 ASP A C 1
ATOM 1246 O O . ASP A 1 169 ? -4.246 -24.391 -1.336 1 90.94 169 ASP A O 1
ATOM 1250 N N . VAL A 1 170 ? -3.404 -24.094 0.721 1 90.06 170 VAL A N 1
ATOM 1251 C CA . VAL A 1 170 ? -4.527 -24.75 1.381 1 90.06 170 VAL A CA 1
ATOM 1252 C C . VAL A 1 170 ? -5.801 -23.922 1.173 1 90.06 170 VAL A C 1
ATOM 1254 O O . VAL A 1 170 ? -6.867 -24.484 0.902 1 90.06 170 VAL A O 1
ATOM 1257 N N . MET A 1 171 ? -5.684 -22.641 1.249 1 93.06 171 MET A N 1
ATOM 1258 C CA . MET A 1 171 ? -6.871 -21.797 1.138 1 93.06 171 MET A CA 1
ATOM 1259 C C . MET A 1 171 ? -7.402 -21.797 -0.292 1 93.06 171 MET A C 1
ATOM 1261 O O . MET A 1 171 ? -8.602 -21.641 -0.51 1 93.06 171 MET A O 1
ATOM 1265 N N . SER A 1 172 ? -6.52 -21.938 -1.233 1 95.94 172 SER A N 1
ATOM 1266 C CA . SER A 1 172 ? -6.965 -22.078 -2.615 1 95.94 172 SER A CA 1
ATOM 1267 C C . SER A 1 172 ? -7.77 -23.359 -2.809 1 95.94 172 SER A C 1
ATOM 1269 O O . SER A 1 172 ? -8.805 -23.359 -3.475 1 95.94 172 SER A O 1
ATOM 1271 N N . PHE A 1 173 ? -7.227 -24.406 -2.23 1 94.69 173 PHE A N 1
ATOM 1272 C CA . PHE A 1 173 ? -7.961 -25.672 -2.264 1 94.69 173 PHE A CA 1
ATOM 1273 C C . PHE A 1 173 ? -9.344 -25.5 -1.652 1 94.69 173 PHE A C 1
ATOM 1275 O O . PHE A 1 173 ? -10.344 -25.938 -2.238 1 94.69 173 PHE A O 1
ATOM 1282 N N . VAL A 1 174 ? -9.406 -24.875 -0.505 1 94.75 174 VAL A N 1
ATOM 1283 C CA . VAL A 1 174 ? -10.664 -24.656 0.203 1 94.75 174 VAL A CA 1
ATOM 1284 C C . VAL A 1 174 ? -11.609 -23.812 -0.657 1 94.75 174 VAL A C 1
ATOM 1286 O O . VAL A 1 174 ? -12.797 -24.141 -0.783 1 94.75 174 VAL A O 1
ATOM 1289 N N . ALA A 1 175 ? -11.102 -22.797 -1.235 1 97.75 175 ALA A N 1
ATOM 1290 C CA . ALA A 1 175 ? -11.898 -21.922 -2.098 1 97.75 175 ALA A CA 1
ATOM 1291 C C . ALA A 1 175 ? -12.469 -22.703 -3.281 1 97.75 175 ALA A C 1
ATOM 1293 O O . ALA A 1 175 ? -13.617 -22.5 -3.67 1 97.75 175 ALA A O 1
ATOM 1294 N N . TRP A 1 176 ? -11.656 -23.531 -3.871 1 97.88 176 TRP A N 1
ATOM 1295 C CA . TRP A 1 176 ? -12.109 -24.359 -4.988 1 97.88 176 TRP A CA 1
ATOM 1296 C C . TRP A 1 176 ? -13.273 -25.25 -4.574 1 97.88 176 TRP A C 1
ATOM 1298 O O . TRP A 1 176 ? -14.32 -25.266 -5.23 1 97.88 176 TRP A O 1
ATOM 1308 N N . LYS A 1 177 ? -13.141 -25.891 -3.506 1 95.88 177 LYS A N 1
ATOM 1309 C CA . LYS A 1 177 ? -14.18 -26.797 -3.035 1 95.88 177 LYS A CA 1
ATOM 1310 C C . LYS A 1 177 ? -15.469 -26.047 -2.715 1 95.88 177 LYS A C 1
ATOM 1312 O O . LYS A 1 177 ? -16.562 -26.547 -2.988 1 95.88 177 LYS A O 1
ATOM 1317 N N . LEU A 1 178 ? -15.367 -24.875 -2.201 1 96.81 178 LEU A N 1
ATOM 1318 C CA . LEU A 1 178 ? -16.531 -24.109 -1.748 1 96.81 178 LEU A CA 1
ATOM 1319 C C . LEU A 1 178 ? -17.172 -23.375 -2.912 1 96.81 178 LEU A C 1
ATOM 1321 O O . LEU A 1 178 ? -18.359 -23.016 -2.842 1 96.81 178 LEU A O 1
ATOM 1325 N N . SER A 1 179 ? -16.453 -23.094 -3.92 1 97.88 179 SER A N 1
ATOM 1326 C CA . SER A 1 179 ? -16.938 -22.234 -5 1 97.88 179 SER A CA 1
ATOM 1327 C C . SER A 1 179 ? -17.797 -23.016 -5.984 1 97.88 179 SER A C 1
ATOM 1329 O O . SER A 1 179 ? -18.688 -22.453 -6.625 1 97.88 179 SER A O 1
ATOM 1331 N N . GLY A 1 180 ? -17.422 -24.266 -6.199 1 96.69 180 GLY A N 1
ATOM 1332 C CA . GLY A 1 180 ? -18.047 -25.047 -7.25 1 96.69 180 GLY A CA 1
ATOM 1333 C C . GLY A 1 180 ? -17.531 -24.719 -8.641 1 96.69 180 GLY A C 1
ATOM 1334 O O . GLY A 1 180 ? -18.047 -25.234 -9.641 1 96.69 180 GLY A O 1
ATOM 1335 N N . PHE A 1 181 ? -16.609 -23.922 -8.727 1 98.31 181 PHE A N 1
ATOM 1336 C CA . PHE A 1 181 ? -15.984 -23.578 -10 1 98.31 181 PHE A CA 1
ATOM 1337 C C . PHE A 1 181 ? -15.078 -24.703 -10.492 1 98.31 181 PHE A C 1
ATOM 1339 O O . PHE A 1 181 ? -14.664 -25.562 -9.703 1 98.31 181 PHE A O 1
ATOM 1346 N N . ALA A 1 182 ? -14.844 -24.672 -11.844 1 97.88 182 ALA A N 1
ATOM 1347 C CA . ALA A 1 182 ? -13.719 -25.469 -12.344 1 97.88 182 ALA A CA 1
ATOM 1348 C C . ALA A 1 182 ? -12.406 -25.016 -11.703 1 97.88 182 ALA A C 1
ATOM 1350 O O . ALA A 1 182 ? -12.227 -23.828 -11.422 1 97.88 182 ALA A O 1
ATOM 1351 N N . PRO A 1 183 ? -11.508 -25.953 -11.43 1 97.62 183 PRO A N 1
ATOM 1352 C CA . PRO A 1 183 ? -10.273 -25.578 -10.742 1 97.62 183 PRO A CA 1
ATOM 1353 C C . PRO A 1 183 ? -9.477 -24.5 -11.469 1 97.62 183 PRO A C 1
ATOM 1355 O O . PRO A 1 183 ? -8.758 -23.734 -10.844 1 97.62 183 PRO A O 1
ATOM 1358 N N . GLN A 1 184 ? -9.656 -24.375 -12.781 1 97.38 184 GLN A N 1
ATOM 1359 C CA . GLN A 1 184 ? -8.93 -23.391 -13.578 1 97.38 184 GLN A CA 1
ATOM 1360 C C . GLN A 1 184 ? -9.336 -21.969 -13.219 1 97.38 184 GLN A C 1
ATOM 1362 O O . GLN A 1 184 ? -8.617 -21.016 -13.508 1 97.38 184 GLN A O 1
ATOM 1367 N N . ARG A 1 185 ? -10.492 -21.844 -12.609 1 98.44 185 ARG A N 1
ATOM 1368 C CA . ARG A 1 185 ? -11.031 -20.516 -12.312 1 98.44 185 ARG A CA 1
ATOM 1369 C C . ARG A 1 185 ? -10.711 -20.109 -10.875 1 98.44 185 ARG A C 1
ATOM 1371 O O . ARG A 1 185 ? -11.078 -19.016 -10.438 1 98.44 185 ARG A O 1
ATOM 1378 N N . VAL A 1 186 ? -10.062 -20.984 -10.133 1 98.75 186 VAL A N 1
ATOM 1379 C CA . VAL A 1 186 ? -9.625 -20.703 -8.773 1 98.75 186 VAL A CA 1
ATOM 1380 C C . VAL A 1 186 ? -8.109 -20.844 -8.672 1 98.75 186 VAL A C 1
ATOM 1382 O O . VAL A 1 186 ? -7.562 -21.938 -8.789 1 98.75 186 VAL A O 1
ATOM 1385 N N . LEU A 1 187 ? -7.449 -19.734 -8.562 1 98.38 187 LEU A N 1
ATOM 1386 C CA . LEU A 1 187 ? -5.996 -19.797 -8.445 1 98.38 187 LEU A CA 1
ATOM 1387 C C . LEU A 1 187 ? -5.512 -19.047 -7.215 1 98.38 187 LEU A C 1
ATOM 1389 O O . LEU A 1 187 ? -6.195 -18.141 -6.723 1 98.38 187 LEU A O 1
ATOM 1393 N N . GLY A 1 188 ? -4.406 -19.484 -6.66 1 97.94 188 GLY A N 1
ATOM 1394 C CA . GLY A 1 188 ? -3.697 -18.766 -5.621 1 97.94 188 GLY A CA 1
ATOM 1395 C C . GLY A 1 188 ? -2.508 -17.984 -6.148 1 97.94 188 GLY A C 1
ATOM 1396 O O . GLY A 1 188 ? -1.956 -18.312 -7.199 1 97.94 188 GLY A O 1
ATOM 1397 N N . THR A 1 189 ? -2.1 -16.953 -5.43 1 96.81 189 THR A N 1
ATOM 1398 C CA . THR A 1 189 ? -0.991 -16.109 -5.871 1 96.81 189 THR A 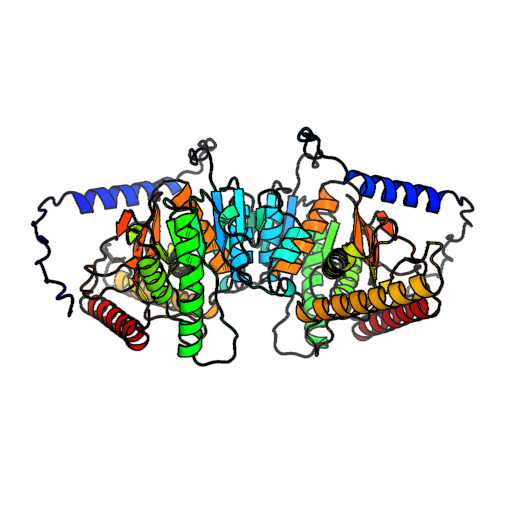CA 1
ATOM 1399 C C . THR A 1 189 ? 0.295 -16.922 -5.977 1 96.81 189 THR A C 1
ATOM 1401 O O . THR A 1 189 ? 1.158 -16.625 -6.805 1 96.81 189 THR A O 1
ATOM 1404 N N . GLY A 1 190 ? 0.446 -17.922 -5.051 1 93 190 GLY A N 1
ATOM 1405 C CA . GLY A 1 190 ? 1.543 -18.875 -5.105 1 93 190 GLY A CA 1
ATOM 1406 C C . GLY A 1 190 ? 2.906 -18.203 -5.18 1 93 190 GLY A C 1
ATOM 1407 O O . GLY A 1 190 ? 3.191 -17.266 -4.426 1 93 190 GLY A O 1
ATOM 1408 N N . CYS A 1 191 ? 3.736 -18.719 -6.113 1 90.69 191 CYS A N 1
ATOM 1409 C CA . CYS A 1 191 ? 5.133 -18.297 -6.195 1 90.69 191 CYS A CA 1
ATOM 1410 C C . CYS A 1 191 ? 5.32 -17.25 -7.281 1 90.69 191 CYS A C 1
ATOM 1412 O O . CYS A 1 191 ? 6.434 -17.047 -7.77 1 90.69 191 CYS A O 1
ATOM 1414 N N . ASN A 1 192 ? 4.262 -16.594 -7.656 1 94.19 192 ASN A N 1
ATOM 1415 C CA . ASN A 1 192 ? 4.383 -15.602 -8.719 1 94.19 192 ASN A CA 1
ATOM 1416 C C . ASN A 1 192 ? 5.387 -14.508 -8.359 1 94.19 192 ASN A C 1
ATOM 1418 O O . ASN A 1 192 ? 6.281 -14.195 -9.148 1 94.19 192 ASN A O 1
ATOM 1422 N N . LEU A 1 193 ? 5.266 -13.961 -7.184 1 94 193 LEU A N 1
ATOM 1423 C CA . LEU A 1 193 ? 6.148 -12.891 -6.727 1 94 193 LEU A CA 1
ATOM 1424 C C . LEU A 1 193 ? 7.602 -13.352 -6.727 1 94 193 LEU A C 1
ATOM 1426 O O . LEU A 1 193 ? 8.461 -12.719 -7.348 1 94 193 LEU A O 1
ATOM 1430 N N . ASP A 1 194 ? 7.883 -14.438 -6.168 1 89.5 194 ASP A N 1
ATOM 1431 C CA . ASP A 1 194 ? 9.25 -14.914 -6.027 1 89.5 194 ASP A CA 1
ATOM 1432 C C . ASP A 1 194 ? 9.82 -15.359 -7.371 1 89.5 194 ASP A C 1
ATOM 1434 O O . ASP A 1 194 ? 11.023 -15.211 -7.625 1 89.5 194 ASP A O 1
ATOM 1438 N N . THR A 1 195 ? 8.984 -15.953 -8.164 1 89.56 195 THR A N 1
ATOM 1439 C CA . THR A 1 195 ? 9.43 -16.344 -9.5 1 89.56 195 THR A CA 1
ATOM 1440 C C . THR A 1 195 ? 9.852 -15.109 -10.305 1 89.56 195 THR A C 1
ATOM 1442 O O . THR A 1 195 ? 10.898 -15.117 -10.953 1 89.56 195 THR A O 1
ATOM 1445 N N . GLN A 1 196 ? 9.055 -14.109 -10.219 1 92.12 196 GLN A N 1
ATOM 1446 C CA . GLN A 1 196 ? 9.383 -12.898 -10.961 1 92.12 196 GLN A CA 1
ATOM 1447 C C . GLN A 1 196 ? 10.648 -12.242 -10.414 1 92.12 196 GLN A C 1
ATOM 1449 O O . GLN A 1 196 ? 11.469 -11.727 -11.18 1 92.12 196 GLN A O 1
ATOM 1454 N N . ARG A 1 197 ? 10.773 -12.258 -9.125 1 90.25 197 ARG A N 1
ATOM 1455 C CA . ARG A 1 197 ? 12.008 -11.758 -8.523 1 90.25 197 ARG A CA 1
ATOM 1456 C C . ARG A 1 197 ? 13.211 -12.539 -9.031 1 90.25 197 ARG A C 1
ATOM 1458 O O . ARG A 1 197 ? 14.234 -11.953 -9.398 1 90.25 197 ARG A O 1
ATOM 1465 N N . LEU A 1 198 ? 13.086 -13.797 -8.969 1 87 198 LEU A N 1
ATOM 1466 C CA . LEU A 1 198 ? 14.172 -14.672 -9.398 1 87 198 LEU A CA 1
ATOM 1467 C C . LEU A 1 198 ? 14.531 -14.414 -10.859 1 87 198 LEU A C 1
ATOM 1469 O O . LEU A 1 198 ? 15.711 -14.312 -11.203 1 87 198 LEU A O 1
ATOM 1473 N N . ARG A 1 199 ? 13.562 -14.336 -11.664 1 86.62 199 ARG A N 1
ATOM 1474 C CA . ARG A 1 199 ? 13.773 -14.062 -13.086 1 86.62 199 ARG A CA 1
ATOM 1475 C C . ARG A 1 199 ? 14.516 -12.742 -13.281 1 86.62 199 ARG A C 1
ATOM 1477 O O . ARG A 1 199 ? 15.414 -12.648 -14.125 1 86.62 199 ARG A O 1
ATOM 1484 N N . TYR A 1 200 ? 14.125 -11.805 -12.523 1 89 200 TYR A N 1
ATOM 1485 C CA . TYR A 1 200 ? 14.789 -10.508 -12.617 1 89 200 TYR A CA 1
ATOM 1486 C C . TYR A 1 200 ? 16.25 -10.6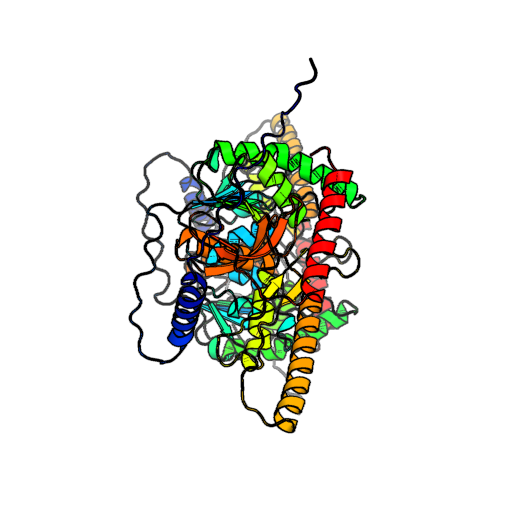09 -12.203 1 89 200 TYR A C 1
ATOM 1488 O O . TYR A 1 200 ? 17.141 -10.086 -12.891 1 89 200 TYR A O 1
ATOM 1496 N N . LEU A 1 201 ? 16.5 -11.227 -11.109 1 86.31 201 LEU A N 1
ATOM 1497 C CA . LEU A 1 201 ? 17.844 -11.305 -10.547 1 86.31 201 LEU A CA 1
ATOM 1498 C C . LEU A 1 201 ? 18.766 -12.148 -11.43 1 86.31 201 LEU A C 1
ATOM 1500 O O . LEU A 1 201 ? 19.969 -11.898 -11.508 1 86.31 201 LEU A O 1
ATOM 1504 N N . LEU A 1 202 ? 18.203 -13.086 -12.172 1 84.56 202 LEU A N 1
ATOM 1505 C CA . LEU A 1 202 ? 19.016 -14 -12.969 1 84.56 202 LEU A CA 1
ATOM 1506 C C . LEU A 1 202 ? 18.984 -13.617 -14.445 1 84.56 202 LEU A C 1
ATOM 1508 O O . LEU A 1 202 ? 19.453 -14.375 -15.297 1 84.56 202 LEU A O 1
ATOM 1512 N N . ARG A 1 203 ? 18.406 -12.531 -14.758 1 82.94 203 ARG A N 1
ATOM 1513 C CA . ARG A 1 203 ? 18.281 -12.07 -16.141 1 82.94 203 ARG A CA 1
ATOM 1514 C C . ARG A 1 203 ? 19.625 -12.094 -16.844 1 82.94 203 ARG A C 1
ATOM 1516 O O . ARG A 1 203 ? 19.719 -12.477 -18.016 1 82.94 203 ARG A O 1
ATOM 1523 N N . PRO A 1 204 ? 20.719 -11.727 -16.188 1 78.19 204 PRO A N 1
ATOM 1524 C CA . PRO A 1 204 ? 22.016 -11.758 -16.875 1 78.19 204 PRO A CA 1
ATOM 1525 C C . PRO A 1 204 ? 22.422 -13.164 -17.312 1 78.19 204 PRO A C 1
ATOM 1527 O O . PRO A 1 204 ? 23.234 -13.32 -18.219 1 78.19 204 PRO A O 1
ATOM 1530 N N . LEU A 1 205 ? 21.906 -14.125 -16.594 1 73.69 205 LEU A N 1
ATOM 1531 C CA . LEU A 1 205 ? 22.25 -15.508 -16.906 1 73.69 205 LEU A CA 1
ATOM 1532 C C . LEU A 1 205 ? 21.344 -16.062 -18 1 73.69 205 LEU A C 1
ATOM 1534 O O . LEU A 1 205 ? 21.688 -17.047 -18.641 1 73.69 205 LEU A O 1
ATOM 1538 N N . CYS A 1 206 ? 20.188 -15.5 -18.062 1 63.91 206 CYS A N 1
ATOM 1539 C CA . CYS A 1 206 ? 19.156 -16.078 -18.922 1 63.91 206 CYS A CA 1
ATOM 1540 C C . CYS A 1 206 ? 19.266 -15.523 -20.344 1 63.91 206 CYS A C 1
ATOM 1542 O O . CYS A 1 206 ? 18.297 -15.562 -21.109 1 63.91 206 CYS A O 1
ATOM 1544 N N . GLN A 1 207 ? 20.406 -15.055 -20.703 1 55.5 207 GLN A N 1
ATOM 1545 C CA . GLN A 1 207 ? 20.625 -14.75 -22.125 1 55.5 207 GLN A CA 1
ATOM 1546 C C . GLN A 1 207 ? 21.031 -15.992 -22.906 1 55.5 207 GLN A C 1
ATOM 1548 O O . GLN A 1 207 ? 22.078 -16.594 -22.641 1 55.5 207 GLN A O 1
ATOM 1553 N N . PRO A 1 208 ? 20.094 -16.641 -24.047 1 53.62 208 PRO A N 1
ATOM 1554 C CA . PRO A 1 208 ? 18.797 -16.453 -24.703 1 53.62 208 PRO A CA 1
ATOM 1555 C C . PRO A 1 208 ? 17.609 -16.688 -23.781 1 53.62 208 PRO A C 1
ATOM 1557 O O . PRO A 1 208 ? 17.734 -17.406 -22.781 1 53.62 208 PRO A O 1
ATOM 1560 N N . PRO A 1 209 ? 16.484 -15.945 -23.953 1 50.28 209 PRO A N 1
ATOM 1561 C CA . PRO A 1 209 ? 15.242 -15.93 -23.172 1 50.28 209 PRO A CA 1
ATOM 1562 C C . PRO A 1 209 ? 14.633 -17.328 -23 1 50.28 209 PRO A C 1
ATOM 1564 O O . PRO A 1 209 ? 13.68 -17.5 -22.234 1 50.28 209 PRO A O 1
ATOM 1567 N N . ALA A 1 210 ? 15.219 -18.359 -23.688 1 49.69 210 ALA A N 1
ATOM 1568 C CA . ALA A 1 210 ? 14.547 -19.656 -23.781 1 49.69 210 ALA A CA 1
ATOM 1569 C C . ALA A 1 210 ? 14.508 -20.344 -22.422 1 49.69 210 ALA A C 1
ATOM 1571 O O . ALA A 1 210 ? 13.656 -21.219 -22.188 1 49.69 210 ALA A O 1
ATOM 1572 N N . HIS A 1 211 ? 15.289 -19.781 -21.516 1 60.31 211 HIS A N 1
ATOM 1573 C CA . HIS A 1 211 ? 15.281 -20.562 -20.281 1 60.31 211 HIS A CA 1
ATOM 1574 C C . HIS A 1 211 ? 14.969 -19.688 -19.078 1 60.31 211 HIS A C 1
ATOM 1576 O O . HIS A 1 211 ? 15.867 -19.094 -18.484 1 60.31 211 HIS A O 1
ATOM 1582 N N . GLN A 1 212 ? 13.664 -19.641 -18.766 1 72.19 212 GLN A N 1
ATOM 1583 C CA . GLN A 1 212 ? 13.289 -18.828 -17.625 1 72.19 212 GLN A CA 1
ATOM 1584 C C . GLN A 1 212 ? 13.141 -19.672 -16.375 1 72.19 212 GLN A C 1
ATOM 1586 O O . GLN A 1 212 ? 12.625 -20.797 -16.422 1 72.19 212 GLN A O 1
ATOM 1591 N N . PRO A 1 213 ? 13.75 -19.234 -15.289 1 79.06 213 PRO A N 1
ATOM 1592 C CA . PRO A 1 213 ? 13.617 -19.984 -14.039 1 79.06 213 PRO A CA 1
ATOM 1593 C C . PRO A 1 213 ? 12.203 -19.922 -13.461 1 79.06 213 PRO A C 1
ATOM 1595 O O . PRO A 1 213 ? 11.516 -18.906 -13.625 1 79.06 213 PRO A O 1
ATOM 1598 N N . TRP A 1 214 ? 11.852 -21.078 -12.891 1 83.19 214 TRP A N 1
ATOM 1599 C CA . TRP A 1 214 ? 10.555 -21.172 -12.219 1 83.19 214 TRP A CA 1
ATOM 1600 C C . TRP A 1 214 ? 10.719 -21.625 -10.773 1 83.19 214 TRP A C 1
ATOM 1602 O O . TRP A 1 214 ? 11.531 -22.516 -10.484 1 83.19 214 TRP A O 1
ATOM 1612 N N . LEU A 1 215 ? 9.984 -20.922 -9.977 1 83.44 215 LEU A N 1
ATOM 1613 C CA . LEU A 1 215 ? 9.781 -21.469 -8.633 1 83.44 215 LEU A CA 1
ATOM 1614 C C . LEU A 1 215 ? 8.43 -22.172 -8.531 1 83.44 215 LEU A C 1
ATOM 1616 O O . LEU A 1 215 ? 7.395 -21.594 -8.859 1 83.44 215 LEU A O 1
ATOM 1620 N N . ILE A 1 216 ? 8.539 -23.5 -8.125 1 82.62 216 ILE A N 1
ATOM 1621 C CA . ILE A 1 216 ? 7.316 -24.281 -8.078 1 82.62 216 ILE A CA 1
ATOM 1622 C C . ILE A 1 216 ? 7.227 -25.016 -6.738 1 82.62 216 ILE A C 1
ATOM 1624 O O . ILE A 1 216 ? 8.211 -25.109 -6.004 1 82.62 216 ILE A O 1
ATOM 1628 N N . GLY A 1 217 ? 5.984 -25.469 -6.43 1 79.75 217 GLY A N 1
ATOM 1629 C CA . GLY A 1 217 ? 5.797 -26.234 -5.207 1 79.75 217 GLY A CA 1
ATOM 1630 C C . GLY A 1 217 ? 4.961 -25.5 -4.172 1 79.75 217 GLY A C 1
ATOM 1631 O O . GLY A 1 217 ? 4.105 -24.688 -4.516 1 79.75 217 GLY A O 1
ATOM 1632 N N . GLU A 1 218 ? 5.152 -25.875 -2.934 1 73.94 218 GLU A N 1
ATOM 1633 C CA . GLU A 1 218 ? 4.352 -25.328 -1.838 1 73.94 218 GLU A CA 1
ATOM 1634 C C . GLU A 1 218 ? 4.832 -23.953 -1.43 1 73.94 218 GLU A C 1
ATOM 1636 O O . GLU A 1 218 ? 6.031 -23.734 -1.214 1 73.94 218 GLU A O 1
ATOM 1641 N N . HIS A 1 219 ? 3.912 -22.969 -1.508 1 65.44 219 HIS A N 1
ATOM 1642 C CA . HIS A 1 219 ? 4.211 -21.625 -1.025 1 65.44 219 HIS A CA 1
ATOM 1643 C C . HIS A 1 219 ? 4.055 -21.531 0.489 1 65.44 219 HIS A C 1
ATOM 1645 O O . HIS A 1 219 ? 2.947 -21.688 1.012 1 65.44 219 HIS A O 1
ATOM 1651 N N . GLY A 1 220 ? 4.676 -22.422 1.334 1 56.72 220 GLY A N 1
ATOM 1652 C CA . GLY A 1 220 ? 4.43 -22.5 2.766 1 56.72 220 GLY A CA 1
ATOM 1653 C C . GLY A 1 220 ? 5.223 -21.484 3.566 1 56.72 220 GLY A C 1
ATOM 1654 O O . GLY A 1 220 ? 6.238 -20.969 3.098 1 56.72 220 GLY A O 1
ATOM 1655 N N . GLU A 1 221 ? 4.477 -20.641 4.496 1 49.88 221 GLU A N 1
ATOM 1656 C CA . GLU A 1 221 ? 5.188 -19.906 5.531 1 49.88 221 GLU A CA 1
ATOM 1657 C C . GLU A 1 221 ? 6.023 -20.828 6.406 1 49.88 221 GLU A C 1
ATOM 1659 O O . GLU A 1 221 ? 5.512 -21.812 6.941 1 49.88 221 GLU A O 1
ATOM 1664 N N . ASN A 1 222 ? 7.188 -21.125 6.012 1 43.06 222 ASN A N 1
ATOM 1665 C CA . ASN A 1 222 ? 7.906 -21.734 7.121 1 43.06 222 ASN A CA 1
ATOM 1666 C C . ASN A 1 222 ? 7.902 -20.844 8.359 1 43.06 222 ASN A C 1
ATOM 1668 O O . ASN A 1 222 ? 8.156 -19.641 8.258 1 43.06 222 ASN A O 1
ATOM 1672 N N . GLN A 1 223 ? 7.098 -21.156 9.32 1 42.53 223 GLN A N 1
ATOM 1673 C CA . GLN A 1 223 ? 6.875 -20.453 10.578 1 42.53 223 GLN A CA 1
ATOM 1674 C C . GLN A 1 223 ? 8.117 -19.688 11.008 1 42.53 223 GLN A C 1
ATOM 1676 O O . GLN A 1 223 ? 8.016 -18.625 11.625 1 42.53 223 GLN A O 1
ATOM 1681 N N . ASP A 1 224 ? 9.25 -20.25 10.906 1 36.66 224 ASP A N 1
ATOM 1682 C CA . ASP A 1 224 ? 10.422 -19.734 11.602 1 36.66 224 ASP A CA 1
ATOM 1683 C C . ASP A 1 224 ? 11.07 -18.594 10.828 1 36.66 224 ASP A C 1
ATOM 1685 O O . ASP A 1 224 ? 11.727 -17.734 11.422 1 36.66 224 ASP A O 1
ATOM 1689 N N . SER A 1 225 ? 11.195 -18.75 9.609 1 38.88 225 SER A N 1
ATOM 1690 C CA . SER A 1 225 ? 12.07 -17.797 8.945 1 38.88 225 SER A CA 1
ATOM 1691 C C . SER A 1 225 ? 11.266 -16.766 8.148 1 38.88 225 SER A C 1
ATOM 1693 O O . SER A 1 225 ? 11.828 -15.852 7.559 1 38.88 225 SER A O 1
ATOM 1695 N N . GLY A 1 226 ? 10.016 -16.562 8.453 1 39.59 226 GLY A N 1
ATOM 1696 C CA . GLY A 1 226 ? 9.203 -15.609 7.703 1 39.59 226 GLY A CA 1
ATOM 1697 C C . GLY A 1 226 ? 9.219 -15.867 6.207 1 39.59 226 GLY A C 1
ATOM 1698 O O . GLY A 1 226 ? 8.531 -15.18 5.449 1 39.59 226 GLY A O 1
ATOM 1699 N N . TRP A 1 227 ? 10.484 -16.125 5.75 1 37.38 227 TRP A N 1
ATOM 1700 C CA . TRP A 1 227 ? 10.578 -16.5 4.344 1 37.38 227 TRP A CA 1
ATOM 1701 C C . TRP A 1 227 ? 9.695 -17.703 4.031 1 37.38 227 TRP A C 1
ATOM 1703 O O . TRP A 1 227 ? 9.672 -18.672 4.793 1 37.38 227 TRP A O 1
ATOM 1713 N N . MET A 1 228 ? 8.68 -17.453 3.451 1 44.97 228 MET A N 1
ATOM 1714 C CA . MET A 1 228 ? 7.852 -18.516 2.875 1 44.97 228 MET A CA 1
ATOM 1715 C C . MET A 1 228 ? 8.688 -19.453 2.023 1 44.97 228 MET A C 1
ATOM 1717 O O . MET A 1 228 ? 8.82 -19.266 0.814 1 44.97 228 MET A O 1
ATOM 1721 N N . GLY A 1 229 ? 9.953 -19.609 2.312 1 43 229 GLY A N 1
ATOM 1722 C CA . GLY A 1 229 ? 10.656 -20.547 1.452 1 43 229 GLY A CA 1
ATOM 1723 C C . GLY A 1 229 ? 10.031 -21.938 1.454 1 43 229 GLY A C 1
ATOM 1724 O O . GLY A 1 229 ? 10.383 -22.781 2.281 1 43 229 GLY A O 1
ATOM 1725 N N . ALA A 1 230 ? 8.805 -21.938 1.261 1 46.44 230 ALA A N 1
ATOM 1726 C CA . ALA A 1 230 ? 8.266 -23.25 0.938 1 46.44 230 ALA A CA 1
ATOM 1727 C C . ALA A 1 230 ? 9.234 -24.047 0.063 1 46.44 230 ALA A C 1
ATOM 1729 O O . ALA A 1 230 ? 10.133 -23.469 -0.561 1 46.44 230 ALA A O 1
ATOM 1730 N N . ASP A 1 231 ? 9.203 -25.328 0.335 1 50.97 231 ASP A N 1
ATOM 1731 C CA . ASP A 1 231 ? 9.82 -26.328 -0.529 1 50.97 231 ASP A CA 1
ATOM 1732 C C . ASP A 1 231 ? 9.578 -26 -2.002 1 50.97 231 ASP A C 1
ATOM 1734 O O . ASP A 1 231 ? 8.695 -26.594 -2.637 1 50.97 231 ASP A O 1
ATOM 1738 N N . VAL A 1 232 ? 9.93 -24.75 -2.279 1 53.06 232 VAL A N 1
ATOM 1739 C CA . VAL A 1 232 ? 9.859 -24.312 -3.67 1 53.06 232 VAL A CA 1
ATOM 1740 C C . VAL A 1 232 ? 11.07 -24.828 -4.438 1 53.06 232 VAL A C 1
ATOM 1742 O O . VAL A 1 232 ? 12.195 -24.797 -3.932 1 53.06 232 VAL A O 1
ATOM 1745 N N . LEU A 1 233 ? 10.688 -25.656 -5.367 1 55.81 233 LEU A N 1
ATOM 1746 C CA . LEU A 1 233 ? 11.695 -26.156 -6.297 1 55.81 233 LEU A CA 1
ATOM 1747 C C . LEU A 1 233 ? 11.969 -25.141 -7.398 1 55.81 233 LEU A C 1
ATOM 1749 O O . LEU A 1 233 ? 11.039 -24.578 -7.98 1 55.81 233 LEU A O 1
ATOM 1753 N N . MET A 1 234 ? 13.188 -24.734 -7.336 1 60.94 234 MET A N 1
ATOM 1754 C CA . MET A 1 234 ? 13.602 -23.891 -8.453 1 60.94 234 MET A CA 1
ATOM 1755 C C . MET A 1 234 ? 13.914 -24.734 -9.68 1 60.94 234 MET A C 1
ATOM 1757 O O . MET A 1 234 ? 14.711 -25.672 -9.609 1 60.94 234 MET A O 1
ATOM 1761 N N . CYS A 1 235 ? 13.086 -24.625 -10.664 1 58.81 235 CYS A N 1
ATOM 1762 C CA . CYS A 1 235 ? 13.336 -25.312 -11.93 1 58.81 235 CYS A CA 1
ATOM 1763 C C . CYS A 1 235 ? 13.992 -24.375 -12.938 1 58.81 235 CYS A C 1
ATOM 1765 O O . CYS A 1 235 ? 13.43 -23.328 -13.281 1 58.81 235 CYS A O 1
ATOM 1767 N N . LEU A 1 236 ? 15.383 -24.594 -13.039 1 51.34 236 LEU A N 1
ATOM 1768 C CA . LEU A 1 236 ? 16.109 -23.859 -14.062 1 51.34 236 LEU A CA 1
ATOM 1769 C C . LEU A 1 236 ? 16.047 -24.578 -15.406 1 51.34 236 LEU A C 1
ATOM 1771 O O . LEU A 1 236 ? 16.297 -25.781 -15.484 1 51.34 236 LEU A O 1
ATOM 1775 N N . SER A 1 237 ? 15.047 -24.406 -16.203 1 50.88 237 SER A N 1
ATOM 1776 C CA . SER A 1 237 ? 15.211 -25.078 -17.484 1 50.88 237 SER A CA 1
ATOM 1777 C C . SER A 1 237 ? 16.656 -25 -17.969 1 50.88 237 SER A C 1
ATOM 1779 O O . SER A 1 237 ? 17.375 -24.047 -17.641 1 50.88 237 SER A O 1
ATOM 1781 N N . HIS A 1 238 ? 17.219 -26.172 -18.484 1 46.16 238 HIS A N 1
ATOM 1782 C CA . HIS A 1 238 ? 18.609 -26.406 -18.875 1 46.16 238 HIS A CA 1
ATOM 1783 C C . HIS A 1 238 ? 19.188 -25.188 -19.594 1 46.16 238 HIS A C 1
ATOM 1785 O O . HIS A 1 238 ? 18.688 -24.781 -20.641 1 46.16 238 HIS A O 1
ATOM 1791 N N . LEU A 1 239 ? 19.594 -24.312 -18.797 1 41.56 239 LEU A N 1
ATOM 1792 C CA . LEU A 1 239 ? 20.453 -23.219 -19.266 1 41.56 239 LEU A CA 1
ATOM 1793 C C . LEU A 1 239 ? 21.578 -23.766 -20.141 1 41.56 239 LEU A C 1
ATOM 1795 O O . LEU A 1 239 ? 22.422 -23 -20.625 1 41.56 239 LEU A O 1
ATOM 1799 N N . THR A 1 240 ? 21.844 -25.031 -20.266 1 39.78 240 THR A N 1
ATOM 1800 C CA . THR A 1 240 ? 23.125 -25.547 -20.75 1 39.78 240 THR A CA 1
ATOM 1801 C C . THR A 1 240 ? 23.078 -25.75 -22.266 1 39.78 240 THR A C 1
ATOM 1803 O O . THR A 1 240 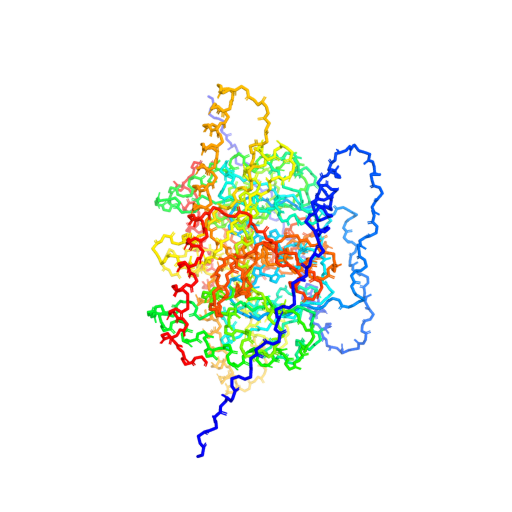? 23.875 -26.5 -22.812 1 39.78 240 THR A O 1
ATOM 1806 N N . ALA A 1 241 ? 22.609 -24.953 -23.031 1 38.25 241 ALA A N 1
ATOM 1807 C CA . ALA A 1 241 ? 22.766 -25.438 -24.406 1 38.25 241 ALA A CA 1
ATOM 1808 C C . ALA A 1 241 ? 24.25 -25.516 -24.781 1 38.25 241 ALA A C 1
ATOM 1810 O O . ALA A 1 241 ? 24.609 -26.203 -25.734 1 38.25 241 ALA A O 1
ATOM 1811 N N . ASP A 1 242 ? 25 -24.406 -24.656 1 42.06 242 ASP A N 1
ATOM 1812 C CA . ASP A 1 242 ? 25.969 -24.141 -25.703 1 42.06 242 ASP A CA 1
ATOM 1813 C C . ASP A 1 242 ? 27.219 -25 -25.516 1 42.06 242 ASP A C 1
ATOM 1815 O O . ASP A 1 242 ? 27.5 -25.484 -24.422 1 42.06 242 ASP A O 1
ATOM 1819 N N . HIS A 1 243 ? 27.859 -25.188 -26.719 1 39.66 243 HIS A N 1
ATOM 1820 C CA . HIS A 1 243 ? 29.156 -25.75 -27.109 1 39.66 243 HIS A CA 1
ATOM 1821 C C . HIS A 1 243 ? 30.297 -25.078 -26.359 1 39.66 243 HIS A C 1
ATOM 1823 O O . HIS A 1 243 ? 30.969 -24.203 -26.906 1 39.66 243 HIS A O 1
ATOM 1829 N N . GLN A 1 244 ? 30.094 -24.875 -25.234 1 47 244 GLN A N 1
ATOM 1830 C CA . GLN A 1 244 ? 31.234 -24.266 -24.562 1 47 244 GLN A CA 1
ATOM 1831 C C . GLN A 1 244 ? 32.25 -25.312 -24.141 1 47 244 GLN A C 1
ATOM 1833 O O . GLN A 1 244 ? 31.922 -26.5 -24.016 1 47 244 GLN A O 1
ATOM 1838 N N . THR A 1 245 ? 33.469 -24.922 -24.266 1 53.72 245 THR A N 1
ATOM 1839 C CA . THR A 1 245 ? 34.562 -25.75 -23.75 1 53.72 245 THR A CA 1
ATOM 1840 C C . THR A 1 245 ? 34.312 -26.125 -22.281 1 53.72 245 THR A C 1
ATOM 1842 O O . THR A 1 245 ? 33.5 -25.469 -21.609 1 53.72 245 THR A O 1
ATOM 1845 N N . TYR A 1 246 ? 34.875 -27.219 -21.922 1 50.53 246 TYR A N 1
ATOM 1846 C CA . TYR A 1 246 ? 34.688 -27.734 -20.578 1 50.53 246 TYR A CA 1
ATOM 1847 C C . TYR A 1 246 ? 35 -26.672 -19.531 1 50.53 246 TYR A C 1
ATOM 1849 O O . TYR A 1 246 ? 34.281 -26.547 -18.531 1 50.53 246 TYR A O 1
ATOM 1857 N N . GLU A 1 247 ? 36.125 -25.953 -19.75 1 57.16 247 GLU A N 1
ATOM 1858 C CA . GLU A 1 247 ? 36.562 -24.922 -18.797 1 57.16 247 GLU A CA 1
ATOM 1859 C C . GLU A 1 247 ? 35.562 -23.766 -18.766 1 57.16 247 GLU A C 1
ATOM 1861 O O . GLU A 1 247 ? 35.219 -23.25 -17.703 1 57.16 247 GLU A O 1
ATOM 1866 N N . GLU A 1 248 ? 35.188 -23.391 -19.922 1 56.97 248 GLU A N 1
ATOM 1867 C CA . GLU A 1 248 ? 34.188 -22.312 -20.016 1 56.97 248 GLU A CA 1
ATOM 1868 C C . GLU A 1 248 ? 32.844 -22.734 -19.438 1 56.97 248 GLU A C 1
ATOM 1870 O O . GLU A 1 248 ? 32.188 -21.938 -18.75 1 56.97 248 GLU A O 1
ATOM 1875 N N . ALA A 1 249 ? 32.688 -23.953 -19.641 1 56.44 249 ALA A N 1
ATOM 1876 C CA . ALA A 1 249 ? 31.438 -24.5 -19.109 1 56.44 249 ALA A CA 1
ATOM 1877 C C . ALA A 1 249 ? 31.469 -24.562 -17.578 1 56.44 249 ALA A C 1
ATOM 1879 O O . ALA A 1 249 ? 30.484 -24.266 -16.922 1 56.44 249 ALA A O 1
ATOM 1880 N N . ALA A 1 250 ? 32.688 -24.922 -17.109 1 58.28 250 ALA A N 1
ATOM 1881 C CA . ALA A 1 250 ? 32.812 -25.016 -15.656 1 58.28 250 ALA A CA 1
ATOM 1882 C C . ALA A 1 250 ? 32.75 -23.641 -15 1 58.28 250 ALA A C 1
ATOM 1884 O O . ALA A 1 250 ? 32.094 -23.484 -13.969 1 58.28 250 ALA A O 1
ATOM 1885 N N . ARG A 1 251 ? 33.469 -22.719 -15.508 1 60.03 251 ARG A N 1
ATOM 1886 C CA . ARG A 1 251 ? 33.438 -21.359 -14.977 1 60.03 251 ARG A CA 1
ATOM 1887 C C . ARG A 1 251 ? 32.031 -20.781 -15.055 1 60.03 251 ARG A C 1
ATOM 1889 O O . ARG A 1 251 ? 31.594 -20.078 -14.141 1 60.03 251 ARG A O 1
ATOM 1896 N N . ARG A 1 252 ? 31.5 -21.016 -16.109 1 62.03 252 ARG A N 1
ATOM 1897 C CA . ARG A 1 252 ? 30.125 -20.547 -16.281 1 62.03 252 ARG A CA 1
ATOM 1898 C C . ARG A 1 252 ? 29.203 -21.203 -15.258 1 62.03 252 ARG A C 1
ATOM 1900 O O . ARG A 1 252 ? 28.359 -20.531 -14.664 1 62.03 252 ARG A O 1
ATOM 1907 N N . LYS A 1 253 ? 29.484 -22.438 -15.094 1 66.62 253 LYS A N 1
ATOM 1908 C CA . LYS A 1 253 ? 28.656 -23.172 -14.133 1 66.62 253 LYS A CA 1
ATOM 1909 C C . LYS A 1 253 ? 28.828 -22.609 -12.727 1 66.62 253 LYS A C 1
ATOM 1911 O O . LYS A 1 253 ? 27.859 -22.453 -11.992 1 66.62 253 LYS A O 1
ATOM 1916 N N . ASN A 1 254 ? 30.078 -22.281 -12.398 1 70.5 254 ASN A N 1
ATOM 1917 C CA . ASN A 1 254 ? 30.344 -21.734 -11.07 1 70.5 254 ASN A CA 1
ATOM 1918 C C . ASN A 1 254 ? 29.734 -20.344 -10.906 1 70.5 254 ASN A C 1
ATOM 1920 O O . ASN A 1 254 ? 29.156 -20.031 -9.859 1 70.5 254 ASN A O 1
ATOM 1924 N N . LYS A 1 255 ? 29.953 -19.594 -11.883 1 71.88 255 LYS A N 1
ATOM 1925 C CA . LYS A 1 255 ? 29.359 -18.266 -11.844 1 71.88 255 LYS A CA 1
ATOM 1926 C C . LYS A 1 255 ? 27.828 -18.344 -11.781 1 71.88 255 LYS A C 1
ATOM 1928 O O . LYS A 1 255 ? 27.203 -17.578 -11.047 1 71.88 255 LYS A O 1
ATOM 1933 N N . GLU A 1 256 ? 27.375 -19.219 -12.531 1 74.94 256 GLU A N 1
ATOM 1934 C CA . GLU A 1 256 ? 25.922 -19.422 -12.539 1 74.94 256 GLU A CA 1
ATOM 1935 C C . GLU A 1 256 ? 25.422 -19.906 -11.18 1 74.94 256 GLU A C 1
ATOM 1937 O O . GLU A 1 256 ? 24.406 -19.406 -10.688 1 74.94 256 GLU A O 1
ATOM 1942 N N . GLU A 1 257 ? 26.188 -20.75 -10.625 1 78.75 257 GLU A N 1
ATOM 1943 C CA . GLU A 1 257 ? 25.828 -21.25 -9.305 1 78.75 257 GLU A CA 1
ATOM 1944 C C . GLU A 1 257 ? 25.875 -20.156 -8.25 1 78.75 257 GLU A C 1
ATOM 1946 O O . GLU A 1 257 ? 25 -20.062 -7.398 1 78.75 257 GLU A O 1
ATOM 1951 N N . GLY A 1 258 ? 26.875 -19.406 -8.32 1 79.75 258 GLY A N 1
ATOM 1952 C CA . GLY A 1 258 ? 26.984 -18.297 -7.395 1 79.75 258 GLY A CA 1
ATOM 1953 C C . GLY A 1 258 ? 25.859 -17.281 -7.547 1 79.75 258 GLY A C 1
ATOM 1954 O O . GLY A 1 258 ? 25.328 -16.781 -6.551 1 79.75 258 GLY A O 1
ATOM 1955 N N . MET A 1 259 ? 25.516 -17.016 -8.75 1 79.56 259 MET A N 1
ATOM 1956 C CA . MET A 1 259 ? 24.438 -16.078 -9.016 1 79.56 259 MET A CA 1
ATOM 1957 C C . MET A 1 259 ? 23.109 -16.625 -8.523 1 79.56 259 MET A C 1
ATOM 1959 O O . MET A 1 259 ? 22.281 -15.883 -7.969 1 79.56 259 MET A O 1
ATOM 1963 N N . VAL A 1 260 ? 22.922 -17.875 -8.758 1 78.69 260 VAL A N 1
ATOM 1964 C CA . VAL A 1 260 ? 21.688 -18.516 -8.32 1 78.69 260 VAL A CA 1
ATOM 1965 C C . VAL A 1 260 ? 21.609 -18.516 -6.797 1 78.69 260 VAL A C 1
ATOM 1967 O O . VAL A 1 260 ? 20.562 -18.172 -6.23 1 78.69 260 VAL A O 1
ATOM 1970 N N . GLU A 1 261 ? 22.672 -18.797 -6.172 1 83.19 261 GLU A N 1
ATOM 1971 C CA . GLU A 1 261 ? 22.719 -18.781 -4.711 1 83.19 261 GLU A CA 1
ATOM 1972 C C . GLU A 1 261 ? 22.469 -17.375 -4.172 1 83.19 261 GLU A C 1
ATOM 1974 O O . GLU A 1 261 ? 21.75 -17.203 -3.188 1 83.19 261 GLU A O 1
ATOM 1979 N N . GLY A 1 262 ? 23.109 -16.516 -4.781 1 82.94 262 GLY A N 1
ATOM 1980 C CA . GLY A 1 262 ? 22.891 -15.133 -4.398 1 82.94 262 GLY A CA 1
ATOM 1981 C C . GLY A 1 262 ? 21.453 -14.688 -4.566 1 82.94 262 GLY A C 1
ATOM 1982 O O . GLY A 1 262 ? 20.906 -13.992 -3.707 1 82.94 262 GLY A O 1
ATOM 1983 N N . ALA A 1 263 ? 20.859 -15.07 -5.664 1 82.69 263 ALA A N 1
ATOM 1984 C CA . ALA A 1 263 ? 19.453 -14.727 -5.934 1 82.69 263 ALA A CA 1
ATOM 1985 C C . ALA A 1 263 ? 18.531 -15.352 -4.895 1 82.69 263 ALA A C 1
ATOM 1987 O O . ALA A 1 263 ? 17.625 -14.688 -4.383 1 82.69 263 ALA A O 1
ATOM 1988 N N . VAL A 1 264 ? 18.812 -16.547 -4.59 1 78.44 264 VAL A N 1
ATOM 1989 C CA . VAL A 1 264 ? 17.984 -17.25 -3.615 1 78.44 264 VAL A CA 1
ATOM 1990 C C . VAL A 1 264 ? 18.125 -16.609 -2.244 1 78.44 264 VAL A C 1
ATOM 1992 O O . VAL A 1 264 ? 17.141 -16.422 -1.532 1 78.44 264 VAL A O 1
ATOM 1995 N N . GLN A 1 265 ? 19.281 -16.219 -1.887 1 81.94 265 GLN A N 1
ATOM 1996 C CA . GLN A 1 265 ? 19.516 -15.539 -0.619 1 81.94 265 GLN A CA 1
ATOM 1997 C C . GLN A 1 265 ? 18.812 -14.18 -0.589 1 81.94 265 GLN A C 1
ATOM 1999 O O . GLN A 1 265 ? 18.25 -13.789 0.433 1 81.94 265 GLN A O 1
ATOM 2004 N N . GLY A 1 266 ? 18.891 -13.562 -1.65 1 81.62 266 GLY A N 1
ATOM 2005 C CA . GLY A 1 266 ? 18.203 -12.281 -1.757 1 81.62 266 GLY A CA 1
ATOM 2006 C C . GLY A 1 266 ? 16.703 -12.398 -1.572 1 81.62 266 GLY A C 1
ATOM 2007 O O . GLY A 1 266 ? 16.078 -11.562 -0.909 1 81.62 266 GLY A O 1
ATOM 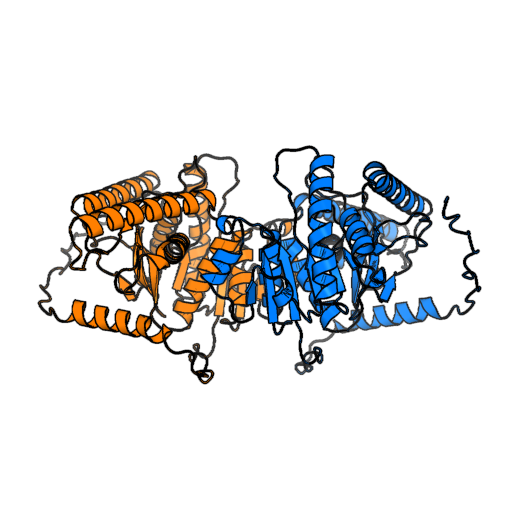2008 N N . LEU A 1 267 ? 16.141 -13.391 -2.139 1 81.62 267 LEU A N 1
ATOM 2009 C CA . LEU A 1 267 ? 14.711 -13.641 -2.016 1 81.62 267 LEU A CA 1
ATOM 2010 C C . LEU A 1 267 ? 14.328 -13.914 -0.566 1 81.62 267 LEU A C 1
ATOM 2012 O O . LEU A 1 267 ? 13.305 -13.43 -0.087 1 81.62 267 LEU A O 1
ATOM 2016 N N . LYS A 1 268 ? 15.148 -14.586 0.092 1 77 268 LYS A N 1
ATOM 2017 C CA . LYS A 1 268 ? 14.891 -14.922 1.489 1 77 268 LYS A CA 1
ATOM 2018 C C . LYS A 1 268 ? 14.93 -13.68 2.373 1 77 268 LYS A C 1
ATOM 2020 O O . LYS A 1 268 ? 14.133 -13.555 3.305 1 77 268 LYS A O 1
ATOM 2025 N N . GLU A 1 269 ? 15.703 -12.797 2.016 1 76.44 269 GLU A N 1
ATOM 2026 C CA . GLU A 1 269 ? 15.867 -11.586 2.816 1 76.44 269 GLU A CA 1
ATOM 2027 C C . GLU A 1 269 ? 14.75 -10.586 2.541 1 76.44 269 GLU A C 1
ATOM 2029 O O . GLU A 1 269 ? 14.336 -9.844 3.436 1 76.44 269 GLU A O 1
ATOM 2034 N N . LYS A 1 270 ? 14.352 -10.523 1.348 1 81.31 270 LYS A N 1
ATOM 2035 C CA . LYS A 1 270 ? 13.344 -9.531 0.983 1 81.31 270 LYS A CA 1
ATOM 2036 C C . LYS A 1 270 ? 11.977 -9.898 1.553 1 81.31 270 LYS A C 1
ATOM 2038 O O . LYS A 1 270 ? 11.164 -9.023 1.856 1 81.31 270 LYS A O 1
ATOM 2043 N N . GLY A 1 271 ? 11.695 -11.156 1.801 1 77.94 271 GLY A N 1
ATOM 2044 C CA . GLY A 1 271 ? 10.414 -11.594 2.346 1 77.94 271 GLY A CA 1
ATOM 2045 C C . GLY A 1 271 ? 9.227 -11.18 1.499 1 77.94 271 GLY A C 1
ATOM 2046 O O . GLY A 1 271 ? 9.375 -10.93 0.299 1 77.94 271 GLY A O 1
ATOM 2047 N N . GLN A 1 272 ? 8.016 -11.258 2.117 1 78.81 272 GLN A N 1
ATOM 2048 C CA . GLN A 1 272 ? 6.773 -10.992 1.4 1 78.81 272 GLN A CA 1
ATOM 2049 C C . GLN A 1 272 ? 5.953 -9.914 2.096 1 78.81 272 GLN A C 1
ATOM 2051 O O . GLN A 1 272 ? 4.875 -10.188 2.625 1 78.81 272 GLN A O 1
ATOM 2056 N N . ARG A 1 273 ? 6.363 -8.672 1.812 1 87.12 273 ARG A N 1
ATOM 2057 C CA . ARG A 1 273 ? 5.598 -7.559 2.363 1 87.12 273 ARG A CA 1
ATOM 2058 C C . ARG A 1 273 ? 4.281 -7.375 1.616 1 87.12 273 ARG A C 1
ATOM 2060 O O . ARG A 1 273 ? 4.156 -7.781 0.459 1 87.12 273 ARG A O 1
ATOM 2067 N N . SER A 1 274 ? 3.314 -6.789 2.324 1 92.56 274 SER A N 1
ATOM 2068 C CA . SER A 1 274 ? 1.982 -6.664 1.744 1 92.56 274 SER A CA 1
ATOM 2069 C C . SER A 1 274 ? 2.025 -5.922 0.413 1 92.56 274 SER A C 1
ATOM 2071 O O . SER A 1 274 ? 1.325 -6.293 -0.532 1 92.56 274 SER A O 1
ATOM 2073 N N . TRP A 1 275 ? 2.848 -4.949 0.377 1 93.81 275 TRP A N 1
ATOM 2074 C CA . TRP A 1 275 ? 2.855 -4.156 -0.849 1 93.81 275 TRP A CA 1
ATOM 2075 C C . TRP A 1 275 ? 3.465 -4.949 -2.002 1 93.81 275 TRP A C 1
ATOM 2077 O O . TRP A 1 275 ? 3.049 -4.801 -3.154 1 93.81 275 TRP A O 1
ATOM 2087 N N . CYS A 1 276 ? 4.445 -5.816 -1.755 1 94.56 276 CYS A N 1
ATOM 2088 C CA . CYS A 1 276 ? 5 -6.66 -2.809 1 94.56 276 CYS A CA 1
ATOM 2089 C C . CYS A 1 276 ? 3.951 -7.637 -3.33 1 94.56 276 CYS A C 1
ATOM 2091 O O . CYS A 1 276 ? 3.809 -7.812 -4.539 1 94.56 276 CYS A O 1
ATOM 2093 N N . VAL A 1 277 ? 3.293 -8.219 -2.379 1 95.62 277 VAL A N 1
ATOM 2094 C CA . VAL A 1 277 ? 2.256 -9.18 -2.75 1 95.62 277 VAL A CA 1
ATOM 2095 C C . VAL A 1 277 ? 1.137 -8.469 -3.502 1 95.62 277 VAL A C 1
ATOM 2097 O O . VAL A 1 277 ? 0.602 -8.992 -4.48 1 95.62 277 VAL A O 1
ATOM 2100 N N . GLY A 1 278 ? 0.783 -7.262 -3.039 1 97.81 278 GLY A N 1
ATOM 2101 C CA . GLY A 1 278 ? -0.218 -6.465 -3.73 1 97.81 278 GLY A CA 1
ATOM 2102 C C . GLY A 1 278 ? 0.125 -6.207 -5.184 1 97.81 278 GLY A C 1
ATOM 2103 O O . GLY A 1 278 ? -0.732 -6.332 -6.062 1 97.81 278 GLY A O 1
ATOM 2104 N N . LEU A 1 279 ? 1.355 -5.859 -5.461 1 98 279 LEU A N 1
ATOM 2105 C CA . LEU A 1 279 ? 1.803 -5.637 -6.832 1 98 279 LEU A CA 1
ATOM 2106 C C . LEU A 1 279 ? 1.743 -6.93 -7.637 1 98 279 LEU A C 1
ATOM 2108 O O . LEU A 1 279 ? 1.392 -6.91 -8.82 1 98 279 LEU A O 1
ATOM 2112 N N . SER A 1 280 ? 2.1 -8 -7.012 1 97.56 280 SER A N 1
ATOM 2113 C CA . SER A 1 280 ? 2.004 -9.297 -7.668 1 97.56 280 SER A CA 1
ATOM 2114 C C . SER A 1 280 ? 0.561 -9.625 -8.031 1 97.56 280 SER A C 1
ATOM 2116 O O . SER A 1 280 ? 0.289 -10.109 -9.141 1 97.56 280 SER A O 1
ATOM 2118 N N . VAL A 1 281 ? -0.353 -9.367 -7.137 1 98.62 281 VAL A N 1
ATOM 2119 C CA . VAL A 1 281 ? -1.771 -9.602 -7.383 1 98.62 281 VAL A CA 1
ATOM 2120 C C . VAL A 1 281 ? -2.25 -8.711 -8.531 1 98.62 281 VAL A C 1
ATOM 2122 O O . VAL A 1 281 ? -3.023 -9.156 -9.383 1 98.62 281 VAL A O 1
ATOM 2125 N N . ALA A 1 282 ? -1.825 -7.48 -8.508 1 98.56 282 ALA A N 1
ATOM 2126 C CA . ALA A 1 282 ? -2.182 -6.578 -9.602 1 98.56 282 ALA A CA 1
ATOM 2127 C C . ALA A 1 282 ? -1.696 -7.117 -10.938 1 98.56 282 ALA A C 1
ATOM 2129 O O . ALA A 1 282 ? -2.389 -6.996 -11.953 1 98.56 282 ALA A O 1
ATOM 2130 N N . ASP A 1 283 ? -0.554 -7.691 -10.961 1 97.56 283 ASP A N 1
ATOM 2131 C CA . ASP A 1 283 ? 0.019 -8.297 -12.156 1 97.56 283 ASP A CA 1
ATOM 2132 C C . ASP A 1 283 ? -0.846 -9.445 -12.656 1 97.56 283 ASP A C 1
ATOM 2134 O O . ASP A 1 283 ? -1.143 -9.539 -13.852 1 97.56 283 ASP A O 1
ATOM 2138 N N . LEU A 1 284 ? -1.229 -10.289 -11.789 1 98.12 284 LEU A N 1
ATOM 2139 C CA . LEU A 1 284 ? -2.102 -11.406 -12.133 1 98.12 284 LEU A CA 1
ATOM 2140 C C . LEU A 1 284 ? -3.447 -10.906 -12.648 1 98.12 284 LEU A C 1
ATOM 2142 O O . LEU A 1 284 ? -3.955 -11.414 -13.656 1 98.12 284 LEU A O 1
ATOM 2146 N N . THR A 1 285 ? -3.982 -9.945 -11.938 1 98.12 285 THR A N 1
ATOM 2147 C CA . THR A 1 285 ? -5.27 -9.367 -12.312 1 98.12 285 THR A CA 1
ATOM 2148 C C . THR A 1 285 ? -5.207 -8.758 -13.711 1 98.12 285 THR A C 1
ATOM 2150 O O . THR A 1 285 ? -6.133 -8.914 -14.508 1 98.12 285 THR A O 1
ATOM 2153 N N . GLU A 1 286 ? -4.125 -8.102 -13.977 1 97.12 286 GLU A N 1
ATOM 2154 C CA . GLU A 1 286 ? -3.92 -7.516 -15.305 1 97.12 286 GLU A CA 1
ATOM 2155 C C . GLU A 1 286 ? -3.959 -8.586 -16.391 1 97.12 286 GLU A C 1
ATOM 2157 O O . GLU A 1 286 ? -4.598 -8.398 -17.422 1 97.12 286 GLU A O 1
ATOM 2162 N N . THR A 1 287 ? -3.252 -9.688 -16.172 1 96.75 287 THR A N 1
ATOM 2163 C CA . THR A 1 287 ? -3.213 -10.781 -17.141 1 96.75 287 THR A CA 1
ATOM 2164 C C . THR A 1 287 ? -4.609 -11.352 -17.375 1 96.75 287 THR A C 1
ATOM 2166 O O . THR A 1 287 ? -5.012 -11.578 -18.516 1 96.75 287 THR A O 1
ATOM 2169 N N . ILE A 1 288 ? -5.375 -11.508 -16.344 1 97.25 288 ILE A N 1
ATOM 2170 C CA . ILE A 1 288 ? -6.703 -12.102 -16.438 1 97.25 288 ILE A CA 1
ATOM 2171 C C . ILE A 1 288 ? -7.633 -11.148 -17.188 1 97.25 288 ILE A C 1
ATOM 2173 O O . ILE A 1 288 ? -8.391 -11.57 -18.062 1 97.25 288 ILE A O 1
ATOM 2177 N N . LEU A 1 289 ? -7.555 -9.859 -16.906 1 96.31 289 LEU A N 1
ATOM 2178 C CA . LEU A 1 289 ? -8.445 -8.875 -17.516 1 96.31 289 LEU A CA 1
ATOM 2179 C C . LEU A 1 289 ? -8.078 -8.633 -18.969 1 96.31 289 LEU A C 1
ATOM 2181 O O . LEU A 1 289 ? -8.938 -8.336 -19.797 1 96.31 289 LEU A O 1
ATOM 2185 N N . SER A 1 290 ? -6.785 -8.656 -19.297 1 91.25 290 SER A N 1
ATOM 2186 C CA . SER A 1 290 ? -6.332 -8.383 -20.656 1 91.25 290 SER A CA 1
ATOM 2187 C C . SER A 1 290 ? -6.652 -9.547 -21.594 1 91.25 290 SER A C 1
ATOM 2189 O O . SER A 1 290 ? -6.641 -9.383 -22.812 1 91.25 290 SER A O 1
ATOM 2191 N N . GLN A 1 291 ? -6.898 -10.625 -21.156 1 82.31 291 GLN A N 1
ATOM 2192 C CA . GLN A 1 291 ? -7.254 -11.828 -21.891 1 82.31 291 GLN A CA 1
ATOM 2193 C C . GLN A 1 291 ? -6.09 -12.305 -22.766 1 82.31 291 GLN A C 1
ATOM 2195 O O . GLN A 1 291 ? -6.25 -13.219 -23.578 1 82.31 291 GLN A O 1
ATOM 2200 N N . HIS A 1 292 ? -5 -11.539 -22.594 1 85.19 292 HIS A N 1
ATOM 2201 C CA . HIS A 1 292 ? -3.785 -12.016 -23.25 1 85.19 292 HIS A CA 1
ATOM 2202 C C . HIS A 1 292 ? -3.01 -12.969 -22.344 1 85.19 292 HIS A C 1
ATOM 2204 O O . HIS A 1 292 ? -2.793 -12.688 -21.172 1 85.19 292 HIS A O 1
ATOM 2210 N N . GLY A 1 293 ? -2.826 -14.117 -22.781 1 89.94 293 GLY A N 1
ATOM 2211 C CA . GLY A 1 293 ? -2.15 -15.156 -22.016 1 89.94 293 GLY A CA 1
ATOM 2212 C C . GLY A 1 293 ? -0.707 -14.82 -21.688 1 89.94 293 GLY A C 1
ATOM 2213 O O . GLY A 1 293 ? 0.063 -14.461 -22.594 1 89.94 293 GLY A O 1
ATOM 2214 N N . ARG A 1 294 ? -0.352 -14.828 -20.406 1 93.5 294 ARG A N 1
ATOM 2215 C CA . ARG A 1 294 ? 1.019 -14.656 -19.938 1 93.5 294 ARG A CA 1
ATOM 2216 C C . ARG A 1 294 ? 1.399 -15.766 -18.953 1 93.5 294 ARG A C 1
ATOM 2218 O O . ARG A 1 294 ? 0.547 -16.266 -18.219 1 93.5 294 ARG A O 1
ATOM 2225 N N . PRO A 1 295 ? 2.631 -16.156 -18.969 1 91.69 295 PRO A N 1
ATOM 2226 C CA . PRO A 1 295 ? 3.062 -17.203 -18.031 1 91.69 295 PRO A CA 1
ATOM 2227 C C . PRO A 1 295 ? 3.258 -16.672 -16.609 1 91.69 295 PRO A C 1
ATOM 2229 O O . PRO A 1 295 ? 3.83 -15.602 -16.422 1 91.69 295 PRO A O 1
ATOM 2232 N N . HIS A 1 296 ? 2.744 -17.359 -15.672 1 94.62 296 HIS A N 1
ATOM 2233 C CA . HIS A 1 296 ? 2.885 -17.078 -14.242 1 94.62 296 HIS A CA 1
ATOM 2234 C C . HIS A 1 296 ? 3.059 -18.375 -13.453 1 94.62 296 HIS A C 1
ATOM 2236 O O . HIS A 1 296 ? 2.58 -19.438 -13.875 1 94.62 296 HIS A O 1
ATOM 2242 N N . SER A 1 297 ? 3.809 -18.312 -12.406 1 93.62 297 SER A N 1
ATOM 2243 C CA . SER A 1 297 ? 3.787 -19.406 -11.438 1 93.62 297 SER A CA 1
ATOM 2244 C C . SER A 1 297 ? 2.715 -19.188 -10.375 1 93.62 297 SER A C 1
ATOM 2246 O O . SER A 1 297 ? 2.92 -18.422 -9.43 1 93.62 297 SER A O 1
ATOM 2248 N N . VAL A 1 298 ? 1.604 -19.828 -10.484 1 96.44 298 VAL A N 1
ATOM 2249 C CA . VAL A 1 298 ? 0.491 -19.625 -9.562 1 96.44 298 VAL A CA 1
ATOM 2250 C C . VAL A 1 298 ? 0.082 -20.953 -8.938 1 96.44 298 VAL A C 1
ATOM 2252 O O . VAL A 1 298 ? 0.409 -22.016 -9.461 1 96.44 298 VAL A O 1
ATOM 2255 N N . CYS A 1 299 ? -0.551 -20.797 -7.805 1 95.88 299 CYS A N 1
ATOM 2256 C CA . CYS A 1 299 ? -1.087 -21.984 -7.129 1 95.88 299 CYS A CA 1
ATOM 2257 C C . CYS A 1 299 ? -2.32 -22.5 -7.852 1 95.88 299 CYS A C 1
ATOM 2259 O O . CYS A 1 299 ? -3.318 -21.797 -7.988 1 95.88 299 CYS A O 1
ATOM 2261 N N . THR A 1 300 ? -2.236 -23.719 -8.336 1 96.75 300 THR A N 1
ATOM 2262 C CA . THR A 1 300 ? -3.305 -24.344 -9.094 1 96.75 300 THR A CA 1
ATOM 2263 C C . THR A 1 300 ? -3.424 -25.828 -8.727 1 96.75 300 THR A C 1
ATOM 2265 O O . THR A 1 300 ? -2.607 -26.344 -7.969 1 96.75 300 THR A O 1
ATOM 2268 N N . LEU A 1 301 ? -4.539 -26.438 -9.172 1 96.69 301 LEU A N 1
ATOM 2269 C CA . LEU A 1 301 ? -4.68 -27.859 -8.922 1 96.69 301 LEU A CA 1
ATOM 2270 C C . LEU A 1 301 ? -3.545 -28.641 -9.578 1 96.69 301 LEU A C 1
ATOM 2272 O O . LEU A 1 301 ? -3.395 -28.625 -10.805 1 96.69 301 LEU A O 1
ATOM 2276 N N . ALA A 1 302 ? -2.807 -29.359 -8.773 1 94.5 302 ALA A N 1
ATOM 2277 C CA . ALA A 1 302 ? -1.567 -29.984 -9.242 1 94.5 302 ALA A CA 1
ATOM 2278 C C . ALA A 1 302 ? -1.792 -31.453 -9.617 1 94.5 302 ALA A C 1
ATOM 2280 O O . ALA A 1 302 ? -0.927 -32.062 -10.234 1 94.5 302 ALA A O 1
ATOM 2281 N N . GLN A 1 303 ? -2.949 -31.906 -9.25 1 94.88 303 GLN A N 1
ATOM 2282 C CA . GLN A 1 303 ? -3.225 -33.312 -9.531 1 94.88 303 GLN A CA 1
ATOM 2283 C C . GLN A 1 303 ? -3.02 -33.625 -11.008 1 94.88 303 GLN A C 1
ATOM 2285 O O . GLN A 1 303 ? -3.549 -32.938 -11.875 1 94.88 303 GLN A O 1
ATOM 2290 N N . GLY A 1 304 ? -2.186 -34.719 -11.25 1 92.75 304 GLY A N 1
ATOM 2291 C CA . GLY A 1 304 ? -1.955 -35.156 -12.617 1 92.75 304 GLY A CA 1
ATOM 2292 C C . GLY A 1 304 ? -0.686 -34.594 -13.219 1 92.75 304 GLY A C 1
ATOM 2293 O O . GLY A 1 304 ? -0.268 -35 -14.305 1 92.75 304 GLY A O 1
ATOM 2294 N N . TYR A 1 305 ? -0.114 -33.688 -12.531 1 90.94 305 TYR A N 1
ATOM 2295 C CA . TYR A 1 305 ? 1.115 -33.094 -13.031 1 90.94 305 TYR A CA 1
ATOM 2296 C C . TYR A 1 305 ? 2.316 -33.531 -12.203 1 90.94 305 TYR A C 1
ATOM 2298 O O . TYR A 1 305 ? 2.246 -33.594 -10.969 1 90.94 305 TYR A O 1
ATOM 2306 N N . HIS A 1 306 ? 3.4 -33.938 -12.914 1 87.44 306 HIS A N 1
ATOM 2307 C CA . HIS A 1 306 ? 4.691 -34.25 -12.312 1 87.44 306 HIS A CA 1
ATOM 2308 C C . HIS A 1 306 ? 4.547 -35.281 -11.211 1 87.44 306 HIS A C 1
ATOM 2310 O O . HIS A 1 306 ? 5.121 -35.156 -10.133 1 87.44 306 HIS A O 1
ATOM 2316 N N . GLY A 1 307 ? 3.686 -36.188 -11.375 1 88.75 307 GLY A N 1
ATOM 2317 C CA . GLY A 1 307 ? 3.557 -37.344 -10.484 1 88.75 307 GLY A CA 1
ATOM 2318 C C . GLY A 1 307 ? 2.619 -37.094 -9.32 1 88.75 307 GLY A C 1
ATOM 2319 O O . GLY A 1 307 ? 2.426 -37.969 -8.469 1 88.75 307 GLY A O 1
ATOM 2320 N N . VAL A 1 308 ? 2.023 -35.969 -9.266 1 92.19 308 VAL A N 1
ATOM 2321 C CA . VAL A 1 308 ? 1.124 -35.656 -8.164 1 92.19 308 VAL A CA 1
ATOM 2322 C C . VAL A 1 308 ? -0.214 -36.375 -8.359 1 92.19 308 VAL A C 1
ATOM 2324 O O . VAL A 1 308 ? -0.894 -36.156 -9.367 1 92.19 308 VAL A O 1
ATOM 2327 N N . GLY A 1 309 ? -0.611 -37.156 -7.371 1 92.5 309 GLY A N 1
ATOM 2328 C CA . GLY A 1 309 ? -1.85 -37.906 -7.469 1 92.5 309 GLY A CA 1
ATOM 2329 C C . GLY A 1 309 ? -2.982 -37.312 -6.66 1 92.5 309 GLY A C 1
ATOM 2330 O O . GLY A 1 309 ? -4.152 -37.438 -7.023 1 92.5 309 GLY A O 1
ATOM 2331 N N . SER A 1 310 ? -2.707 -36.656 -5.602 1 91.56 310 SER A N 1
ATOM 2332 C CA . SER A 1 310 ? -3.705 -36.094 -4.684 1 91.56 310 SER A CA 1
ATOM 2333 C C . SER A 1 310 ? -4.258 -34.781 -5.184 1 91.56 310 SER A C 1
ATOM 2335 O O . SER A 1 310 ? -3.611 -34.094 -5.98 1 91.56 310 SER A O 1
ATOM 2337 N N . GLU A 1 311 ? -5.453 -34.438 -4.711 1 93.19 311 GLU A N 1
ATOM 2338 C CA . GLU A 1 311 ? -6.055 -33.125 -4.996 1 93.19 311 GLU A CA 1
ATOM 2339 C C . GLU A 1 311 ? -5.465 -32.062 -4.105 1 93.19 311 GLU A C 1
ATOM 2341 O O . GLU A 1 311 ? -6 -31.766 -3.033 1 93.19 311 GLU A O 1
ATOM 2346 N N . VAL A 1 312 ? -4.406 -31.516 -4.609 1 93.12 312 VAL A N 1
ATOM 2347 C CA . VAL A 1 312 ? -3.75 -30.453 -3.852 1 93.12 312 VAL A CA 1
ATOM 2348 C C . VAL A 1 312 ? -3.436 -29.281 -4.77 1 93.12 312 VAL A C 1
ATOM 2350 O O . VAL A 1 312 ? -3.334 -29.438 -5.988 1 93.12 312 VAL A O 1
ATOM 2353 N N . TYR A 1 313 ? -3.402 -28.156 -4.188 1 94.44 313 TYR A N 1
ATOM 2354 C CA . TYR A 1 313 ? -2.967 -26.969 -4.902 1 94.44 313 TYR A CA 1
ATOM 2355 C C . TYR A 1 313 ? -1.485 -26.703 -4.664 1 94.44 313 TYR A C 1
ATOM 2357 O O . TYR A 1 313 ? -1.016 -26.719 -3.525 1 94.44 313 TYR A O 1
ATOM 2365 N N . LEU A 1 314 ? -0.722 -26.547 -5.742 1 91.69 314 LEU A N 1
ATOM 2366 C CA . LEU A 1 314 ? 0.696 -26.203 -5.727 1 91.69 314 LEU A CA 1
ATOM 2367 C C . LEU A 1 314 ? 1.015 -25.156 -6.785 1 91.69 314 LEU A C 1
ATOM 2369 O O . LEU A 1 314 ? 0.273 -25 -7.762 1 91.69 314 LEU A O 1
ATOM 2373 N N . SER A 1 315 ? 2.074 -24.438 -6.516 1 93 315 SER A N 1
ATOM 2374 C CA . SER A 1 315 ? 2.518 -23.484 -7.527 1 93 315 SER A CA 1
ATOM 2375 C C . SER A 1 315 ? 3.162 -24.188 -8.711 1 93 315 SER A C 1
ATOM 2377 O O . SER A 1 315 ? 4.09 -24.984 -8.539 1 93 315 SER A O 1
ATOM 2379 N N . LEU A 1 316 ? 2.67 -23.969 -9.844 1 91.06 316 LEU A N 1
ATOM 2380 C CA . LEU A 1 316 ? 3.178 -24.484 -11.109 1 91.06 316 LEU A CA 1
ATOM 2381 C C . LEU A 1 316 ? 3.199 -23.391 -12.172 1 91.06 316 LEU A C 1
ATOM 2383 O O . LEU A 1 316 ? 2.43 -22.438 -12.094 1 91.06 316 LEU A O 1
ATOM 2387 N N . PRO A 1 317 ? 4.16 -23.5 -13.078 1 91.19 317 PRO A N 1
ATOM 2388 C CA . PRO A 1 317 ? 4.086 -22.547 -14.195 1 91.19 317 PRO A CA 1
ATOM 2389 C C . PRO A 1 317 ? 2.824 -22.734 -15.031 1 91.19 317 PRO A C 1
ATOM 2391 O O . PRO A 1 317 ? 2.533 -23.828 -15.5 1 91.19 317 PRO A O 1
ATOM 2394 N N . CYS A 1 318 ? 2.1 -21.641 -15.195 1 94.06 318 CYS A N 1
ATOM 2395 C CA . CYS A 1 318 ? 0.829 -21.688 -15.914 1 94.06 318 CYS A CA 1
ATOM 2396 C C . CYS A 1 318 ? 0.725 -20.531 -16.906 1 94.06 318 CYS A C 1
ATOM 2398 O O . CYS A 1 318 ? 1.278 -19.453 -16.688 1 94.06 318 CYS A O 1
ATOM 2400 N N . LEU A 1 319 ? 0.121 -20.875 -18.031 1 94.75 319 LEU A N 1
ATOM 2401 C CA . LEU A 1 319 ? -0.388 -19.797 -18.875 1 94.75 319 LEU A CA 1
ATOM 2402 C C . LEU A 1 319 ? -1.714 -19.266 -18.328 1 94.75 319 LEU A C 1
ATOM 2404 O O . LEU A 1 319 ? -2.695 -20 -18.25 1 94.75 319 LEU A O 1
ATOM 2408 N N . LEU A 1 320 ? -1.648 -18.016 -17.922 1 96.38 320 LEU A N 1
ATOM 2409 C CA . LEU A 1 320 ? -2.824 -17.391 -17.328 1 96.38 320 LEU A CA 1
ATOM 2410 C C . LEU A 1 320 ? -3.533 -16.484 -18.328 1 96.38 320 LEU A C 1
ATOM 2412 O O . LEU A 1 320 ? -2.885 -15.781 -19.094 1 96.38 320 LEU A O 1
ATOM 2416 N N . GLY A 1 321 ? -4.891 -16.531 -18.359 1 94.69 321 GLY A N 1
ATOM 2417 C CA . GLY A 1 321 ? -5.691 -15.695 -19.234 1 94.69 321 GLY A CA 1
ATOM 2418 C C . GLY A 1 321 ? -7.043 -15.344 -18.656 1 94.69 321 GLY A C 1
ATOM 2419 O O . GLY A 1 321 ? -7.23 -15.375 -17.438 1 94.69 321 GLY A O 1
ATOM 2420 N N . GLY A 1 322 ? -8 -14.953 -19.516 1 92.88 322 GLY A N 1
ATOM 2421 C CA . GLY A 1 322 ? -9.281 -14.414 -19.094 1 92.88 322 GLY A CA 1
ATOM 2422 C C . GLY A 1 322 ? -10.148 -15.422 -18.359 1 92.88 322 GLY A C 1
ATOM 2423 O O . GLY A 1 322 ? -11.055 -15.039 -17.625 1 92.88 322 GLY A O 1
ATOM 2424 N N . PHE A 1 323 ? -9.867 -16.656 -18.453 1 92.81 323 PHE A N 1
ATOM 2425 C CA . PHE A 1 323 ? -10.664 -17.703 -17.812 1 92.81 323 PHE A CA 1
ATOM 2426 C C . PHE A 1 323 ? -9.883 -18.375 -16.688 1 92.81 323 PHE A C 1
ATOM 2428 O O . PHE A 1 323 ? -10.234 -19.453 -16.25 1 92.81 323 PHE A O 1
ATOM 2435 N N . GLY A 1 324 ? -8.836 -17.688 -16.266 1 97 324 GLY A N 1
ATOM 2436 C CA . GLY A 1 324 ? -7.969 -18.281 -15.266 1 97 324 GLY A CA 1
ATOM 2437 C C . GLY A 1 324 ? -6.809 -19.047 -15.867 1 97 324 GLY A C 1
ATOM 2438 O O . GLY A 1 324 ? -6.148 -18.578 -16.797 1 97 324 GLY A O 1
ATOM 2439 N N . VAL A 1 325 ? -6.531 -20.203 -15.312 1 97.44 325 VAL A N 1
ATOM 2440 C CA . VAL A 1 325 ? -5.434 -21.031 -15.797 1 97.44 325 VAL A CA 1
ATOM 2441 C C . VAL A 1 325 ? -5.832 -21.703 -17.109 1 97.44 325 VAL A C 1
ATOM 2443 O O . VAL A 1 325 ? -6.73 -22.547 -17.125 1 97.44 325 VAL A O 1
ATOM 2446 N N . LEU A 1 326 ? -5.164 -21.344 -18.141 1 95.38 326 LEU A N 1
ATOM 2447 C CA . LEU A 1 326 ? -5.453 -21.906 -19.469 1 95.38 326 LEU A CA 1
ATOM 2448 C C . LEU A 1 326 ? -4.703 -23.219 -19.672 1 95.38 326 LEU A C 1
ATOM 2450 O O . LEU A 1 326 ? -5.25 -24.156 -20.234 1 95.38 326 LEU A O 1
ATOM 2454 N N . GLU A 1 327 ? -3.514 -23.188 -19.234 1 93.44 327 GLU A N 1
ATOM 2455 C CA . GLU A 1 327 ? -2.645 -24.344 -19.391 1 93.44 327 GLU A CA 1
ATOM 2456 C C . GLU A 1 327 ? -1.555 -24.375 -18.328 1 93.44 327 GLU A C 1
ATOM 2458 O O . GLU A 1 327 ? -1.029 -23.328 -17.938 1 93.44 327 GLU A O 1
ATOM 2463 N N . VAL A 1 328 ? -1.335 -25.609 -17.828 1 92.44 328 VAL A N 1
ATOM 2464 C CA . VAL A 1 328 ? -0.178 -25.797 -16.969 1 92.44 328 VAL A CA 1
ATOM 2465 C C . VAL A 1 328 ? 1.039 -26.188 -17.797 1 92.44 328 VAL A C 1
ATOM 2467 O O . VAL A 1 328 ? 0.977 -27.109 -18.609 1 92.44 328 VAL A O 1
ATOM 2470 N N . THR A 1 329 ? 2.084 -25.438 -17.641 1 85.75 329 THR A N 1
ATOM 2471 C CA . THR A 1 329 ? 3.287 -25.703 -18.422 1 85.75 329 THR A CA 1
ATOM 2472 C C . THR A 1 329 ? 4.055 -26.891 -17.875 1 85.75 329 THR A C 1
ATOM 2474 O O . THR A 1 329 ? 4.379 -26.938 -16.688 1 85.75 329 THR A O 1
ATOM 2477 N N . ALA A 1 330 ? 4.324 -27.844 -18.766 1 77.81 330 ALA A N 1
ATOM 2478 C CA . ALA A 1 330 ? 5.09 -29.016 -18.344 1 77.81 330 ALA A CA 1
ATOM 2479 C C . ALA A 1 330 ? 6.57 -28.672 -18.203 1 77.81 330 ALA A C 1
ATOM 2481 O O . ALA A 1 330 ? 7.156 -28.031 -19.062 1 77.81 330 ALA A O 1
ATOM 2482 N N . LEU A 1 331 ? 7.059 -29.016 -17.047 1 78.5 331 LEU A N 1
ATOM 2483 C CA . LEU A 1 331 ? 8.484 -28.828 -16.797 1 78.5 331 LEU A CA 1
ATOM 2484 C C . LEU A 1 331 ? 9.234 -30.156 -16.922 1 78.5 331 LEU A C 1
ATOM 2486 O O . LEU A 1 331 ? 8.688 -31.219 -16.609 1 78.5 331 LEU A O 1
ATOM 2490 N N . GLU A 1 332 ? 10.383 -30.016 -17.469 1 76.62 332 GLU A N 1
ATOM 2491 C CA . GLU A 1 332 ? 11.273 -31.172 -17.422 1 76.62 332 GLU A CA 1
ATOM 2492 C C . GLU A 1 332 ? 12.016 -31.234 -16.078 1 76.62 332 GLU A C 1
ATOM 2494 O O . GLU A 1 332 ? 12.992 -30.516 -15.875 1 76.62 332 GLU A O 1
ATOM 2499 N N . LEU A 1 333 ? 11.531 -32.125 -15.297 1 77.62 333 LEU A N 1
ATOM 2500 C CA . LEU A 1 333 ? 12.125 -32.25 -13.969 1 77.62 333 LEU A CA 1
ATOM 2501 C C . LEU A 1 333 ? 12.961 -33.531 -13.867 1 77.62 333 LEU A C 1
ATOM 2503 O O . LEU A 1 333 ? 12.641 -34.531 -14.5 1 77.62 333 LEU A O 1
ATOM 2507 N N . THR A 1 334 ? 14.008 -33.344 -13.172 1 77.19 334 THR A N 1
ATOM 2508 C CA . THR A 1 334 ? 14.75 -34.531 -12.82 1 77.19 334 THR A CA 1
ATOM 2509 C C . THR A 1 334 ? 13.93 -35.438 -11.883 1 77.19 334 THR A C 1
ATOM 2511 O O . THR A 1 334 ? 12.922 -34.969 -11.32 1 77.19 334 THR A O 1
ATOM 2514 N N . GLN A 1 335 ? 14.398 -36.688 -11.82 1 80.62 335 GLN A N 1
ATOM 2515 C CA . GLN A 1 335 ? 13.719 -37.594 -10.914 1 80.62 335 GLN A CA 1
ATOM 2516 C C . GLN A 1 335 ? 13.719 -37.062 -9.484 1 80.62 335 GLN A C 1
ATOM 2518 O O . GLN A 1 335 ? 12.727 -37.219 -8.758 1 80.62 335 GLN A O 1
ATOM 2523 N N . GLU A 1 336 ? 14.773 -36.469 -9.156 1 78.19 336 GLU A N 1
ATOM 2524 C CA . GLU A 1 336 ? 14.891 -35.906 -7.82 1 78.19 336 GLU A CA 1
ATOM 2525 C C . GLU A 1 336 ? 13.93 -34.719 -7.629 1 78.19 336 GLU A C 1
ATOM 2527 O O . GLU A 1 336 ? 13.281 -34.625 -6.586 1 78.19 336 GLU A O 1
ATOM 2532 N N . GLU A 1 337 ? 13.859 -33.938 -8.602 1 78.56 337 GLU A N 1
ATOM 2533 C CA . GLU A 1 337 ? 12.953 -32.781 -8.555 1 78.56 337 GLU A CA 1
ATOM 2534 C C . GLU A 1 337 ? 11.5 -33.219 -8.523 1 78.56 337 GLU A C 1
ATOM 2536 O O . GLU A 1 337 ? 10.688 -32.656 -7.77 1 78.56 337 GLU A O 1
ATOM 2541 N N . GLU A 1 338 ? 11.234 -34.156 -9.297 1 83.38 338 GLU A N 1
ATOM 2542 C CA . GLU A 1 338 ? 9.875 -34.719 -9.297 1 83.38 338 GLU A CA 1
ATOM 2543 C C . GLU A 1 338 ? 9.523 -35.312 -7.941 1 83.38 338 GLU A C 1
ATOM 2545 O O . GLU A 1 338 ? 8.391 -35.156 -7.469 1 83.38 338 GLU A O 1
ATOM 2550 N N . GLY A 1 339 ? 10.453 -36.031 -7.406 1 82 339 GLY A N 1
ATOM 2551 C CA . GLY A 1 339 ? 10.258 -36.594 -6.07 1 82 339 GLY A CA 1
ATOM 2552 C C . GLY A 1 339 ? 9.969 -35.5 -5.031 1 82 339 GLY A C 1
ATOM 2553 O O . GLY A 1 339 ? 9.141 -35.719 -4.141 1 82 339 GLY A O 1
ATOM 2554 N N . SER A 1 340 ? 10.617 -34.375 -5.156 1 80.12 340 SER A N 1
ATOM 2555 C CA . SER A 1 340 ? 10.406 -33.281 -4.234 1 80.12 340 SER A CA 1
ATOM 2556 C C . SER A 1 340 ? 9.008 -32.688 -4.379 1 80.12 340 SER A C 1
ATOM 2558 O O . SER A 1 340 ? 8.383 -32.312 -3.385 1 80.12 340 SER A O 1
ATOM 2560 N N . VAL A 1 341 ? 8.57 -32.594 -5.594 1 83.94 341 VAL A N 1
ATOM 2561 C CA . VAL A 1 341 ? 7.23 -32.062 -5.855 1 83.94 341 VAL A CA 1
ATOM 2562 C C . VAL A 1 341 ? 6.191 -33 -5.238 1 83.94 341 VAL A C 1
ATOM 2564 O O . VAL A 1 341 ? 5.242 -32.562 -4.594 1 83.94 341 VAL A O 1
ATOM 2567 N N . VAL A 1 342 ? 6.414 -34.25 -5.387 1 87.62 342 VAL A N 1
ATOM 2568 C CA . VAL A 1 342 ? 5.496 -35.25 -4.859 1 87.62 342 VAL A CA 1
ATOM 2569 C C . VAL A 1 342 ? 5.488 -35.219 -3.334 1 87.62 342 VAL A C 1
ATOM 2571 O O . VAL A 1 342 ? 4.426 -35.25 -2.709 1 87.62 342 VAL A O 1
ATOM 2574 N N . LYS A 1 343 ? 6.637 -35.094 -2.773 1 82.38 343 LYS A N 1
ATOM 2575 C CA . LYS A 1 343 ? 6.734 -35 -1.32 1 82.38 343 LYS A CA 1
ATOM 2576 C C . LYS A 1 343 ? 5.977 -33.781 -0.796 1 82.38 343 LYS A C 1
ATOM 2578 O O . LYS A 1 343 ? 5.266 -33.875 0.208 1 82.38 343 LYS A O 1
ATOM 2583 N N . SER A 1 344 ? 6.168 -32.656 -1.447 1 80.75 344 SER A N 1
ATOM 2584 C CA . SER A 1 344 ? 5.449 -31.438 -1.082 1 80.75 344 SER A CA 1
ATOM 2585 C C . SER A 1 344 ? 3.939 -31.641 -1.159 1 80.75 344 SER A C 1
ATOM 2587 O O . SER A 1 344 ? 3.201 -31.188 -0.282 1 80.75 344 SER A O 1
ATOM 2589 N N . SER A 1 345 ? 3.514 -32.281 -2.168 1 86.88 345 SER A N 1
ATOM 2590 C CA . SER A 1 345 ? 2.094 -32.562 -2.371 1 86.88 345 SER A CA 1
ATOM 2591 C C . SER A 1 345 ? 1.531 -33.438 -1.256 1 86.88 345 SER A C 1
ATOM 2593 O O . SER A 1 345 ? 0.405 -33.219 -0.802 1 86.88 345 SER A O 1
ATOM 2595 N N . GLU A 1 346 ? 2.293 -34.375 -0.854 1 85.69 346 GLU A N 1
ATOM 2596 C CA . GLU A 1 346 ? 1.851 -35.281 0.209 1 85.69 346 GLU A CA 1
ATOM 2597 C C . GLU A 1 346 ? 1.756 -34.562 1.545 1 85.69 346 GLU A C 1
ATOM 2599 O O . GLU A 1 346 ? 0.831 -34.781 2.324 1 85.69 346 GLU A O 1
ATOM 2604 N N . THR A 1 347 ? 2.689 -33.781 1.747 1 78.94 347 THR A N 1
ATOM 2605 C CA . THR A 1 347 ? 2.66 -32.969 2.961 1 78.94 347 THR A CA 1
ATOM 2606 C C . THR A 1 347 ? 1.428 -32.062 2.984 1 78.94 347 THR A C 1
ATOM 2608 O O . THR A 1 347 ? 0.745 -31.953 4.004 1 78.94 347 THR A O 1
ATOM 2611 N N . GLU A 1 348 ? 1.208 -31.406 1.929 1 83.38 348 GLU A N 1
ATOM 2612 C CA . GLU A 1 348 ? 0.046 -30.531 1.816 1 83.38 348 GLU A CA 1
ATOM 2613 C C . GLU A 1 348 ? -1.254 -31.312 1.965 1 83.38 348 GLU A C 1
ATOM 2615 O O . GLU A 1 348 ? -2.178 -30.875 2.652 1 83.38 348 GLU A O 1
ATOM 2620 N N . TRP A 1 349 ? -1.279 -32.469 1.359 1 83 349 TRP A N 1
ATOM 2621 C CA . TRP A 1 349 ? -2.459 -33.312 1.442 1 83 349 TRP A CA 1
ATOM 2622 C C . TRP A 1 349 ? -2.715 -33.75 2.881 1 83 349 TRP A C 1
ATOM 2624 O O . TRP A 1 349 ? -3.859 -33.781 3.336 1 83 349 TRP A O 1
ATOM 2634 N N . GLY A 1 350 ? -1.664 -34.094 3.531 1 79.06 350 GLY A N 1
ATOM 2635 C CA . GLY A 1 350 ? -1.784 -34.406 4.941 1 79.06 350 GLY A CA 1
ATOM 2636 C C . GLY A 1 350 ? -2.367 -33.281 5.773 1 79.06 350 GLY A C 1
ATOM 2637 O O . GLY A 1 350 ? -3.189 -33.531 6.66 1 79.06 350 GLY A O 1
ATOM 2638 N N . SER A 1 351 ? -1.968 -32.125 5.434 1 75.94 351 SER A N 1
ATOM 2639 C CA . SER A 1 351 ? -2.484 -30.953 6.133 1 75.94 351 SER A CA 1
ATOM 2640 C C . SER A 1 351 ? -3.971 -30.766 5.855 1 75.94 351 SER A C 1
ATOM 2642 O O . SER A 1 351 ? -4.73 -30.391 6.75 1 75.94 351 SER A O 1
ATOM 2644 N N . ILE A 1 352 ? -4.371 -30.984 4.707 1 79.94 352 ILE A N 1
ATOM 2645 C CA . ILE A 1 352 ? -5.762 -30.844 4.297 1 79.94 352 ILE A CA 1
ATOM 2646 C C . ILE A 1 352 ? -6.617 -31.922 4.973 1 79.94 352 ILE A C 1
ATOM 2648 O O . ILE A 1 352 ? -7.707 -31.625 5.473 1 79.94 352 ILE A O 1
ATOM 2652 N N . GLN A 1 353 ? -6.055 -33.094 5.031 1 77.62 353 GLN A N 1
ATOM 2653 C CA . GLN A 1 353 ? -6.805 -34.188 5.598 1 77.62 353 GLN A CA 1
ATOM 2654 C C . GLN A 1 353 ? -6.941 -34.062 7.109 1 77.62 353 GLN A C 1
ATOM 2656 O O . GLN A 1 353 ? -7.977 -34.406 7.68 1 77.62 353 GLN A O 1
ATOM 2661 N N . LYS A 1 354 ? -5.887 -33.688 7.715 1 71 354 LYS A N 1
ATOM 2662 C CA . LYS A 1 354 ? -5.906 -33.531 9.172 1 71 354 LYS A CA 1
ATOM 2663 C C . LYS A 1 354 ? -6.91 -32.469 9.594 1 71 354 LYS A C 1
ATOM 2665 O O . LYS A 1 354 ? -7.488 -32.562 10.68 1 71 354 LYS A O 1
ATOM 2670 N N . ASN A 1 355 ? -6.984 -31.531 8.75 1 62.31 355 ASN A N 1
ATOM 2671 C CA . ASN A 1 355 ? -7.863 -30.422 9.086 1 62.31 355 ASN A CA 1
ATOM 2672 C C . ASN A 1 355 ? -9.219 -30.547 8.398 1 62.31 355 ASN A C 1
ATOM 2674 O O . ASN A 1 355 ? -9.867 -29.547 8.094 1 62.31 355 ASN A O 1
ATOM 2678 N N . HIS A 1 356 ? -9.602 -31.703 7.852 1 58.44 356 HIS A N 1
ATOM 2679 C CA . HIS A 1 356 ? -10.656 -32.125 6.938 1 58.44 356 HIS A CA 1
ATOM 2680 C C . HIS A 1 356 ? -12.016 -31.594 7.387 1 58.44 356 HIS A C 1
ATOM 2682 O O . HIS A 1 356 ? -13.023 -31.828 6.715 1 58.44 356 HIS A O 1
ATOM 2688 N N . GLN A 1 357 ? -12.102 -30.953 8.344 1 55.5 357 GLN A N 1
ATOM 2689 C CA . GLN A 1 357 ? -13.469 -30.469 8.414 1 55.5 357 GLN A CA 1
ATOM 2690 C C . GLN A 1 357 ? -13.703 -29.328 7.41 1 55.5 357 GLN A C 1
ATOM 2692 O O . GLN A 1 357 ? -14.492 -28.422 7.668 1 55.5 357 GLN A O 1
ATOM 2697 N N . PHE A 1 358 ? -12.992 -29.625 6.223 1 54.31 358 PHE A N 1
ATOM 2698 C CA . PHE A 1 358 ? -13.312 -28.609 5.227 1 54.31 358 PHE A CA 1
ATOM 2699 C C . PHE A 1 358 ? -14.648 -28.906 4.555 1 54.31 358 PHE A C 1
ATOM 2701 O O . PHE A 1 358 ? -15.047 -30.078 4.457 1 54.31 358 PHE A O 1
ATOM 2708 N N . MET B 1 1 ? 37.375 35.438 12.875 1 22.42 1 MET B N 1
ATOM 2709 C CA . MET B 1 1 ? 36.594 36.688 12.703 1 22.42 1 MET B CA 1
ATOM 2710 C C . MET B 1 1 ? 35.125 36.438 12.914 1 22.42 1 MET B C 1
ATOM 2712 O O . MET B 1 1 ? 34.531 35.594 12.266 1 22.42 1 MET B O 1
ATOM 2716 N N . SER B 1 2 ? 34.531 36.75 14.148 1 21.95 2 SER B N 1
ATOM 2717 C CA . SER B 1 2 ? 33.344 36.344 14.891 1 21.95 2 SER B CA 1
ATOM 2718 C C . SER B 1 2 ? 32.062 36.938 14.273 1 21.95 2 SER B C 1
ATOM 2720 O O . SER B 1 2 ? 31.938 38.156 14.156 1 21.95 2 SER B O 1
ATOM 2722 N N . LEU B 1 3 ? 31.594 36.406 13.102 1 23.3 3 LEU B N 1
ATOM 2723 C CA . LEU B 1 3 ? 30.531 37 12.305 1 23.3 3 LEU B CA 1
ATOM 2724 C C . LEU B 1 3 ? 29.328 37.344 13.172 1 23.3 3 LEU B C 1
ATOM 2726 O O . LEU B 1 3 ? 28.703 36.469 13.758 1 23.3 3 LEU B O 1
ATOM 2730 N N . THR B 1 4 ? 29.266 38.531 13.891 1 22.67 4 THR B N 1
ATOM 2731 C CA . THR B 1 4 ? 28.297 39.125 14.797 1 22.67 4 THR B CA 1
ATOM 2732 C C . THR B 1 4 ? 26.969 39.375 14.086 1 22.67 4 THR B C 1
ATOM 2734 O O . THR B 1 4 ? 26.891 40.094 13.109 1 22.67 4 THR B O 1
ATOM 2737 N N . PHE B 1 5 ? 26.125 38.312 13.938 1 22.06 5 PHE B N 1
ATOM 2738 C CA . PHE B 1 5 ? 24.812 38.344 13.281 1 22.06 5 PHE B CA 1
ATOM 2739 C C . PHE B 1 5 ? 23.922 39.438 13.891 1 22.06 5 PHE B C 1
ATOM 2741 O O . PHE B 1 5 ? 23.641 39.406 15.094 1 22.06 5 PHE B O 1
ATOM 2748 N N . GLY B 1 6 ? 24.141 40.688 13.531 1 22.25 6 GLY B N 1
ATOM 2749 C CA . GLY B 1 6 ? 23.391 41.844 14.016 1 22.25 6 GLY B CA 1
ATOM 2750 C C . GLY B 1 6 ? 21.891 41.656 13.898 1 22.25 6 GLY B C 1
ATOM 2751 O O . GLY B 1 6 ? 21.391 41.062 12.93 1 22.25 6 GLY B O 1
ATOM 2752 N N . ASN B 1 7 ? 21.141 41.656 15.008 1 22.56 7 ASN B N 1
ATOM 2753 C CA . ASN B 1 7 ? 19.75 41.469 15.438 1 22.56 7 ASN B CA 1
ATOM 2754 C C . ASN B 1 7 ? 18.828 42.531 14.812 1 22.56 7 ASN B C 1
ATOM 2756 O O . ASN B 1 7 ? 18.703 43.625 15.328 1 22.56 7 ASN B O 1
ATOM 2760 N N . GLU B 1 8 ? 18.953 42.812 13.516 1 25.2 8 GLU B N 1
ATOM 2761 C CA . GLU B 1 8 ? 18.078 43.938 13.188 1 25.2 8 GLU B CA 1
ATOM 2762 C C . GLU B 1 8 ? 16.625 43.625 13.531 1 25.2 8 GLU B C 1
ATOM 2764 O O . GLU B 1 8 ? 16.188 42.469 13.375 1 25.2 8 GLU B O 1
ATOM 2769 N N . PRO B 1 9 ? 15.969 44.438 14.289 1 24.45 9 PRO B N 1
ATOM 2770 C CA . PRO B 1 9 ? 14.617 44.312 14.828 1 24.45 9 PRO B CA 1
ATOM 2771 C C . PRO B 1 9 ? 13.555 44.094 13.75 1 24.45 9 PRO B C 1
ATOM 2773 O O . PRO B 1 9 ? 13.641 44.719 12.68 1 24.45 9 PRO B O 1
ATOM 2776 N N . PRO B 1 10 ? 12.969 42.938 13.609 1 22.92 10 PRO B N 1
ATOM 2777 C CA . PRO B 1 10 ? 12.008 42.656 12.531 1 22.92 10 PRO B CA 1
ATOM 2778 C C . PRO B 1 10 ? 10.859 43.656 12.492 1 22.92 10 PRO B C 1
ATOM 2780 O O . PRO B 1 10 ? 10.516 44.25 13.523 1 22.92 10 PRO B O 1
ATOM 2783 N N . LEU B 1 11 ? 10.719 44.469 11.453 1 24.19 11 LEU B N 1
ATOM 2784 C CA . LEU B 1 11 ? 9.711 45.469 11.078 1 24.19 11 LEU B CA 1
ATOM 2785 C C . LEU B 1 11 ? 8.305 44.906 11.258 1 24.19 11 LEU B C 1
ATOM 2787 O O . LEU B 1 11 ? 7.773 44.25 10.367 1 24.19 11 LEU B O 1
ATOM 2791 N N . PHE B 1 12 ? 7.988 44.219 12.398 1 21.7 12 PHE B N 1
ATOM 2792 C CA . PHE B 1 12 ? 6.801 43.375 12.539 1 21.7 12 PHE B CA 1
ATOM 2793 C C . PHE B 1 12 ? 5.531 44.188 12.352 1 21.7 12 PHE B C 1
ATOM 2795 O O . PHE B 1 12 ? 4.645 43.812 11.578 1 21.7 12 PHE B O 1
ATOM 2802 N N . SER B 1 13 ? 5.102 45.062 13.344 1 22.22 13 SER B N 1
ATOM 2803 C CA . SER B 1 13 ? 3.752 44.969 13.891 1 22.22 13 SER B CA 1
ATOM 2804 C C . SER B 1 13 ? 2.77 45.812 13.086 1 22.22 13 SER B C 1
ATOM 2806 O O . SER B 1 13 ? 2.531 47 13.414 1 22.22 13 SER B O 1
ATOM 2808 N N . LYS B 1 14 ? 2.758 46.094 11.859 1 27.55 14 LYS B N 1
ATOM 2809 C CA . LYS B 1 14 ? 1.687 47.031 11.625 1 27.55 14 LYS B CA 1
ATOM 2810 C C . LYS B 1 14 ? 0.319 46.438 11.898 1 27.55 14 LYS B C 1
ATOM 2812 O O . LYS B 1 14 ? 0.072 45.281 11.539 1 27.55 14 LYS B O 1
ATOM 2817 N N . PRO B 1 15 ? -0.608 46.969 12.797 1 26.39 15 PRO B N 1
ATOM 2818 C CA . PRO B 1 15 ? -1.955 46.625 13.258 1 26.39 15 PRO B CA 1
ATOM 2819 C C . PRO B 1 15 ? -2.947 46.469 12.109 1 26.39 15 PRO B C 1
ATOM 2821 O O . PRO B 1 15 ? -3.158 47.375 11.32 1 26.39 15 PRO B O 1
ATOM 2824 N N . SER B 1 16 ? -2.84 45.406 11.289 1 25.33 16 SER B N 1
ATOM 2825 C CA . SER B 1 16 ? -3.83 45.375 10.219 1 25.33 16 SER B CA 1
ATOM 2826 C C . SER B 1 16 ? -5.25 45.344 10.781 1 25.33 16 SER B C 1
ATOM 2828 O O . SER B 1 16 ? -5.586 44.469 11.578 1 25.33 16 SER B O 1
ATOM 2830 N N . THR B 1 17 ? -6.008 46.375 11.008 1 25.36 17 THR B N 1
ATOM 2831 C CA . THR B 1 17 ? -7.379 46.688 11.398 1 25.36 17 THR B CA 1
ATOM 2832 C C . THR B 1 17 ? -8.375 45.875 10.57 1 25.36 17 THR B C 1
ATOM 2834 O O . THR B 1 17 ? -9.586 46 10.758 1 25.36 17 THR B O 1
ATOM 2837 N N . ASP B 1 18 ? -8.055 45.406 9.398 1 28.12 18 ASP B N 1
ATOM 2838 C CA . ASP B 1 18 ? -9.211 45.094 8.562 1 28.12 18 ASP B CA 1
ATOM 2839 C C . ASP B 1 18 ? -9.922 43.812 9.055 1 28.12 18 ASP B C 1
ATOM 2841 O O . ASP B 1 18 ? -9.328 42.75 9.094 1 28.12 18 ASP B O 1
ATOM 2845 N N . GLY B 1 19 ? -10.961 43.844 9.938 1 24.84 19 GLY B N 1
ATOM 2846 C CA . GLY B 1 19 ? -11.984 42.969 10.508 1 24.84 19 GLY B CA 1
ATOM 2847 C C . GLY B 1 19 ? -12.633 42.062 9.477 1 24.84 19 GLY B C 1
ATOM 2848 O O . GLY B 1 19 ? -13.633 41.375 9.766 1 24.84 19 GLY B O 1
ATOM 2849 N N . ARG B 1 20 ? -12.555 42.344 8.227 1 31.5 20 ARG B N 1
ATOM 2850 C CA . ARG B 1 20 ? -13.375 41.656 7.25 1 31.5 20 ARG B CA 1
ATOM 2851 C C . ARG B 1 20 ? -13.008 40.188 7.18 1 31.5 20 ARG B C 1
ATOM 2853 O O . ARG B 1 20 ? -13.617 39.406 6.43 1 31.5 20 ARG B O 1
ATOM 2860 N N . SER B 1 21 ? -11.828 39.875 7.664 1 31.3 21 SER B N 1
ATOM 2861 C CA . SER B 1 21 ? -11.211 38.656 7.102 1 31.3 21 SER B CA 1
ATOM 2862 C C . SER B 1 21 ? -11.805 37.406 7.711 1 31.3 21 SER B C 1
ATOM 2864 O O . SER B 1 21 ? -11.797 36.344 7.086 1 31.3 21 SER B O 1
ATOM 2866 N N . VAL B 1 22 ? -12.281 37.438 8.93 1 31.89 22 VAL B N 1
ATOM 2867 C CA . VAL B 1 22 ? -12.75 36.188 9.539 1 31.89 22 VAL B CA 1
ATOM 2868 C C . VAL B 1 22 ? -14.109 35.812 8.945 1 31.89 22 VAL B C 1
ATOM 2870 O O . VAL B 1 22 ? -14.375 34.625 8.695 1 31.89 22 VAL B O 1
ATOM 2873 N N . THR B 1 23 ? -14.938 36.812 8.648 1 31.64 23 THR B N 1
ATOM 2874 C CA . THR B 1 23 ? -16.312 36.562 8.203 1 31.64 23 THR B CA 1
ATOM 2875 C C . THR B 1 23 ? -16.312 35.969 6.809 1 31.64 23 THR B C 1
ATOM 2877 O O . THR B 1 23 ? -17.141 35.094 6.516 1 31.64 23 THR B O 1
ATOM 2880 N N . GLU B 1 24 ? -15.453 36.5 6.023 1 32.81 24 GLU B N 1
ATOM 2881 C CA . GLU B 1 24 ? -15.461 36 4.652 1 32.81 24 GLU B CA 1
ATOM 2882 C C . GLU B 1 24 ? -14.984 34.562 4.59 1 32.81 24 GLU B C 1
ATOM 2884 O O . GLU B 1 24 ? -15.531 33.75 3.834 1 32.81 24 GLU B O 1
ATOM 2889 N N . LEU B 1 25 ? -14.023 34.219 5.473 1 31.66 25 LEU B N 1
ATOM 2890 C CA . LEU B 1 25 ? -13.516 32.844 5.434 1 31.66 25 LEU B CA 1
ATOM 2891 C C . LEU B 1 25 ? -14.547 31.875 5.973 1 31.66 25 LEU B C 1
ATOM 2893 O O . LEU B 1 25 ? -14.711 30.766 5.434 1 31.66 25 LEU B O 1
ATOM 2897 N N . SER B 1 26 ? -15.359 32.281 6.926 1 34.16 26 SER B N 1
ATOM 2898 C CA . SER B 1 26 ? -16.438 31.438 7.414 1 34.16 26 SER B CA 1
ATOM 2899 C C . SER B 1 26 ? -17.469 31.172 6.32 1 34.16 26 SER B C 1
ATOM 2901 O O . SER B 1 26 ? -18.062 30.094 6.266 1 34.16 26 SER B O 1
ATOM 2903 N N . ALA B 1 27 ? -17.703 32.156 5.508 1 36.62 27 ALA B N 1
ATOM 2904 C CA . ALA B 1 27 ? -18.672 32 4.418 1 36.62 27 ALA B CA 1
ATOM 2905 C C . ALA B 1 27 ? -18.172 31 3.381 1 36.62 27 ALA B C 1
ATOM 2907 O O . ALA B 1 27 ? -18.938 30.172 2.875 1 36.62 27 ALA B O 1
ATOM 2908 N N . ILE B 1 28 ? -16.891 31.016 3.107 1 34.72 28 ILE B N 1
ATOM 2909 C CA . ILE B 1 28 ? -16.359 30.078 2.117 1 34.72 28 ILE B CA 1
ATOM 2910 C C . ILE B 1 28 ? -16.406 28.656 2.664 1 34.72 28 ILE B C 1
ATOM 2912 O O . ILE B 1 28 ? -16.781 27.734 1.947 1 34.72 28 ILE B O 1
ATOM 2916 N N . LEU B 1 29 ? -16.156 28.578 3.906 1 37 29 LEU B N 1
ATOM 2917 C CA . LEU B 1 29 ? -16.234 27.25 4.5 1 37 29 LEU B CA 1
ATOM 2918 C C . LEU B 1 29 ? -17.672 26.75 4.527 1 37 29 LEU B C 1
ATOM 2920 O O . LEU B 1 29 ? -17.938 25.562 4.277 1 37 29 LEU B O 1
ATOM 2924 N N . ALA B 1 30 ? -18.625 27.625 4.812 1 34.31 30 ALA B N 1
ATOM 2925 C CA . ALA B 1 30 ? -20.047 27.266 4.789 1 34.31 30 ALA B CA 1
ATOM 2926 C C . ALA B 1 30 ? -20.484 26.875 3.379 1 34.31 30 ALA B C 1
ATOM 2928 O O . ALA B 1 30 ? -21.281 25.953 3.205 1 34.31 30 ALA B O 1
ATOM 2929 N N . GLU B 1 31 ? -20.047 27.594 2.416 1 34.44 31 GLU B N 1
ATOM 2930 C CA . GLU B 1 31 ? -20.453 27.297 1.044 1 34.44 31 GLU B CA 1
ATOM 2931 C C . GLU B 1 31 ? -19.922 25.922 0.602 1 34.44 31 GLU B C 1
ATOM 2933 O O . GLU B 1 31 ? -20.609 25.188 -0.115 1 34.44 31 GLU B O 1
ATOM 2938 N N . VAL B 1 32 ? -18.734 25.609 1.034 1 32.91 32 VAL B N 1
ATOM 2939 C CA . VAL B 1 32 ? -18.188 24.328 0.616 1 32.91 32 VAL B CA 1
ATOM 2940 C C . VAL B 1 32 ? -18.969 23.188 1.287 1 32.91 32 VAL B C 1
ATOM 2942 O O . VAL B 1 32 ? -19.219 22.156 0.672 1 32.91 32 VAL B O 1
ATOM 2945 N N . THR B 1 33 ? -19.484 23.469 2.43 1 30.66 33 THR B N 1
ATOM 2946 C CA . THR B 1 33 ? -20.219 22.422 3.141 1 30.66 33 THR B CA 1
ATOM 2947 C C . THR B 1 33 ? -21.625 22.266 2.576 1 30.66 33 THR B C 1
ATOM 2949 O O . THR B 1 33 ? -22.188 21.156 2.59 1 30.66 33 THR B O 1
ATOM 2952 N N . THR B 1 34 ? -22.328 23.375 2.227 1 31.66 34 THR B N 1
ATOM 2953 C CA . THR B 1 34 ? -23.703 23.234 1.753 1 31.66 34 THR B CA 1
ATOM 2954 C C . THR B 1 34 ? -23.75 22.469 0.435 1 31.66 34 THR B C 1
ATOM 2956 O O . THR B 1 34 ? -24.828 22.125 -0.049 1 31.66 34 THR B O 1
ATOM 2959 N N . GLY B 1 35 ? -22.656 22.438 -0.271 1 30.95 35 GLY B N 1
ATOM 2960 C CA . GLY B 1 35 ? -22.766 21.75 -1.545 1 30.95 35 GLY B CA 1
ATOM 2961 C C . GLY B 1 35 ? -23.094 20.266 -1.397 1 30.95 35 GLY B C 1
ATOM 2962 O O . GLY B 1 35 ? -23.156 19.531 -2.389 1 30.95 35 GLY B O 1
ATOM 2963 N N . ILE B 1 36 ? -23.047 19.766 -0.178 1 29.67 36 ILE B N 1
ATOM 2964 C CA . ILE B 1 36 ? -23.25 18.312 -0.194 1 29.67 36 ILE B CA 1
ATOM 2965 C C . ILE B 1 36 ? -24.75 18.016 -0.333 1 29.67 36 ILE B C 1
ATOM 2967 O O . ILE B 1 36 ? -25.172 16.859 -0.225 1 29.67 36 ILE B O 1
ATOM 2971 N N . SER B 1 37 ? -25.578 19.047 -0.306 1 26.81 37 SER B N 1
ATOM 2972 C CA . SER B 1 37 ? -26.938 18.531 -0.184 1 26.81 37 SER B CA 1
ATOM 2973 C C . SER B 1 37 ? -27.312 17.672 -1.386 1 26.81 37 SER B C 1
ATOM 2975 O O . SER B 1 37 ? -27.797 16.547 -1.226 1 26.81 37 SER B O 1
ATOM 2977 N N . GLY B 1 38 ? -28.094 18.312 -2.398 1 27.34 38 GLY B N 1
ATOM 2978 C CA . GLY B 1 38 ? -29.078 17.703 -3.279 1 27.34 38 GLY B CA 1
ATOM 2979 C C . GLY B 1 38 ? -28.484 16.719 -4.27 1 27.34 38 GLY B C 1
ATOM 2980 O O . GLY B 1 38 ? -27.312 16.844 -4.645 1 27.34 38 GLY B O 1
ATOM 2981 N N . THR B 1 39 ? -29.047 15.461 -4.418 1 29.66 39 THR B N 1
ATOM 2982 C CA . THR B 1 39 ? -28.828 14.25 -5.195 1 29.66 39 THR B CA 1
ATOM 2983 C C . THR B 1 39 ? -28.703 14.578 -6.68 1 29.66 39 THR B C 1
ATOM 2985 O O . THR B 1 39 ? -28.734 13.68 -7.523 1 29.66 39 THR B O 1
ATOM 2988 N N . SER B 1 40 ? -29.031 15.836 -7.121 1 27.66 40 SER B N 1
ATOM 2989 C CA . SER B 1 40 ? -29.203 15.836 -8.57 1 27.66 40 SER B CA 1
ATOM 2990 C C . SER B 1 40 ? -27.984 15.266 -9.281 1 27.66 40 SER B C 1
ATOM 2992 O O . SER B 1 40 ? -26.891 15.219 -8.711 1 27.66 40 SER B O 1
ATOM 2994 N N . LEU B 1 41 ? -28.234 14.711 -10.609 1 28.36 41 LEU B N 1
ATOM 2995 C CA . LEU B 1 41 ? -27.422 14.195 -11.703 1 28.36 41 LEU B CA 1
ATOM 2996 C C . LEU B 1 41 ? -26.219 15.094 -11.969 1 28.36 41 LEU B C 1
ATOM 2998 O O . LEU B 1 41 ? -26.344 16.125 -12.633 1 28.36 41 LEU B O 1
ATOM 3002 N N . GLN B 1 42 ? -25.547 15.531 -11 1 28.03 42 GLN B N 1
ATOM 3003 C CA . GLN B 1 42 ? -24.5 16.516 -11.211 1 28.03 42 GLN B CA 1
ATOM 3004 C C . GLN B 1 42 ? -23.609 16.125 -12.383 1 28.03 42 GLN B C 1
ATOM 3006 O O . GLN B 1 42 ? -23.172 14.984 -12.484 1 28.03 42 GLN B O 1
ATOM 3011 N N . THR B 1 43 ? -23.781 16.859 -13.438 1 29.75 43 THR B N 1
ATOM 3012 C CA . THR B 1 43 ? -22.891 16.875 -14.594 1 29.75 43 THR B CA 1
ATOM 3013 C C . THR B 1 43 ? -21.438 16.734 -14.156 1 29.75 43 THR B C 1
ATOM 3015 O O . THR B 1 43 ? -21.047 17.312 -13.141 1 29.75 43 THR B O 1
ATOM 3018 N N . LYS B 1 44 ? -20.781 15.672 -14.516 1 32.91 44 LYS B N 1
ATOM 3019 C CA . LYS B 1 44 ? -19.344 15.477 -14.414 1 32.91 44 LYS B CA 1
ATOM 3020 C C . LYS B 1 44 ? -18.594 16.812 -14.5 1 32.91 44 LYS B C 1
ATOM 3022 O O . LYS B 1 44 ? -18.5 17.391 -15.578 1 32.91 44 LYS B O 1
ATOM 3027 N N . GLU B 1 45 ? -18.75 17.734 -13.531 1 33.38 45 GLU B N 1
ATOM 3028 C CA . GLU B 1 45 ? -17.906 18.922 -13.656 1 33.38 45 GLU B CA 1
ATOM 3029 C C . GLU B 1 45 ? -16.5 18.547 -14.141 1 33.38 45 GLU B C 1
ATOM 3031 O O . GLU B 1 45 ? -15.969 17.5 -13.781 1 33.38 45 GLU B O 1
ATOM 3036 N N . PRO B 1 46 ? -16 19.203 -15.18 1 34.31 46 PRO B N 1
ATOM 3037 C CA . PRO B 1 46 ? -14.672 18.906 -15.727 1 34.31 46 PRO B CA 1
ATOM 3038 C C . PRO B 1 46 ? -13.594 18.844 -14.648 1 34.31 46 PRO B C 1
ATOM 3040 O O . PRO B 1 46 ? -13.719 19.484 -13.602 1 34.31 46 PRO B O 1
ATOM 3043 N N . SER B 1 47 ? -12.977 17.703 -14.383 1 40.25 47 SER B N 1
ATOM 3044 C CA . SER B 1 47 ? -11.805 17.547 -13.523 1 40.25 47 SER B CA 1
ATOM 3045 C C . SER B 1 47 ? -10.977 18.828 -13.469 1 40.25 47 SER B C 1
ATOM 3047 O O . SER B 1 47 ? -10.758 19.469 -14.5 1 40.25 47 SER B O 1
ATOM 3049 N N . PRO B 1 48 ? -10.969 19.578 -12.367 1 42.72 48 PRO B N 1
ATOM 3050 C CA . PRO B 1 48 ? -10.148 20.781 -12.305 1 42.72 48 PRO B CA 1
ATOM 3051 C C . PRO B 1 48 ? -8.875 20.688 -13.141 1 42.72 48 PRO B C 1
ATOM 3053 O O . PRO B 1 48 ? -8.375 19.578 -13.375 1 42.72 48 PRO B O 1
ATOM 3056 N N . HIS B 1 49 ? -8.625 21.734 -13.961 1 44.53 49 HIS B N 1
ATOM 3057 C CA . HIS B 1 49 ? -7.477 21.891 -14.852 1 44.53 49 HIS B CA 1
ATOM 3058 C C . HIS B 1 49 ? -6.172 21.625 -14.109 1 44.53 49 HIS B C 1
ATOM 3060 O O . HIS B 1 49 ? -5.801 22.359 -13.195 1 44.53 49 HIS B O 1
ATOM 3066 N N . LEU B 1 50 ? -5.816 20.438 -13.734 1 51.81 50 LEU B N 1
ATOM 3067 C CA . LEU B 1 50 ? -4.461 20.125 -13.297 1 51.81 50 LEU B CA 1
ATOM 3068 C C . LEU B 1 50 ? -3.428 20.859 -14.148 1 51.81 50 LEU B C 1
ATOM 3070 O O . LEU B 1 50 ? -3.678 21.156 -15.32 1 51.81 50 LEU B O 1
ATOM 3074 N N . PRO B 1 51 ? -2.488 21.547 -13.453 1 56.25 51 PRO B N 1
ATOM 3075 C CA . PRO B 1 51 ? -1.452 22.141 -14.305 1 56.25 51 PRO B CA 1
ATOM 3076 C C . PRO B 1 51 ? -1.049 21.219 -15.453 1 56.25 51 PRO B C 1
ATOM 3078 O O . PRO B 1 51 ? -1.244 20 -15.375 1 56.25 51 PRO B O 1
ATOM 3081 N N . PRO B 1 52 ? -0.833 21.688 -16.688 1 57.78 52 PRO B N 1
ATOM 3082 C CA . PRO B 1 52 ? -0.556 20.938 -17.906 1 57.78 52 PRO B CA 1
ATOM 3083 C C . PRO B 1 52 ? 0.304 19.703 -17.641 1 57.78 52 PRO B C 1
ATOM 3085 O O . PRO B 1 52 ? 0.136 18.672 -18.312 1 57.78 52 PRO B O 1
ATOM 3088 N N . TYR B 1 53 ? 1.417 19.812 -16.625 1 71.5 53 TYR B N 1
ATOM 3089 C CA . TYR B 1 53 ? 2.227 18.609 -16.422 1 71.5 53 TYR B CA 1
ATOM 3090 C C . TYR B 1 53 ? 2.428 18.312 -14.945 1 71.5 53 TYR B C 1
ATOM 3092 O O . TYR B 1 53 ? 3.133 19.062 -14.25 1 71.5 53 TYR B O 1
ATOM 3100 N N . SER B 1 54 ? 1.559 17.406 -14.297 1 92.88 54 SER B N 1
ATOM 3101 C CA . SER B 1 54 ? 1.677 17.031 -12.883 1 92.88 54 SER B CA 1
ATOM 3102 C C . SER B 1 54 ? 2.707 15.93 -12.688 1 92.88 54 SER B C 1
ATOM 3104 O O . SER B 1 54 ? 2.564 14.828 -13.234 1 92.88 54 SER B O 1
ATOM 3106 N N . LYS B 1 55 ? 3.791 16.359 -12.094 1 97.56 55 LYS B N 1
ATOM 3107 C CA . LYS B 1 55 ? 4.875 15.43 -11.781 1 97.56 55 LYS B CA 1
ATOM 3108 C C . LYS B 1 55 ? 5.145 15.383 -10.281 1 97.56 55 LYS B C 1
ATOM 3110 O O . LYS B 1 55 ? 5.305 16.422 -9.633 1 97.56 55 LYS B O 1
ATOM 3115 N N . VAL B 1 56 ? 5.156 14.148 -9.711 1 98.69 56 VAL B N 1
ATOM 3116 C CA . VAL B 1 56 ? 5.41 13.945 -8.289 1 98.69 56 VAL B CA 1
ATOM 3117 C C . VAL B 1 56 ? 6.598 13 -8.102 1 98.69 56 VAL B C 1
ATOM 3119 O O . VAL B 1 56 ? 6.73 12.016 -8.828 1 98.69 56 VAL B O 1
ATOM 3122 N N . THR B 1 57 ? 7.48 13.328 -7.207 1 98.69 57 THR B N 1
ATOM 3123 C CA . THR B 1 57 ? 8.586 12.453 -6.84 1 98.69 57 THR B CA 1
ATOM 3124 C C . THR B 1 57 ? 8.422 11.93 -5.418 1 98.69 57 THR B C 1
ATOM 3126 O O . THR B 1 57 ? 8.07 12.688 -4.512 1 98.69 57 THR B O 1
ATOM 3129 N N . VAL B 1 58 ? 8.562 10.633 -5.23 1 98.62 58 VAL B N 1
ATOM 3130 C CA . VAL B 1 58 ? 8.586 10.016 -3.908 1 98.62 58 VAL B CA 1
ATOM 3131 C C . VAL B 1 58 ? 10 9.516 -3.598 1 98.62 58 VAL B C 1
ATOM 3133 O O . VAL B 1 58 ? 10.547 8.703 -4.34 1 98.62 58 VAL B O 1
ATOM 3136 N N . LEU B 1 59 ? 10.602 10.07 -2.527 1 97.69 59 LEU B N 1
ATOM 3137 C CA . LEU B 1 59 ? 11.914 9.656 -2.045 1 97.69 59 LEU B CA 1
ATOM 3138 C C . LEU B 1 59 ? 11.781 8.664 -0.89 1 97.69 59 LEU B C 1
ATOM 3140 O O . LEU B 1 59 ? 11.164 8.977 0.132 1 97.69 59 LEU B O 1
ATOM 3144 N N . GLY B 1 60 ? 12.273 7.484 -1.052 1 94.56 60 GLY B N 1
ATOM 3145 C CA . GLY B 1 60 ? 12.227 6.477 -0.002 1 94.56 60 GLY B CA 1
ATOM 3146 C C . GLY B 1 60 ? 12.375 5.062 -0.527 1 94.56 60 GLY B C 1
ATOM 3147 O O . GLY B 1 60 ? 12.516 4.852 -1.733 1 94.56 60 GLY B O 1
ATOM 3148 N N . SER B 1 61 ? 12.367 4.078 0.372 1 89.31 61 SER B N 1
ATOM 3149 C CA . SER B 1 61 ? 12.578 2.693 -0.042 1 89.31 61 SER B CA 1
ATOM 3150 C C . SER B 1 61 ? 11.594 1.758 0.652 1 89.31 61 SER B C 1
ATOM 3152 O O . SER B 1 61 ? 11.359 0.64 0.188 1 89.31 61 SER B O 1
ATOM 3154 N N . GLY B 1 62 ? 10.953 2.107 1.622 1 88.44 62 GLY B N 1
ATOM 3155 C CA . GLY B 1 62 ? 10.25 1.18 2.488 1 88.44 62 GLY B CA 1
ATOM 3156 C C . GLY B 1 62 ? 8.75 1.144 2.227 1 88.44 62 GLY B C 1
ATOM 3157 O O . GLY B 1 62 ? 8.297 1.527 1.146 1 88.44 62 GLY B O 1
ATOM 3158 N N . ASP B 1 63 ? 8.086 0.587 3.189 1 91.56 63 ASP B N 1
ATOM 3159 C CA . ASP B 1 63 ? 6.645 0.365 3.098 1 91.56 63 ASP B CA 1
ATOM 3160 C C . ASP B 1 63 ? 5.898 1.679 2.875 1 91.56 63 ASP B C 1
ATOM 3162 O O . ASP B 1 63 ? 4.969 1.742 2.066 1 91.56 63 ASP B O 1
ATOM 3166 N N . LEU B 1 64 ? 6.348 2.656 3.539 1 94.75 64 LEU B N 1
ATOM 3167 C CA . LEU B 1 64 ? 5.641 3.928 3.42 1 94.75 64 LEU B CA 1
ATOM 3168 C C . LEU B 1 64 ? 5.828 4.523 2.029 1 94.75 64 LEU B C 1
ATOM 3170 O O . LEU B 1 64 ? 4.887 5.074 1.454 1 94.75 64 LEU B O 1
ATOM 3174 N N . ALA B 1 65 ? 7.023 4.473 1.513 1 96.56 65 ALA B N 1
ATOM 3175 C CA . ALA B 1 65 ? 7.277 4.984 0.168 1 96.56 65 ALA B CA 1
ATOM 3176 C C . ALA B 1 65 ? 6.359 4.316 -0.853 1 96.56 65 ALA B C 1
ATOM 3178 O O . ALA B 1 65 ? 5.715 4.996 -1.653 1 96.56 65 ALA B O 1
ATOM 3179 N N . MET B 1 66 ? 6.266 3.025 -0.771 1 96.31 66 MET B N 1
ATOM 3180 C CA . MET B 1 66 ? 5.449 2.283 -1.729 1 96.31 66 MET B CA 1
ATOM 3181 C C . MET B 1 66 ? 3.967 2.576 -1.521 1 96.31 66 MET B C 1
ATOM 3183 O O . MET B 1 66 ? 3.199 2.629 -2.484 1 96.31 66 MET B O 1
ATOM 3187 N N . ALA B 1 67 ? 3.602 2.738 -0.267 1 97.25 67 ALA B N 1
ATOM 3188 C CA . ALA B 1 67 ? 2.225 3.133 0.018 1 97.25 67 ALA B CA 1
ATOM 3189 C C . ALA B 1 67 ? 1.901 4.484 -0.609 1 97.25 67 ALA B C 1
ATOM 3191 O O . ALA B 1 67 ? 0.818 4.676 -1.167 1 97.25 67 ALA B O 1
ATOM 3192 N N . CYS B 1 68 ? 2.801 5.422 -0.557 1 98.25 68 CYS B N 1
ATOM 3193 C CA . CYS B 1 68 ? 2.602 6.734 -1.166 1 98.25 68 CYS B CA 1
ATOM 3194 C C . CYS B 1 68 ? 2.516 6.621 -2.684 1 98.25 68 CYS B C 1
ATOM 3196 O O . CYS B 1 68 ? 1.622 7.203 -3.303 1 98.25 68 CYS B O 1
ATOM 3198 N N . VAL B 1 69 ? 3.43 5.848 -3.275 1 98.38 69 VAL B N 1
ATOM 3199 C CA . VAL B 1 69 ? 3.473 5.684 -4.723 1 98.38 69 VAL B CA 1
ATOM 3200 C C . VAL B 1 69 ? 2.135 5.141 -5.223 1 98.38 69 VAL B C 1
ATOM 3202 O O . VAL B 1 69 ? 1.494 5.746 -6.086 1 98.38 69 VAL B O 1
ATOM 3205 N N . THR B 1 70 ? 1.689 4.07 -4.621 1 98.19 70 THR B N 1
ATOM 3206 C CA . THR B 1 70 ? 0.495 3.406 -5.129 1 98.19 70 THR B CA 1
ATOM 3207 C C . THR B 1 70 ? -0.755 4.223 -4.812 1 98.19 70 THR B C 1
ATOM 3209 O O . THR B 1 70 ? -1.692 4.266 -5.609 1 98.19 70 THR B O 1
ATOM 3212 N N . SER B 1 71 ? -0.811 4.902 -3.646 1 98.38 71 SER B N 1
ATOM 3213 C CA . SER B 1 71 ? -1.966 5.719 -3.281 1 98.38 71 SER B CA 1
ATOM 3214 C C . SER B 1 71 ? -2.096 6.934 -4.191 1 98.38 71 SER B C 1
ATOM 3216 O O . SER B 1 71 ? -3.195 7.266 -4.637 1 98.38 71 SER B O 1
ATOM 3218 N N . ILE B 1 72 ? -1.005 7.598 -4.496 1 98.44 72 ILE B N 1
ATOM 3219 C CA . ILE B 1 72 ? -1.025 8.773 -5.359 1 98.44 72 ILE B CA 1
ATOM 3220 C C . ILE B 1 72 ? -1.479 8.375 -6.762 1 98.44 72 ILE B C 1
ATOM 3222 O O . ILE B 1 72 ? -2.295 9.07 -7.375 1 98.44 72 ILE B O 1
ATOM 3226 N N . LEU B 1 73 ? -0.981 7.273 -7.25 1 98 73 LEU B N 1
ATOM 3227 C CA . LEU B 1 73 ? -1.378 6.809 -8.57 1 98 73 LEU B CA 1
ATOM 3228 C C . LEU B 1 73 ? -2.857 6.434 -8.594 1 98 73 LEU B C 1
ATOM 3230 O O . LEU B 1 73 ? -3.551 6.695 -9.586 1 98 73 LEU B O 1
ATOM 3234 N N . ALA B 1 74 ? -3.293 5.84 -7.512 1 97.38 74 ALA B N 1
ATOM 3235 C CA . ALA B 1 74 ? -4.684 5.406 -7.43 1 97.38 74 ALA B CA 1
ATOM 3236 C C . ALA B 1 74 ? -5.637 6.598 -7.469 1 97.38 74 ALA B C 1
ATOM 3238 O O . ALA B 1 74 ? -6.801 6.457 -7.844 1 97.38 74 ALA B O 1
ATOM 3239 N N . LYS B 1 75 ? -5.18 7.777 -7.051 1 96 75 LYS B N 1
ATOM 3240 C CA . LYS B 1 75 ? -5.988 8.992 -7.086 1 96 75 LYS B CA 1
ATOM 3241 C C . LYS B 1 75 ? -6.145 9.508 -8.516 1 96 75 LYS B C 1
ATOM 3243 O O . LYS B 1 75 ? -6.992 10.367 -8.781 1 96 75 LYS B O 1
ATOM 3248 N N . GLU B 1 76 ? -5.285 9.109 -9.406 1 95.06 76 GLU B N 1
ATOM 3249 C CA . GLU B 1 76 ? -5.328 9.469 -10.82 1 95.06 76 GLU B CA 1
ATOM 3250 C C . GLU B 1 76 ? -5.145 10.977 -11.008 1 95.06 76 GLU B C 1
ATOM 3252 O O . GLU B 1 76 ? -5.859 11.594 -11.797 1 95.06 76 GLU B O 1
ATOM 3257 N N . ILE B 1 77 ? -4.23 11.492 -10.273 1 93.5 77 ILE B N 1
ATOM 3258 C CA . ILE B 1 77 ? -4.082 12.945 -10.281 1 93.5 77 ILE B CA 1
ATOM 3259 C C . ILE B 1 77 ? -2.729 13.32 -10.883 1 93.5 77 ILE B C 1
ATOM 3261 O O . ILE B 1 77 ? -2.432 14.5 -11.07 1 93.5 77 ILE B O 1
ATOM 3265 N N . VAL B 1 78 ? -1.894 12.312 -11.195 1 95.56 78 VAL B N 1
ATOM 3266 C CA . VAL B 1 78 ? -0.523 12.609 -11.594 1 95.56 78 VAL B CA 1
ATOM 3267 C C . VAL B 1 78 ? -0.265 12.055 -12.992 1 95.56 78 VAL B C 1
ATOM 3269 O O . VAL B 1 78 ? -0.71 10.953 -13.32 1 95.56 78 VAL B O 1
ATOM 3272 N N . GLU B 1 79 ? 0.416 12.828 -13.781 1 96.06 79 GLU B N 1
ATOM 3273 C CA . GLU B 1 79 ? 0.836 12.367 -15.102 1 96.06 79 GLU B CA 1
ATOM 3274 C C . GLU B 1 79 ? 2.07 11.477 -15.008 1 96.06 79 GLU B C 1
ATOM 3276 O O . GLU B 1 79 ? 2.17 10.469 -15.711 1 96.06 79 GLU B O 1
ATOM 3281 N N . ARG B 1 80 ? 2.963 11.922 -14.156 1 96.88 80 ARG B N 1
ATOM 3282 C CA . ARG B 1 80 ? 4.199 11.164 -13.984 1 96.88 80 ARG B CA 1
ATOM 3283 C C . ARG B 1 80 ? 4.613 11.117 -12.516 1 96.88 80 ARG B C 1
ATOM 3285 O O . ARG B 1 80 ? 4.543 12.125 -11.82 1 96.88 80 ARG B O 1
ATOM 3292 N N . LEU B 1 81 ? 4.973 9.93 -12.094 1 98.38 81 LEU B N 1
ATOM 3293 C CA . LEU B 1 81 ? 5.52 9.75 -10.758 1 98.38 81 LEU B CA 1
ATOM 3294 C C . LEU B 1 81 ? 6.926 9.172 -10.812 1 98.38 81 LEU B C 1
ATOM 3296 O O . LEU B 1 81 ? 7.164 8.18 -11.508 1 98.38 81 LEU B O 1
ATOM 3300 N N . VAL B 1 82 ? 7.859 9.844 -10.227 1 98.38 82 VAL B N 1
ATOM 3301 C CA . VAL B 1 82 ? 9.234 9.359 -10.141 1 98.38 82 VAL B CA 1
ATOM 3302 C C . VAL B 1 82 ? 9.492 8.773 -8.758 1 98.38 82 VAL B C 1
ATOM 3304 O O . VAL B 1 82 ? 9.219 9.422 -7.742 1 98.38 82 VAL B O 1
ATOM 3307 N N . PHE B 1 83 ? 9.867 7.578 -8.742 1 97.81 83 PHE B N 1
ATOM 3308 C CA . PHE B 1 83 ? 10.266 6.918 -7.508 1 97.81 83 PHE B CA 1
ATOM 3309 C C . PHE B 1 83 ? 11.781 6.859 -7.391 1 97.81 83 PHE B C 1
ATOM 3311 O O . PHE B 1 83 ? 12.461 6.285 -8.25 1 97.81 83 PHE B O 1
ATOM 3318 N N . ILE B 1 84 ? 12.312 7.461 -6.336 1 96.19 84 ILE B N 1
ATOM 3319 C CA . ILE B 1 84 ? 13.75 7.438 -6.082 1 96.19 84 ILE B CA 1
ATOM 3320 C C . ILE B 1 84 ? 14.039 6.629 -4.82 1 96.19 84 ILE B C 1
ATOM 3322 O O . ILE B 1 84 ? 13.695 7.051 -3.711 1 96.19 84 ILE B O 1
ATOM 3326 N N . GLN B 1 85 ? 14.664 5.496 -5.027 1 90.56 85 GLN B N 1
ATOM 3327 C CA . GLN B 1 85 ? 15.055 4.656 -3.896 1 90.56 85 GLN B CA 1
ATOM 3328 C C . GLN B 1 85 ? 16.281 5.219 -3.189 1 90.56 85 GLN B C 1
ATOM 3330 O O . GLN B 1 85 ? 17.312 5.434 -3.816 1 90.56 85 GLN B O 1
ATOM 3335 N N . THR B 1 86 ? 16.172 5.367 -1.879 1 86.62 86 THR B N 1
ATOM 3336 C CA . THR B 1 86 ? 17.234 6.004 -1.117 1 86.62 86 THR B CA 1
ATOM 3337 C C . THR B 1 86 ? 18.172 4.953 -0.516 1 86.62 86 THR B C 1
ATOM 3339 O O . THR B 1 86 ? 19.297 5.27 -0.121 1 86.62 86 THR B O 1
ATOM 3342 N N . SER B 1 87 ? 17.672 3.734 -0.474 1 82.88 87 SER B N 1
ATOM 3343 C CA . SER B 1 87 ? 18.547 2.656 -0.003 1 82.88 87 SER B CA 1
ATOM 3344 C C . SER B 1 87 ? 19.453 2.156 -1.113 1 82.88 87 SER B C 1
ATOM 3346 O O . SER B 1 87 ? 19.047 2.051 -2.27 1 82.88 87 SER B O 1
ATOM 3348 N N . GLU B 1 88 ? 20.625 1.84 -0.734 1 76.44 88 GLU B N 1
ATOM 3349 C CA . GLU B 1 88 ? 21.562 1.283 -1.703 1 76.44 88 GLU B CA 1
ATOM 3350 C C . GLU B 1 88 ? 21.234 -0.177 -2.008 1 76.44 88 GLU B C 1
ATOM 3352 O O . GLU B 1 88 ? 21.578 -0.684 -3.078 1 76.44 88 GLU B O 1
ATOM 3357 N N . ASN B 1 89 ? 20.594 -0.752 -1.062 1 76.81 89 ASN B N 1
ATOM 3358 C CA . ASN B 1 89 ? 20.234 -2.15 -1.255 1 76.81 89 ASN B CA 1
ATOM 3359 C C . ASN B 1 89 ? 18.906 -2.285 -2.02 1 76.81 89 ASN B C 1
ATOM 3361 O O . ASN B 1 89 ? 17.844 -2.062 -1.46 1 76.81 89 ASN B O 1
ATOM 3365 N N . MET B 1 90 ? 19.094 -2.73 -3.207 1 73.44 90 MET B N 1
ATOM 3366 C CA . MET B 1 90 ? 17.922 -2.844 -4.078 1 73.44 90 MET B CA 1
ATOM 3367 C C . MET B 1 90 ? 16.969 -3.91 -3.564 1 73.44 90 MET B C 1
ATOM 3369 O O . MET B 1 90 ? 15.773 -3.889 -3.891 1 73.44 90 MET B O 1
ATOM 3373 N N . LEU B 1 91 ? 17.469 -4.801 -2.807 1 73.81 91 LEU B N 1
ATOM 3374 C CA . LEU B 1 91 ? 16.625 -5.891 -2.305 1 73.81 91 LEU B CA 1
ATOM 3375 C C . LEU B 1 91 ? 15.789 -5.434 -1.121 1 73.81 91 LEU B C 1
ATOM 3377 O O . LEU B 1 91 ? 14.844 -6.117 -0.725 1 73.81 91 LEU B O 1
ATOM 3381 N N . ARG B 1 92 ? 16.047 -4.254 -0.661 1 75 92 ARG B N 1
ATOM 3382 C CA . ARG B 1 92 ? 15.305 -3.781 0.501 1 75 92 ARG B CA 1
ATOM 3383 C C . ARG B 1 92 ? 14.25 -2.756 0.096 1 75 92 ARG B C 1
ATOM 3385 O O . ARG B 1 92 ? 13.328 -2.475 0.861 1 75 92 ARG B O 1
ATOM 3392 N N . GLY B 1 93 ? 14.344 -2.381 -1.091 1 81.62 93 GLY B N 1
ATOM 3393 C CA . GLY B 1 93 ? 13.422 -1.326 -1.483 1 81.62 93 GLY B CA 1
ATOM 3394 C C . GLY B 1 93 ? 12.414 -1.772 -2.527 1 81.62 93 GLY B C 1
ATOM 3395 O O . GLY B 1 93 ? 12.242 -2.971 -2.76 1 81.62 93 GLY B O 1
ATOM 3396 N N . GLY B 1 94 ? 11.648 -0.782 -2.873 1 88.56 94 GLY B N 1
ATOM 3397 C CA . GLY B 1 94 ? 10.539 -1.048 -3.777 1 88.56 94 GLY B CA 1
ATOM 3398 C C . GLY B 1 94 ? 10.938 -1.001 -5.238 1 88.56 94 GLY B C 1
ATOM 3399 O O . GLY B 1 94 ? 10.156 -1.37 -6.113 1 88.56 94 GLY B O 1
ATOM 3400 N N . SER B 1 95 ? 12.203 -0.658 -5.539 1 89.5 95 SER B N 1
ATOM 3401 C CA . SER B 1 95 ? 12.633 -0.475 -6.922 1 89.5 95 SER B CA 1
ATOM 3402 C C . SER B 1 95 ? 12.586 -1.789 -7.695 1 89.5 95 SER B C 1
ATOM 3404 O O . SER B 1 95 ? 12.172 -1.818 -8.859 1 89.5 95 SER B O 1
ATOM 3406 N N . LEU B 1 96 ? 13.008 -2.832 -7.059 1 91.44 96 LEU B N 1
ATOM 3407 C CA . LEU B 1 96 ? 13 -4.133 -7.715 1 91.44 96 LEU B CA 1
ATOM 3408 C C . LEU B 1 96 ? 11.594 -4.508 -8.164 1 91.44 96 LEU B C 1
ATOM 3410 O O . LEU B 1 96 ? 11.383 -4.855 -9.328 1 91.44 96 LEU B O 1
ATOM 3414 N N . GLU B 1 97 ? 10.664 -4.387 -7.281 1 94.25 97 GLU B N 1
ATOM 3415 C CA . GLU B 1 97 ? 9.289 -4.762 -7.602 1 94.25 97 GLU B CA 1
ATOM 3416 C C . GLU B 1 97 ? 8.695 -3.826 -8.656 1 94.25 97 GLU B C 1
ATOM 3418 O O . GLU B 1 97 ? 7.906 -4.254 -9.5 1 94.25 97 GLU B O 1
ATOM 3423 N N . LEU B 1 98 ? 9.047 -2.594 -8.562 1 94.69 98 LEU B N 1
ATOM 3424 C CA . LEU B 1 98 ? 8.531 -1.653 -9.555 1 94.69 98 LEU B CA 1
ATOM 3425 C C . LEU B 1 98 ? 9.109 -1.938 -10.93 1 94.69 98 LEU B C 1
ATOM 3427 O O . LEU B 1 98 ? 8.469 -1.657 -11.953 1 94.69 98 LEU B O 1
ATOM 3431 N N . GLU B 1 99 ? 10.281 -2.426 -10.945 1 92.56 99 GLU B N 1
ATOM 3432 C CA . GLU B 1 99 ? 10.859 -2.838 -12.219 1 92.56 99 GLU B CA 1
ATOM 3433 C C . GLU B 1 99 ? 10.18 -4.102 -12.75 1 92.56 99 GLU B C 1
ATOM 3435 O O . GLU B 1 99 ? 9.961 -4.238 -13.953 1 92.56 99 GLU B O 1
ATOM 3440 N N . ILE B 1 100 ? 9.883 -4.953 -11.867 1 94.12 100 ILE B N 1
ATOM 3441 C CA . ILE B 1 100 ? 9.297 -6.238 -12.227 1 94.12 100 ILE B CA 1
ATOM 3442 C C . ILE B 1 100 ? 7.836 -6.039 -12.641 1 94.12 100 ILE B C 1
ATOM 3444 O O . ILE B 1 100 ? 7.406 -6.535 -13.688 1 94.12 100 ILE B O 1
ATOM 3448 N N . PHE B 1 101 ? 7.066 -5.359 -11.734 1 95.12 101 PHE B N 1
ATOM 3449 C CA . PHE B 1 101 ? 5.633 -5.195 -11.938 1 95.12 101 PHE B CA 1
ATOM 3450 C C . PHE B 1 101 ? 5.316 -3.797 -12.453 1 95.12 101 PHE B C 1
ATOM 3452 O O . PHE B 1 101 ? 4.25 -3.248 -12.172 1 95.12 101 PHE B O 1
ATOM 3459 N N . SER B 1 102 ? 5.895 -3.285 -13.25 1 92.25 102 SER B N 1
ATOM 3460 C CA . SER B 1 102 ? 5.828 -1.938 -13.805 1 92.25 102 SER B CA 1
ATOM 3461 C C . SER B 1 102 ? 4.453 -1.316 -13.594 1 92.25 102 SER B C 1
ATOM 3463 O O . SER B 1 102 ? 3.436 -2.008 -13.672 1 92.25 102 SER B O 1
ATOM 3465 N N . LEU B 1 103 ? 4.402 -0.092 -13.227 1 95.12 103 LEU B N 1
ATOM 3466 C CA . LEU B 1 103 ? 3.232 0.779 -13.195 1 95.12 103 LEU B CA 1
ATOM 3467 C C . LEU B 1 103 ? 3.33 1.856 -14.273 1 95.12 103 LEU B C 1
ATOM 3469 O O . LEU B 1 103 ? 4.379 2.482 -14.438 1 95.12 103 LEU B O 1
ATOM 3473 N N . PRO B 1 104 ? 2.369 1.979 -15.07 1 92.25 104 PRO B N 1
ATOM 3474 C CA . PRO B 1 104 ? 2.469 2.766 -16.297 1 92.25 104 PRO B CA 1
ATOM 3475 C C . PRO B 1 104 ? 2.959 4.191 -16.062 1 92.25 104 PRO B C 1
ATOM 3477 O O . PRO B 1 104 ? 3.631 4.773 -16.906 1 92.25 104 PRO B O 1
ATOM 3480 N N . ARG B 1 105 ? 2.74 4.816 -14.984 1 93.81 105 ARG B N 1
ATOM 3481 C CA . ARG B 1 105 ? 3.084 6.219 -14.797 1 93.81 105 ARG B CA 1
ATOM 3482 C C . ARG B 1 105 ? 4.281 6.371 -13.867 1 93.81 105 ARG B C 1
ATOM 3484 O O . ARG B 1 105 ? 4.621 7.48 -13.453 1 93.81 105 ARG B O 1
ATOM 3491 N N . VAL B 1 106 ? 4.953 5.277 -13.578 1 96.81 106 VAL B N 1
ATOM 3492 C CA . VAL B 1 106 ? 6.023 5.332 -12.594 1 96.81 106 VAL B CA 1
ATOM 3493 C C . VAL B 1 106 ? 7.375 5.184 -13.289 1 96.81 106 VAL B C 1
ATOM 3495 O O . VAL B 1 106 ? 7.562 4.281 -14.109 1 96.81 106 VAL B O 1
ATOM 3498 N N . ASP B 1 107 ? 8.273 6.078 -13.039 1 95.31 107 ASP B N 1
ATOM 3499 C CA . ASP B 1 107 ? 9.688 5.941 -13.359 1 95.31 107 ASP B CA 1
ATOM 3500 C C . ASP B 1 107 ? 10.516 5.691 -12.102 1 95.31 107 ASP B C 1
ATOM 3502 O O . ASP B 1 107 ? 10.633 6.57 -11.242 1 95.31 107 ASP B O 1
ATOM 3506 N N . SER B 1 108 ? 11.039 4.512 -12.023 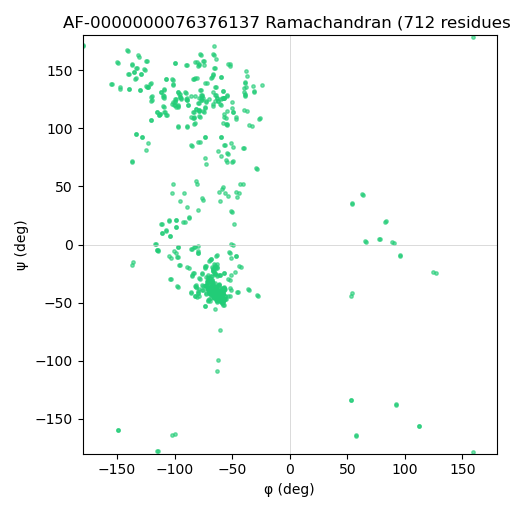1 93 108 SER B N 1
ATOM 3507 C CA . SER B 1 108 ? 11.914 4.188 -10.906 1 93 108 SER B CA 1
ATOM 3508 C C . SER B 1 108 ? 13.375 4.488 -11.242 1 93 108 SER B C 1
ATOM 3510 O O . SER B 1 108 ? 13.844 4.148 -12.328 1 93 108 SER B O 1
ATOM 3512 N N . SER B 1 109 ? 14.078 5.203 -10.336 1 90.88 109 SER B N 1
ATOM 3513 C CA . SER B 1 109 ? 15.469 5.582 -10.586 1 90.88 109 SER B CA 1
ATOM 3514 C C . SER B 1 109 ? 16.25 5.68 -9.289 1 90.88 109 SER B C 1
ATOM 3516 O O . SER B 1 109 ? 15.672 5.781 -8.203 1 90.88 109 SER B O 1
ATOM 3518 N N . LYS B 1 110 ? 17.547 5.555 -9.383 1 88.25 110 LYS B N 1
ATOM 3519 C CA . LYS B 1 110 ? 18.453 5.836 -8.273 1 88.25 110 LYS B CA 1
ATOM 3520 C C . LYS B 1 110 ? 19.094 7.211 -8.422 1 88.25 110 LYS B C 1
ATOM 3522 O O . LYS B 1 110 ? 19.766 7.695 -7.504 1 88.25 110 LYS B O 1
ATOM 3527 N N . ASP B 1 111 ? 18.828 7.785 -9.5 1 92.19 111 ASP B N 1
ATOM 3528 C CA . ASP B 1 111 ? 19.391 9.094 -9.82 1 92.19 111 ASP B CA 1
ATOM 3529 C C . ASP B 1 111 ? 18.391 10.203 -9.539 1 92.19 111 ASP B C 1
ATOM 3531 O O . ASP B 1 111 ? 17.328 10.266 -10.164 1 92.19 111 ASP B O 1
ATOM 3535 N N . MET B 1 112 ? 18.812 11.133 -8.758 1 95.25 112 MET B N 1
ATOM 3536 C CA . MET B 1 112 ? 17.938 12.227 -8.32 1 95.25 112 MET B CA 1
ATOM 3537 C C . MET B 1 112 ? 17.562 13.125 -9.5 1 95.25 112 MET B C 1
ATOM 3539 O O . MET B 1 112 ? 16.562 13.836 -9.445 1 95.25 112 MET B O 1
ATOM 3543 N N . SER B 1 113 ? 18.328 13.109 -10.523 1 96.62 113 SER B N 1
ATOM 3544 C CA . SER B 1 113 ? 18.047 13.969 -11.664 1 96.62 113 SER B CA 1
ATOM 3545 C C . SER B 1 113 ? 16.734 13.586 -12.336 1 96.62 113 SER B C 1
ATOM 3547 O O . SER B 1 113 ? 16.109 14.422 -12.992 1 96.62 113 SER B O 1
ATOM 3549 N N . ALA B 1 114 ? 16.328 12.383 -12.18 1 96.75 114 ALA B N 1
ATOM 3550 C CA . ALA B 1 114 ? 15.047 11.938 -12.727 1 96.75 114 ALA B CA 1
ATOM 3551 C C . ALA B 1 114 ? 13.883 12.703 -12.094 1 96.75 114 ALA B C 1
ATOM 3553 O O . ALA B 1 114 ? 12.797 12.781 -12.664 1 96.75 114 ALA B O 1
ATOM 3554 N N . SER B 1 115 ? 14.102 13.312 -10.93 1 97.12 115 SER B N 1
ATOM 3555 C CA . SER B 1 115 ? 13.055 14.008 -10.188 1 97.12 115 SER B CA 1
ATOM 3556 C C . SER B 1 115 ? 12.859 15.43 -10.711 1 97.12 115 SER B C 1
ATOM 3558 O O . SER B 1 115 ? 11.969 16.141 -10.258 1 97.12 115 SER B O 1
ATOM 3560 N N . ALA B 1 116 ? 13.625 15.844 -11.672 1 97.94 116 ALA B N 1
ATOM 3561 C CA . ALA B 1 116 ? 13.641 17.234 -12.109 1 97.94 116 ALA B CA 1
ATOM 3562 C C . ALA B 1 116 ? 12.258 17.688 -12.555 1 97.94 116 ALA B C 1
ATOM 3564 O O . ALA B 1 116 ? 11.57 16.984 -13.297 1 97.94 116 ALA B O 1
ATOM 3565 N N . GLY B 1 117 ? 11.875 18.844 -12.055 1 97.44 117 GLY B N 1
ATOM 3566 C CA . GLY B 1 117 ? 10.633 19.469 -12.484 1 97.44 117 GLY B CA 1
ATOM 3567 C C . GLY B 1 117 ? 9.414 18.938 -11.758 1 97.44 117 GLY B C 1
ATOM 3568 O O . GLY B 1 117 ? 8.289 19.047 -12.258 1 97.44 117 GLY B O 1
ATOM 3569 N N . SER B 1 118 ? 9.586 18.328 -10.633 1 98 118 SER B N 1
ATOM 3570 C CA . SER B 1 118 ? 8.461 17.844 -9.844 1 98 118 SER B CA 1
ATOM 3571 C C . SER B 1 118 ? 7.699 18.984 -9.188 1 98 118 SER B C 1
ATOM 3573 O O . SER B 1 118 ? 8.305 19.953 -8.719 1 98 118 SER B O 1
ATOM 3575 N N . ASN B 1 119 ? 6.379 18.891 -9.188 1 97.88 119 ASN B N 1
ATOM 3576 C CA . ASN B 1 119 ? 5.547 19.844 -8.469 1 97.88 119 ASN B CA 1
ATOM 3577 C C . ASN B 1 119 ? 5.559 19.578 -6.965 1 97.88 119 ASN B C 1
ATOM 3579 O O . ASN B 1 119 ? 5.508 20.516 -6.168 1 97.88 119 ASN B O 1
ATOM 3583 N N . VAL B 1 120 ? 5.547 18.328 -6.668 1 98.62 120 VAL B N 1
ATOM 3584 C CA . VAL B 1 120 ? 5.555 17.891 -5.277 1 98.62 120 VAL B CA 1
ATOM 3585 C C . VAL B 1 120 ? 6.641 16.844 -5.074 1 98.62 120 VAL B C 1
ATOM 3587 O O . VAL B 1 120 ? 6.816 15.945 -5.91 1 98.62 120 VAL B O 1
ATOM 3590 N N . VAL B 1 121 ? 7.441 16.953 -4.062 1 98.81 121 VAL B N 1
ATOM 3591 C CA . VAL B 1 121 ? 8.398 15.945 -3.639 1 98.81 121 VAL B CA 1
ATOM 3592 C C . VAL B 1 121 ? 8.023 15.422 -2.256 1 98.81 121 VAL B C 1
ATOM 3594 O O . VAL B 1 121 ? 8.023 16.172 -1.278 1 98.81 121 VAL B O 1
ATOM 3597 N N . VAL B 1 122 ? 7.656 14.148 -2.201 1 98.88 122 VAL B N 1
ATOM 3598 C CA . VAL B 1 122 ? 7.309 13.477 -0.951 1 98.88 122 VAL B CA 1
ATOM 3599 C C . VAL B 1 122 ? 8.531 12.758 -0.394 1 98.88 122 VAL B C 1
ATOM 3601 O O . VAL B 1 122 ? 9.148 11.945 -1.084 1 98.88 122 VAL B O 1
ATOM 3604 N N . VAL B 1 123 ? 8.898 13.047 0.862 1 98.5 123 VAL B N 1
ATOM 3605 C CA . VAL B 1 123 ? 10.07 12.438 1.48 1 98.5 123 VAL B CA 1
ATOM 3606 C C . VAL B 1 123 ? 9.625 11.438 2.549 1 98.5 123 VAL B C 1
ATOM 3608 O O . VAL B 1 123 ? 9.039 11.82 3.561 1 98.5 123 VAL B O 1
ATOM 3611 N N . THR B 1 124 ? 9.898 10.164 2.301 1 96.56 124 THR B N 1
ATOM 3612 C CA . THR B 1 124 ? 9.516 9.109 3.229 1 96.56 124 THR B CA 1
ATOM 3613 C C . THR B 1 124 ? 10.75 8.406 3.789 1 96.56 124 THR B C 1
ATOM 3615 O O . THR B 1 124 ? 10.625 7.414 4.512 1 96.56 124 THR B O 1
ATOM 3618 N N . ALA B 1 125 ? 11.867 8.812 3.4 1 92 125 ALA B N 1
ATOM 3619 C CA . ALA B 1 125 ? 13.117 8.18 3.811 1 92 125 ALA B CA 1
ATOM 3620 C C . ALA B 1 125 ? 13.258 8.172 5.328 1 92 125 ALA B C 1
ATOM 3622 O O . ALA B 1 125 ? 13.031 9.188 5.988 1 92 125 ALA B O 1
ATOM 3623 N N . ASN B 1 126 ? 13.469 7.051 5.867 1 84.69 126 ASN B N 1
ATOM 3624 C CA . ASN B 1 126 ? 13.617 6.844 7.301 1 84.69 126 ASN B CA 1
ATOM 3625 C C . ASN B 1 126 ? 14.586 5.703 7.605 1 84.69 126 ASN B C 1
ATOM 3627 O O . ASN B 1 126 ? 14.602 4.691 6.902 1 84.69 126 ASN B O 1
ATOM 3631 N N . THR B 1 127 ? 15.375 5.918 8.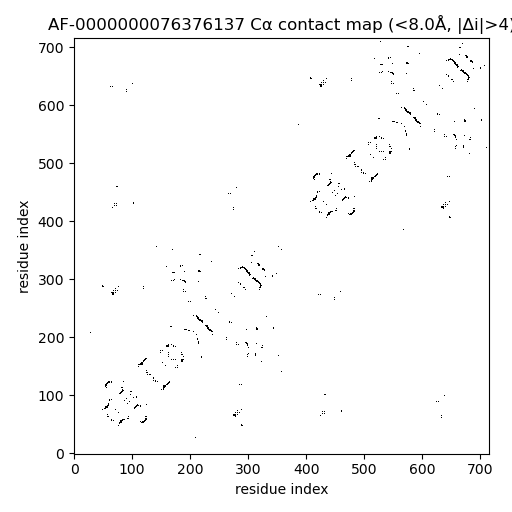43 1 70 127 THR B N 1
ATOM 3632 C CA . THR B 1 127 ? 16.312 4.871 8.812 1 70 127 THR B CA 1
ATOM 3633 C C . THR B 1 127 ? 15.766 4.043 9.969 1 70 127 THR B C 1
ATOM 3635 O O . THR B 1 127 ? 16.516 3.398 10.695 1 70 127 THR B O 1
ATOM 3638 N N . LEU B 1 128 ? 14.297 4.207 10.07 1 59.34 128 LEU B N 1
ATOM 3639 C CA . LEU B 1 128 ? 13.617 3.52 11.164 1 59.34 128 LEU B CA 1
ATOM 3640 C C . LEU B 1 128 ? 13.844 2.014 11.086 1 59.34 128 LEU B C 1
ATOM 3642 O O . LEU B 1 128 ? 13.906 1.448 9.992 1 59.34 128 LEU B O 1
ATOM 3646 N N . GLY B 1 129 ? 14.367 1.184 12.164 1 55.31 129 GLY B N 1
ATOM 3647 C CA . GLY B 1 129 ? 14.625 -0.232 12.367 1 55.31 129 GLY B CA 1
ATOM 3648 C C . GLY B 1 129 ? 16.062 -0.521 12.773 1 55.31 129 GLY B C 1
ATOM 3649 O O . GLY B 1 129 ? 16.391 -1.643 13.172 1 55.31 129 GLY B O 1
ATOM 3650 N N . LYS B 1 130 ? 16.859 0.486 12.359 1 50.44 130 LYS B N 1
ATOM 3651 C CA . LYS B 1 130 ? 18.188 0.193 12.852 1 50.44 130 LYS B CA 1
ATOM 3652 C C . LYS B 1 130 ? 18.25 0.254 14.375 1 50.44 130 LYS B C 1
ATOM 3654 O O . LYS B 1 130 ? 17.5 1.014 14.992 1 50.44 130 LYS B O 1
ATOM 3659 N N . GLU B 1 131 ? 18.594 -0.876 14.914 1 54.69 131 GLU B N 1
ATOM 3660 C CA . GLU B 1 131 ? 18.875 -1.012 16.344 1 54.69 131 GLU B CA 1
ATOM 3661 C C . GLU B 1 131 ? 19.5 0.259 16.906 1 54.69 131 GLU B C 1
ATOM 3663 O O . GLU B 1 131 ? 20.484 0.76 16.359 1 54.69 131 GLU B O 1
ATOM 3668 N N . GLY B 1 132 ? 18.719 1.166 17.641 1 59.53 132 GLY B N 1
ATOM 3669 C CA . GLY B 1 132 ? 19.359 2.266 18.359 1 59.53 132 GLY B CA 1
ATOM 3670 C C . GLY B 1 132 ? 18.375 3.135 19.109 1 59.53 132 GLY B C 1
ATOM 3671 O O . GLY B 1 132 ? 17.172 2.898 19.062 1 59.53 132 GLY B O 1
ATOM 3672 N N . SER B 1 133 ? 18.891 3.98 19.875 1 65.31 133 SER B N 1
ATOM 3673 C CA . SER B 1 133 ? 18.141 4.973 20.641 1 65.31 133 SER B CA 1
ATOM 3674 C C . SER B 1 133 ? 17.438 5.965 19.719 1 65.31 133 SER B C 1
ATOM 3676 O O . SER B 1 133 ? 17.812 6.121 18.562 1 65.31 133 SER B O 1
ATOM 3678 N N . TYR B 1 134 ? 16.391 6.512 20.125 1 71.25 134 TYR B N 1
ATOM 3679 C CA . TYR B 1 134 ? 15.648 7.551 19.422 1 71.25 134 TYR B CA 1
ATOM 3680 C C . TYR B 1 134 ? 16.594 8.609 18.875 1 71.25 134 TYR B C 1
ATOM 3682 O O . TYR B 1 134 ? 16.453 9.047 17.734 1 71.25 134 TYR B O 1
ATOM 3690 N N . VAL B 1 135 ? 17.547 8.945 19.656 1 71.56 135 VAL B N 1
ATOM 3691 C CA . VAL B 1 135 ? 18.5 9.992 19.297 1 71.56 135 VAL B CA 1
ATOM 3692 C C . VAL B 1 135 ? 19.344 9.539 18.109 1 71.56 135 VAL B C 1
ATOM 3694 O O . VAL B 1 135 ? 19.625 10.32 17.203 1 71.56 135 VAL B O 1
ATOM 3697 N N . ASN B 1 136 ? 19.688 8.305 18.062 1 75.75 136 ASN B N 1
ATOM 3698 C CA . ASN B 1 136 ? 20.516 7.781 16.969 1 75.75 136 ASN B CA 1
ATOM 3699 C C . ASN B 1 136 ? 19.734 7.727 15.656 1 75.75 136 ASN B C 1
ATOM 3701 O O . ASN B 1 136 ? 20.281 8.047 14.594 1 75.75 136 ASN B O 1
ATOM 3705 N N . VAL B 1 137 ? 18.516 7.398 15.805 1 77.75 137 VAL B N 1
ATOM 3706 C CA . VAL B 1 137 ? 17.656 7.336 14.625 1 77.75 137 VAL B CA 1
ATOM 3707 C C . VAL B 1 137 ? 17.453 8.734 14.062 1 77.75 137 VAL B C 1
ATOM 3709 O O . VAL B 1 137 ? 17.531 8.945 12.844 1 77.75 137 VAL B O 1
ATOM 3712 N N . LEU B 1 138 ? 17.266 9.625 14.93 1 83.19 138 LEU B N 1
ATOM 3713 C CA . LEU B 1 138 ? 17.062 11.008 14.508 1 83.19 138 LEU B CA 1
ATOM 3714 C C . LEU B 1 138 ? 18.312 11.547 13.805 1 83.19 138 LEU B C 1
ATOM 3716 O O . LEU B 1 138 ? 18.203 12.188 12.758 1 83.19 138 LEU B O 1
ATOM 3720 N N . GLN B 1 139 ? 19.453 11.273 14.336 1 83.31 139 GLN B N 1
ATOM 3721 C CA . GLN B 1 139 ? 20.703 11.742 13.75 1 83.31 139 GLN B CA 1
ATOM 3722 C C . GLN B 1 139 ? 20.938 11.117 12.383 1 83.31 139 GLN B C 1
ATOM 3724 O O . GLN B 1 139 ? 21.375 11.797 11.445 1 83.31 139 GLN B O 1
ATOM 3729 N N . SER B 1 140 ? 20.656 9.922 12.352 1 84.69 140 SER B N 1
ATOM 3730 C CA . SER B 1 140 ? 20.812 9.234 11.07 1 84.69 140 SER B CA 1
ATOM 3731 C C . SER B 1 140 ? 19.859 9.805 10.016 1 84.69 140 SER B C 1
ATOM 3733 O O . SER B 1 140 ? 20.234 9.938 8.852 1 84.69 140 SER B O 1
ATOM 3735 N N . ASN B 1 141 ? 18.688 10.117 10.43 1 88.12 141 ASN B N 1
ATOM 3736 C CA . ASN B 1 141 ? 17.719 10.711 9.516 1 88.12 141 ASN B CA 1
ATOM 3737 C C . ASN B 1 141 ? 18.156 12.102 9.055 1 88.12 141 ASN B C 1
ATOM 3739 O O . ASN B 1 141 ? 17.969 12.461 7.895 1 88.12 141 ASN B O 1
ATOM 3743 N N . VAL B 1 142 ? 18.719 12.805 9.977 1 90.69 142 VAL B N 1
ATOM 3744 C CA . VAL B 1 142 ? 19.203 14.141 9.641 1 90.69 142 VAL B CA 1
ATOM 3745 C C . VAL B 1 142 ? 20.312 14.039 8.602 1 90.69 142 VAL B C 1
ATOM 3747 O O . VAL B 1 142 ? 20.344 14.805 7.637 1 90.69 142 VAL B O 1
ATOM 3750 N N . GLU B 1 143 ? 21.172 13.07 8.781 1 89.5 143 GLU B N 1
ATOM 3751 C CA . GLU B 1 143 ? 22.25 12.867 7.82 1 89.5 143 GLU B CA 1
ATOM 3752 C C . GLU B 1 143 ? 21.719 12.484 6.445 1 89.5 143 GLU B C 1
ATOM 3754 O O . GLU B 1 143 ? 22.203 12.961 5.422 1 89.5 143 GLU B O 1
ATOM 3759 N N . LEU B 1 144 ? 20.781 11.688 6.469 1 91.06 144 LEU B N 1
ATOM 3760 C CA . LEU B 1 144 ? 20.125 11.32 5.223 1 91.06 144 LEU B CA 1
ATOM 3761 C C . LEU B 1 144 ? 19.531 12.547 4.539 1 91.06 144 LEU B C 1
ATOM 3763 O O . LEU B 1 144 ? 19.688 12.727 3.33 1 91.06 144 LEU B O 1
ATOM 3767 N N . PHE B 1 145 ? 18.891 13.422 5.285 1 95.5 145 PHE B N 1
ATOM 3768 C CA . PHE B 1 145 ? 18.234 14.609 4.75 1 95.5 145 PHE B CA 1
ATOM 3769 C C . PHE B 1 145 ? 19.266 15.594 4.211 1 95.5 145 PHE B C 1
ATOM 3771 O O . PHE B 1 145 ? 19.016 16.297 3.236 1 95.5 145 PHE B O 1
ATOM 3778 N N . ARG B 1 146 ? 20.438 15.664 4.785 1 94.69 146 ARG B N 1
ATOM 3779 C CA . ARG B 1 146 ? 21.484 16.578 4.352 1 94.69 146 ARG B CA 1
ATOM 3780 C C . ARG B 1 146 ? 21.891 16.297 2.906 1 94.69 146 ARG B C 1
ATOM 3782 O O . ARG B 1 146 ? 22.297 17.219 2.186 1 94.69 146 ARG B O 1
ATOM 3789 N N . SER B 1 147 ? 21.672 15.094 2.564 1 92.44 147 SER B N 1
ATOM 3790 C CA . SER B 1 147 ? 22.016 14.75 1.187 1 92.44 147 SER B CA 1
ATOM 3791 C C . SER B 1 147 ? 20.781 14.812 0.286 1 92.44 147 SER B C 1
ATOM 3793 O O . SER B 1 147 ? 20.859 15.305 -0.842 1 92.44 147 SER B O 1
ATOM 3795 N N . LEU B 1 148 ? 19.688 14.461 0.713 1 95.88 148 LEU B N 1
ATOM 3796 C CA . LEU B 1 148 ? 18.5 14.273 -0.096 1 95.88 148 LEU B CA 1
ATOM 3797 C C . LEU B 1 148 ? 17.828 15.617 -0.393 1 95.88 148 LEU B C 1
ATOM 3799 O O . LEU B 1 148 ? 17.453 15.891 -1.537 1 95.88 148 LEU B O 1
ATOM 3803 N N . ILE B 1 149 ? 17.703 16.469 0.635 1 98 149 ILE B N 1
ATOM 3804 C CA . ILE B 1 149 ? 16.859 17.656 0.521 1 98 149 ILE B CA 1
ATOM 3805 C C . ILE B 1 149 ? 17.516 18.656 -0.427 1 98 149 ILE B C 1
ATOM 3807 O O . ILE B 1 149 ? 16.875 19.156 -1.359 1 98 149 ILE B O 1
ATOM 3811 N N . PRO B 1 150 ? 18.812 18.984 -0.285 1 97.81 150 PRO B N 1
ATOM 3812 C CA . PRO B 1 150 ? 19.438 19.891 -1.247 1 97.81 150 PRO B CA 1
ATOM 3813 C C . PRO B 1 150 ? 19.359 19.375 -2.682 1 97.81 150 PRO B C 1
ATOM 3815 O O . PRO B 1 150 ? 19.156 20.156 -3.613 1 97.81 150 PRO B O 1
ATOM 3818 N N . SER B 1 151 ? 19.516 18.062 -2.824 1 97.38 151 SER B N 1
ATOM 3819 C CA . SER B 1 151 ? 19.422 17.469 -4.152 1 97.38 151 SER B CA 1
ATOM 3820 C C . SER B 1 151 ? 18.016 17.625 -4.727 1 97.38 151 SER B C 1
ATOM 3822 O O . SER B 1 151 ? 17.844 17.969 -5.898 1 97.38 151 SER B O 1
ATOM 3824 N N . ALA B 1 152 ? 17.016 17.406 -3.945 1 97.94 152 ALA B N 1
ATOM 3825 C CA . ALA B 1 152 ? 15.633 17.547 -4.379 1 97.94 152 ALA B CA 1
ATOM 3826 C C . ALA B 1 152 ? 15.328 18.969 -4.812 1 97.94 152 ALA B C 1
ATOM 3828 O O . ALA B 1 152 ? 14.688 19.203 -5.84 1 97.94 152 ALA B O 1
ATOM 3829 N N . VAL B 1 153 ? 15.82 19.922 -4.055 1 97.88 153 VAL B N 1
ATOM 3830 C CA . VAL B 1 153 ? 15.57 21.344 -4.309 1 97.88 153 VAL B CA 1
ATOM 3831 C C . VAL B 1 153 ? 16.297 21.766 -5.582 1 97.88 153 VAL B C 1
ATOM 3833 O O . VAL B 1 153 ? 15.781 22.578 -6.359 1 97.88 153 VAL B O 1
ATOM 3836 N N . MET B 1 154 ? 17.469 21.219 -5.75 1 98 154 MET B N 1
ATOM 3837 C CA . MET B 1 154 ? 18.25 21.547 -6.938 1 98 154 MET B CA 1
ATOM 3838 C C . MET B 1 154 ? 17.5 21.141 -8.211 1 98 154 MET B C 1
ATOM 3840 O O . MET B 1 154 ? 17.438 21.922 -9.164 1 98 154 MET B O 1
ATOM 3844 N N . TYR B 1 155 ? 16.906 19.984 -8.266 1 98.12 155 TYR B N 1
ATOM 3845 C CA . TYR B 1 155 ? 16.266 19.469 -9.461 1 98.12 155 TYR B CA 1
ATOM 3846 C C . TYR B 1 155 ? 14.812 19.938 -9.562 1 98.12 155 TYR B C 1
ATOM 3848 O O . TYR B 1 155 ? 14.227 19.953 -10.648 1 98.12 155 TYR B O 1
ATOM 3856 N N . SER B 1 156 ? 14.242 20.359 -8.414 1 97.88 156 SER B N 1
ATOM 3857 C CA . SER B 1 156 ? 12.875 20.844 -8.383 1 97.88 156 SER B CA 1
ATOM 3858 C C . SER B 1 156 ? 12.758 22.109 -7.516 1 97.88 156 SER B C 1
ATOM 3860 O O . SER B 1 156 ? 12.094 22.094 -6.48 1 97.88 156 SER B O 1
ATOM 3862 N N . PRO B 1 157 ? 13.266 23.203 -7.949 1 97.81 157 PRO B N 1
ATOM 3863 C CA . PRO B 1 157 ? 13.344 24.406 -7.125 1 97.81 157 PRO B CA 1
ATOM 3864 C C . PRO B 1 157 ? 11.977 25.031 -6.859 1 97.81 157 PRO B C 1
ATOM 3866 O O . PRO B 1 157 ? 11.836 25.875 -5.969 1 97.81 157 PRO B O 1
ATOM 3869 N N . HIS B 1 158 ? 10.93 24.641 -7.574 1 96.81 158 HIS B N 1
ATOM 3870 C CA . HIS B 1 158 ? 9.617 25.25 -7.402 1 96.81 158 HIS B CA 1
ATOM 3871 C C . HIS B 1 158 ? 8.633 24.281 -6.773 1 96.81 158 HIS B C 1
ATOM 3873 O O . HIS B 1 158 ? 7.43 24.547 -6.723 1 96.81 158 HIS B O 1
ATOM 3879 N N . CYS B 1 159 ? 9.141 23.172 -6.316 1 97.94 159 CYS B N 1
ATOM 3880 C CA . CYS B 1 159 ? 8.25 22.141 -5.781 1 97.94 159 CYS B CA 1
ATOM 3881 C C . CYS B 1 159 ? 7.781 22.5 -4.379 1 97.94 159 CYS B C 1
ATOM 3883 O O . CYS B 1 159 ? 8.289 23.453 -3.775 1 97.94 159 CYS B O 1
ATOM 3885 N N . VAL B 1 160 ? 6.734 21.828 -3.936 1 98.56 160 VAL B N 1
ATOM 3886 C CA . VAL B 1 160 ? 6.371 21.766 -2.523 1 98.56 160 VAL B CA 1
ATOM 3887 C C . VAL B 1 160 ? 6.93 20.484 -1.908 1 98.56 160 VAL B C 1
ATOM 3889 O O . VAL B 1 160 ? 6.812 19.406 -2.49 1 98.56 160 VAL B O 1
ATOM 3892 N N . LEU B 1 161 ? 7.625 20.609 -0.77 1 98.88 161 LEU B N 1
ATOM 3893 C CA . LEU B 1 161 ? 8.133 19.453 -0.042 1 98.88 161 LEU B CA 1
ATOM 3894 C C . LEU B 1 161 ? 7.102 18.953 0.956 1 98.88 161 LEU B C 1
ATOM 3896 O O . LEU B 1 161 ? 6.586 19.719 1.771 1 98.88 161 LEU B O 1
ATOM 3900 N N . VAL B 1 162 ? 6.766 17.672 0.837 1 98.88 162 VAL B N 1
ATOM 3901 C CA . VAL B 1 162 ? 5.891 17.016 1.794 1 98.88 162 VAL B CA 1
ATOM 3902 C C . VAL B 1 162 ? 6.676 15.961 2.576 1 98.88 162 VAL B C 1
ATOM 3904 O O . VAL B 1 162 ? 7.055 14.922 2.029 1 98.88 162 VAL B O 1
ATOM 3907 N N . ILE B 1 163 ? 6.863 16.203 3.867 1 98.31 163 ILE B N 1
ATOM 3908 C CA . ILE B 1 163 ? 7.703 15.359 4.707 1 98.31 163 ILE B CA 1
ATOM 3909 C C . ILE B 1 163 ? 6.832 14.359 5.457 1 98.31 163 ILE B C 1
ATOM 3911 O O . ILE B 1 163 ? 5.938 14.742 6.211 1 98.31 163 ILE B O 1
ATOM 3915 N N . ALA B 1 164 ? 7.094 13.086 5.207 1 96.69 164 ALA B N 1
ATOM 3916 C CA . ALA B 1 164 ? 6.395 12.016 5.914 1 96.69 164 ALA B CA 1
ATOM 3917 C C . ALA B 1 164 ? 7.355 11.211 6.789 1 96.69 164 ALA B C 1
ATOM 3919 O O . ALA B 1 164 ? 6.93 10.344 7.547 1 96.69 164 ALA B O 1
ATOM 3920 N N . SER B 1 165 ? 8.68 11.516 6.699 1 93.44 165 SER B N 1
ATOM 3921 C CA . SER B 1 165 ? 9.688 10.844 7.516 1 93.44 165 SER B CA 1
ATOM 3922 C C . SER B 1 165 ? 9.484 11.141 9 1 93.44 165 SER B C 1
ATOM 3924 O O . SER B 1 165 ? 9.258 12.297 9.375 1 93.44 165 SER B O 1
ATOM 3926 N N . GLN B 1 166 ? 9.586 10.156 9.773 1 87.62 166 GLN B N 1
ATOM 3927 C CA . GLN B 1 166 ? 9.422 10.344 11.211 1 87.62 166 GLN B CA 1
ATOM 3928 C C . GLN B 1 166 ? 10.758 10.664 11.883 1 87.62 166 GLN B C 1
ATOM 3930 O O . GLN B 1 166 ? 11.805 10.188 11.445 1 87.62 166 GLN B O 1
ATOM 3935 N N . PRO B 1 167 ? 10.734 11.359 13.055 1 87.69 167 PRO B N 1
ATOM 3936 C CA . PRO B 1 167 ? 9.594 12.117 13.555 1 87.69 167 PRO B CA 1
ATOM 3937 C C . PRO B 1 167 ? 9.227 13.297 12.664 1 87.69 167 PRO B C 1
ATOM 3939 O O . PRO B 1 167 ? 10.062 14.18 12.43 1 87.69 167 PRO B O 1
ATOM 3942 N N . VAL B 1 168 ? 7.98 13.453 12.258 1 92.44 168 VAL B N 1
ATOM 3943 C CA . VAL B 1 168 ? 7.559 14.297 11.148 1 92.44 168 VAL B CA 1
ATOM 3944 C C . VAL B 1 168 ? 7.824 15.766 11.484 1 92.44 168 VAL B C 1
ATOM 3946 O O . VAL B 1 168 ? 8.305 16.531 10.648 1 92.44 168 VAL B O 1
ATOM 3949 N N . ASP B 1 169 ? 7.52 16.156 12.703 1 91.06 169 ASP B N 1
ATOM 3950 C CA . ASP B 1 169 ? 7.656 17.562 13.094 1 91.06 169 ASP B CA 1
ATOM 3951 C C . ASP B 1 169 ? 9.109 18.016 13.016 1 91.06 169 ASP B C 1
ATOM 3953 O O . ASP B 1 169 ? 9.422 19.031 12.367 1 91.06 169 ASP B O 1
ATOM 3957 N N . VAL B 1 170 ? 9.984 17.234 13.594 1 90.19 170 VAL B N 1
ATOM 3958 C CA . VAL B 1 170 ? 11.406 17.578 13.625 1 90.19 170 VAL B CA 1
ATOM 3959 C C . VAL B 1 170 ? 11.984 17.484 12.211 1 90.19 170 VAL B C 1
ATOM 3961 O O . VAL B 1 170 ? 12.758 18.359 11.805 1 90.19 170 VAL B O 1
ATOM 3964 N N . MET B 1 171 ? 11.594 16.5 11.484 1 93.12 171 MET B N 1
ATOM 3965 C CA . MET B 1 171 ? 12.164 16.297 10.156 1 93.12 171 MET B CA 1
ATOM 3966 C C . MET B 1 171 ? 11.68 17.375 9.195 1 93.12 171 MET B C 1
ATOM 3968 O O . MET B 1 171 ? 12.391 17.75 8.258 1 93.12 171 MET B O 1
ATOM 3972 N N . SER B 1 172 ? 10.484 17.859 9.422 1 95.94 172 SER B N 1
ATOM 3973 C CA . SER B 1 172 ? 10 18.984 8.625 1 95.94 172 SER B CA 1
ATOM 3974 C C . SER B 1 172 ? 10.828 20.234 8.883 1 95.94 172 SER B C 1
ATOM 3976 O O . SER B 1 172 ? 11.18 20.953 7.945 1 95.94 172 SER B O 1
ATOM 3978 N N . PHE B 1 173 ? 11.094 20.453 10.133 1 94.81 173 PHE B N 1
ATOM 3979 C CA . PHE B 1 173 ? 11.961 21.562 10.484 1 94.81 173 PHE B CA 1
ATOM 3980 C C . PHE B 1 173 ? 13.312 21.438 9.797 1 94.81 173 PHE B C 1
ATOM 3982 O O . PHE B 1 173 ? 13.805 22.391 9.195 1 94.81 173 PHE B O 1
ATOM 3989 N N . VAL B 1 174 ? 13.883 20.25 9.852 1 94.75 174 VAL B N 1
ATOM 3990 C CA . VAL B 1 174 ? 15.188 20 9.258 1 94.75 174 VAL B CA 1
ATOM 3991 C C . VAL B 1 174 ? 15.117 20.219 7.746 1 94.75 174 VAL B C 1
ATOM 3993 O O . VAL B 1 174 ? 16 20.859 7.164 1 94.75 174 VAL B O 1
ATOM 3996 N N . ALA B 1 175 ? 14.094 19.719 7.141 1 97.75 175 ALA B N 1
ATOM 3997 C CA . ALA B 1 175 ? 13.914 19.891 5.699 1 97.75 175 ALA B CA 1
ATOM 3998 C C . ALA B 1 175 ? 13.82 21.375 5.336 1 97.75 175 ALA B C 1
ATOM 4000 O O . ALA B 1 175 ? 14.375 21.812 4.32 1 97.75 175 ALA B O 1
ATOM 4001 N N . TRP B 1 176 ? 13.094 22.125 6.125 1 97.88 176 TRP B N 1
ATOM 4002 C CA . TRP B 1 176 ? 12.961 23.562 5.887 1 97.88 176 TRP B CA 1
ATOM 4003 C C . TRP B 1 176 ? 14.328 24.25 5.934 1 97.88 176 TRP B C 1
ATOM 4005 O O . TRP B 1 176 ? 14.695 24.969 5.008 1 97.88 176 TRP B O 1
ATOM 4015 N N . LYS B 1 177 ? 15.062 23.953 6.891 1 95.88 177 LYS B N 1
ATOM 4016 C CA . LYS B 1 177 ? 16.375 24.578 7.062 1 95.88 177 LYS B CA 1
ATOM 4017 C C . LYS B 1 177 ? 17.312 24.203 5.926 1 95.88 177 LYS B C 1
ATOM 4019 O O . LYS B 1 177 ? 18.094 25.047 5.453 1 95.88 177 LYS B O 1
ATOM 4024 N N . LEU B 1 178 ? 17.219 23 5.453 1 96.81 178 LEU B N 1
ATOM 4025 C CA . LEU B 1 178 ? 18.156 22.5 4.445 1 96.81 178 LEU B CA 1
ATOM 4026 C C . LEU B 1 178 ? 17.719 22.922 3.047 1 96.81 178 LEU B C 1
ATOM 4028 O O . LEU B 1 178 ? 18.531 22.938 2.119 1 96.81 178 LEU B O 1
ATOM 4032 N N . SER B 1 179 ? 16.469 23.172 2.861 1 97.88 179 SER B N 1
ATOM 4033 C CA . SER B 1 179 ? 15.93 23.406 1.526 1 97.88 179 SER B CA 1
ATOM 4034 C C . SER B 1 179 ? 16.172 24.844 1.069 1 97.88 179 SER B C 1
ATOM 4036 O O . SER B 1 179 ? 16.281 25.094 -0.129 1 97.88 179 SER B O 1
ATOM 4038 N N . GLY B 1 180 ? 16.125 25.766 2.012 1 96.69 180 GLY B N 1
ATOM 4039 C CA . GLY B 1 180 ? 16.156 27.172 1.664 1 96.69 180 GLY B CA 1
ATOM 4040 C C . GLY B 1 180 ? 14.82 27.688 1.15 1 96.69 180 GLY B C 1
ATOM 4041 O O . GLY B 1 180 ? 14.719 28.844 0.731 1 96.69 180 GLY B O 1
ATOM 4042 N N . PHE B 1 181 ? 13.859 26.938 1.167 1 98.31 181 PHE B N 1
ATOM 4043 C CA . PHE B 1 181 ? 12.523 27.344 0.759 1 98.31 181 PHE B CA 1
ATOM 4044 C C . PHE B 1 181 ? 11.867 28.203 1.835 1 98.31 181 PHE B C 1
ATOM 4046 O O . PHE B 1 181 ? 12.281 28.172 2.996 1 98.31 181 PHE B O 1
ATOM 4053 N N . ALA B 1 182 ? 10.852 29 1.373 1 97.88 182 ALA B N 1
ATOM 4054 C CA . ALA B 1 182 ? 9.938 29.562 2.361 1 97.88 182 ALA B CA 1
ATOM 4055 C C . ALA B 1 182 ? 9.234 28.469 3.154 1 97.88 182 ALA B C 1
ATOM 4057 O O . ALA B 1 182 ? 8.938 27.391 2.619 1 97.88 182 ALA B O 1
ATOM 4058 N N . PRO B 1 183 ? 8.992 28.703 4.434 1 97.62 183 PRO B N 1
ATOM 4059 C CA . PRO B 1 183 ? 8.406 27.656 5.27 1 97.62 183 PRO B CA 1
ATOM 4060 C C . PRO B 1 183 ? 7.066 27.156 4.73 1 97.62 183 PRO B C 1
ATOM 4062 O O . PRO B 1 183 ? 6.707 25.984 4.945 1 97.62 183 PRO B O 1
ATOM 4065 N N . GLN B 1 184 ? 6.367 27.969 3.957 1 97.38 184 GLN B N 1
ATOM 4066 C CA . GLN B 1 184 ? 5.062 27.594 3.418 1 97.38 184 GLN B CA 1
ATOM 4067 C C . GLN B 1 184 ? 5.191 26.469 2.398 1 97.38 184 GLN B C 1
ATOM 4069 O O . GLN B 1 184 ? 4.215 25.781 2.096 1 97.38 184 GLN B O 1
ATOM 4074 N N . ARG B 1 185 ? 6.383 26.297 1.878 1 98.44 185 ARG B N 1
ATOM 4075 C CA . ARG B 1 185 ? 6.598 25.312 0.818 1 98.44 185 ARG B CA 1
ATOM 4076 C C . ARG B 1 185 ? 7.129 24 1.384 1 98.44 185 ARG B C 1
ATOM 4078 O O . ARG B 1 185 ? 7.371 23.047 0.638 1 98.44 185 ARG B O 1
ATOM 4085 N N . VAL B 1 186 ? 7.348 23.953 2.676 1 98.75 186 VAL B N 1
ATOM 4086 C CA . VAL B 1 186 ? 7.793 22.75 3.367 1 98.75 186 VAL B CA 1
ATOM 4087 C C . VAL B 1 186 ? 6.773 22.359 4.43 1 98.75 186 VAL B C 1
ATOM 4089 O O . VAL B 1 186 ? 6.605 23.062 5.43 1 98.75 186 VAL B O 1
ATOM 4092 N N . LEU B 1 187 ? 6.055 21.312 4.16 1 98.38 187 LEU B N 1
ATOM 4093 C CA . LEU B 1 187 ? 5.07 20.891 5.152 1 98.38 187 LEU B CA 1
ATOM 4094 C C . LEU B 1 187 ? 5.262 19.422 5.504 1 98.38 187 LEU B C 1
ATOM 4096 O O . LEU B 1 187 ? 5.812 18.656 4.711 1 98.38 187 LEU B O 1
ATOM 4100 N N . GLY B 1 188 ? 4.906 19.062 6.73 1 97.94 188 GLY B N 1
ATOM 4101 C CA . GLY B 1 188 ? 4.82 17.688 7.156 1 97.94 188 GLY B CA 1
ATOM 4102 C C . GLY B 1 188 ? 3.402 17.141 7.148 1 97.94 188 GLY B C 1
ATOM 4103 O O . GLY B 1 188 ? 2.439 17.906 7.238 1 97.94 188 GLY B O 1
ATOM 4104 N N . THR B 1 189 ? 3.266 15.836 7.047 1 96.88 189 THR B N 1
ATOM 4105 C CA . THR B 1 189 ? 1.943 15.219 6.988 1 96.88 189 THR B CA 1
ATOM 4106 C C . THR B 1 189 ? 1.157 15.5 8.266 1 96.88 189 THR B C 1
ATOM 4108 O O . THR B 1 189 ? -0.072 15.594 8.234 1 96.88 189 THR B O 1
ATOM 4111 N N . GLY B 1 190 ? 1.899 15.555 9.414 1 93.12 190 GLY B N 1
ATOM 4112 C CA . GLY B 1 190 ? 1.323 15.961 10.688 1 93.12 190 GLY B CA 1
ATOM 4113 C C . GLY B 1 190 ? 0.091 15.164 11.062 1 93.12 190 GLY B C 1
ATOM 4114 O O . GLY B 1 190 ? 0.089 13.93 10.969 1 93.12 190 GLY B O 1
ATOM 4115 N N . CYS B 1 191 ? -0.949 15.898 11.492 1 90.81 191 CYS B N 1
ATOM 4116 C CA . CYS B 1 191 ? -2.145 15.266 12.039 1 90.81 191 CYS B CA 1
ATOM 4117 C C . CYS B 1 191 ? -3.244 15.18 10.992 1 90.81 191 CYS B C 1
ATOM 4119 O O . CYS B 1 191 ? -4.422 15.047 11.328 1 90.81 191 CYS B O 1
ATOM 4121 N N . ASN B 1 192 ? -2.875 15.258 9.75 1 94.25 192 ASN B N 1
ATOM 4122 C CA . ASN B 1 192 ? -3.895 15.219 8.711 1 94.25 192 ASN B CA 1
ATOM 4123 C C . ASN B 1 192 ? -4.715 13.93 8.773 1 94.25 192 ASN B C 1
ATOM 4125 O O . ASN B 1 192 ? -5.945 13.977 8.773 1 94.25 192 ASN B O 1
ATOM 4129 N N . LEU B 1 193 ? -4.062 12.812 8.867 1 94.12 193 LEU B N 1
ATOM 4130 C CA . LEU B 1 193 ? -4.723 11.516 8.922 1 94.12 193 LEU B CA 1
ATOM 4131 C C . LEU B 1 193 ? -5.668 11.43 10.117 1 94.12 193 LEU B C 1
ATOM 4133 O O . LEU B 1 193 ? -6.855 11.156 9.953 1 94.12 193 LEU B O 1
ATOM 4137 N N . ASP B 1 194 ? -5.223 11.75 11.242 1 89.56 194 ASP B N 1
ATOM 4138 C CA . ASP B 1 194 ? -6.012 11.617 12.461 1 89.56 194 ASP B CA 1
ATOM 4139 C C . ASP B 1 194 ? -7.137 12.641 12.508 1 89.56 194 ASP B C 1
ATOM 4141 O O . ASP B 1 194 ? -8.219 12.367 13.039 1 89.56 194 ASP B O 1
ATOM 4145 N N . THR B 1 195 ? -6.848 13.828 12.023 1 89.88 195 THR B N 1
ATOM 4146 C CA . THR B 1 195 ? -7.895 14.836 11.953 1 89.88 195 THR B CA 1
ATOM 4147 C C . THR B 1 195 ? -9.039 14.375 11.062 1 89.88 195 THR B C 1
ATOM 4149 O O . THR B 1 195 ? -10.211 14.508 11.43 1 89.88 195 THR B O 1
ATOM 4152 N N . GLN B 1 196 ? -8.688 13.836 9.953 1 92.31 196 GLN B N 1
ATOM 4153 C CA . GLN B 1 196 ? -9.719 13.375 9.039 1 92.31 196 GLN B CA 1
ATOM 4154 C C . GLN B 1 196 ? -10.492 12.203 9.633 1 92.31 196 GLN B C 1
ATOM 4156 O O . GLN B 1 196 ? -11.711 12.102 9.461 1 92.31 196 GLN B O 1
ATOM 4161 N N . ARG B 1 197 ? -9.781 11.336 10.297 1 90.44 197 ARG B N 1
ATOM 4162 C CA . ARG B 1 197 ? -10.453 10.242 10.992 1 90.44 197 ARG B CA 1
ATOM 4163 C C . ARG B 1 197 ? -11.438 10.789 12.023 1 90.44 197 ARG B C 1
ATOM 4165 O O . ARG B 1 197 ? -12.578 10.32 12.109 1 90.44 197 ARG B O 1
ATOM 4172 N N . LEU B 1 198 ? -10.953 11.664 12.789 1 87.19 198 LEU B N 1
ATOM 4173 C CA . LEU B 1 198 ? -11.773 12.25 13.844 1 87.19 198 LEU B CA 1
ATOM 4174 C C . LEU B 1 198 ? -13.008 12.922 13.25 1 87.19 198 LEU B C 1
ATOM 4176 O O . LEU B 1 198 ? -14.117 12.75 13.758 1 87.19 198 LEU B O 1
ATOM 4180 N N . ARG B 1 199 ? -12.828 13.664 12.234 1 86.81 199 ARG B N 1
ATOM 4181 C CA . ARG B 1 199 ? -13.93 14.336 11.562 1 86.81 199 ARG B CA 1
ATOM 4182 C C . ARG B 1 199 ? -14.969 13.328 11.07 1 86.81 199 ARG B C 1
ATOM 4184 O O . ARG B 1 199 ? -16.172 13.555 11.188 1 86.81 199 ARG B O 1
ATOM 4191 N N . TYR B 1 200 ? -14.508 12.289 10.539 1 88.94 200 TYR B N 1
ATOM 4192 C CA . TYR B 1 200 ? -15.414 11.25 10.062 1 88.94 200 TYR B CA 1
ATOM 4193 C C . TYR B 1 200 ? -16.203 10.648 11.219 1 88.94 200 TYR B C 1
ATOM 4195 O O . TYR B 1 200 ? -17.422 10.477 11.117 1 88.94 200 TYR B O 1
ATOM 4203 N N . LEU B 1 201 ? -15.516 10.305 12.273 1 86.44 201 LEU B N 1
ATOM 4204 C CA . LEU B 1 201 ? -16.141 9.617 13.398 1 86.44 201 LEU B CA 1
ATOM 4205 C C . LEU B 1 201 ? -17.109 10.531 14.125 1 86.44 201 LEU B C 1
ATOM 4207 O O . LEU B 1 201 ? -18.109 10.062 14.68 1 86.44 201 LEU B O 1
ATOM 4211 N N . LEU B 1 202 ? -16.891 11.828 14.07 1 84.56 202 LEU B N 1
ATOM 4212 C CA . LEU B 1 202 ? -17.719 12.766 14.82 1 84.56 202 LEU B CA 1
ATOM 4213 C C . LEU B 1 202 ? -18.703 13.469 13.898 1 84.56 202 LEU B C 1
ATOM 4215 O O . LEU B 1 202 ? -19.359 14.43 14.305 1 84.56 202 LEU B O 1
ATOM 4219 N N . ARG B 1 203 ? -18.781 13.062 12.695 1 83.25 203 ARG B N 1
ATOM 4220 C CA . ARG B 1 203 ? -19.656 13.68 11.711 1 83.25 203 ARG B CA 1
ATOM 4221 C C . ARG B 1 203 ? -21.094 13.781 12.242 1 83.25 203 ARG B C 1
ATOM 4223 O O . ARG B 1 203 ? -21.766 14.797 12.031 1 83.25 203 ARG B O 1
ATOM 4230 N N . PRO B 1 204 ? -21.594 12.797 12.984 1 78.19 204 PRO B N 1
ATOM 4231 C CA . PRO B 1 204 ? -22.953 12.906 13.5 1 78.19 204 PRO B CA 1
ATOM 4232 C C . PRO B 1 204 ? -23.125 14.078 14.469 1 78.19 204 PRO B C 1
ATOM 4234 O O . PRO B 1 204 ? -24.234 14.555 14.672 1 78.19 204 PRO B O 1
ATOM 4237 N N . LEU B 1 205 ? -22.047 14.414 15.094 1 73.88 205 LEU B N 1
ATOM 4238 C CA . LEU B 1 205 ? -22.094 15.5 16.062 1 73.88 205 LEU B CA 1
ATOM 4239 C C . LEU B 1 205 ? -21.938 16.844 15.375 1 73.88 205 LEU B C 1
ATOM 4241 O O . LEU B 1 205 ? -22.312 17.891 15.945 1 73.88 205 LEU B O 1
ATOM 4245 N N . CYS B 1 206 ? -21.281 16.828 14.273 1 64 206 CYS B N 1
ATOM 4246 C CA . CYS B 1 206 ? -20.891 18.078 13.633 1 64 206 CYS B CA 1
ATOM 4247 C C . CYS B 1 206 ? -22 18.578 12.711 1 64 206 CYS B C 1
ATOM 4249 O O . CYS B 1 206 ? -21.75 19.391 11.812 1 64 206 CYS B O 1
ATOM 4251 N N . GLN B 1 207 ? -23.172 18.188 12.945 1 55.75 207 GLN B N 1
ATOM 4252 C CA . GLN B 1 207 ? -24.297 18.828 12.25 1 55.75 207 GLN B CA 1
ATOM 4253 C C . GLN B 1 207 ? -24.734 20.094 12.969 1 55.75 207 GLN B C 1
ATOM 4255 O O . GLN B 1 207 ? -25.188 20.047 14.117 1 55.75 207 GLN B O 1
ATOM 4260 N N . PRO B 1 208 ? -24.594 21.562 12.328 1 53.78 208 PRO B N 1
ATOM 4261 C CA . PRO B 1 208 ? -24.109 22.203 11.102 1 53.78 208 PRO B CA 1
ATOM 4262 C C . PRO B 1 208 ? -22.609 22.094 10.922 1 53.78 208 PRO B C 1
ATOM 4264 O O . PRO B 1 208 ? -21.875 21.922 11.906 1 53.78 208 PRO B O 1
ATOM 4267 N N . PRO B 1 209 ? -22.094 21.984 9.656 1 50.44 209 PRO B N 1
ATOM 4268 C CA . PRO B 1 209 ? -20.703 21.812 9.219 1 50.44 209 PRO B CA 1
ATOM 4269 C C . PRO B 1 209 ? -19.766 22.844 9.828 1 50.44 209 PRO B C 1
ATOM 4271 O O . PRO B 1 209 ? -18.547 22.734 9.695 1 50.44 209 PRO B O 1
ATOM 4274 N N . ALA B 1 210 ? -20.328 23.859 10.555 1 50.03 210 ALA B N 1
ATOM 4275 C CA . ALA B 1 210 ? -19.531 25.016 10.938 1 50.03 210 ALA B CA 1
ATOM 4276 C C . ALA B 1 210 ? -18.469 24.641 11.969 1 50.03 210 ALA B C 1
ATOM 4278 O O . ALA B 1 210 ? -17.453 25.328 12.117 1 50.03 210 ALA B O 1
ATOM 4279 N N . HIS B 1 211 ? -18.656 23.438 12.477 1 60.44 211 HIS B N 1
ATOM 4280 C CA . HIS B 1 211 ? -17.672 23.188 13.531 1 60.44 211 HIS B CA 1
ATOM 4281 C C . HIS B 1 211 ? -16.938 21.859 13.305 1 60.44 211 HIS B C 1
ATOM 4283 O O . HIS B 1 211 ? -17.406 20.812 13.727 1 60.44 211 HIS B O 1
ATOM 4289 N N . GLN B 1 212 ? -15.797 22 12.609 1 72.19 212 GLN B N 1
ATOM 4290 C CA . GLN B 1 212 ? -15.047 20.781 12.352 1 72.19 212 GLN B CA 1
ATOM 4291 C C . GLN B 1 212 ? -13.93 20.594 13.375 1 72.19 212 GLN B C 1
ATOM 4293 O O . GLN B 1 212 ? -13.266 21.562 13.758 1 72.19 212 GLN B O 1
ATOM 4298 N N . PRO B 1 213 ? -13.836 19.422 13.945 1 79.12 213 PRO B N 1
ATOM 4299 C CA . PRO B 1 213 ? -12.758 19.172 14.906 1 79.12 213 PRO B CA 1
ATOM 4300 C C . PRO B 1 213 ? -11.375 19.156 14.25 1 79.12 213 PRO B C 1
ATOM 4302 O O . PRO B 1 213 ? -11.25 18.734 13.094 1 79.12 213 PRO B O 1
ATOM 4305 N N . TRP B 1 214 ? -10.453 19.688 15.039 1 83.31 214 TRP B N 1
ATOM 4306 C CA . TRP B 1 214 ? -9.062 19.688 14.602 1 83.31 214 TRP B CA 1
ATOM 4307 C C . TRP B 1 214 ? -8.156 19.031 15.641 1 83.31 214 TRP B C 1
ATOM 4309 O O . TRP B 1 214 ? -8.336 19.234 16.844 1 83.31 214 TRP B O 1
ATOM 4319 N N . LEU B 1 215 ? -7.309 18.234 15.086 1 83.19 215 LEU B N 1
ATOM 4320 C CA . LEU B 1 215 ? -6.184 17.797 15.898 1 83.19 215 LEU B CA 1
ATOM 4321 C C . LEU B 1 215 ? -4.934 18.609 15.57 1 83.19 215 LEU B C 1
ATOM 4323 O O . LEU B 1 215 ? -4.535 18.703 14.406 1 83.19 215 LEU B O 1
ATOM 4327 N N . ILE B 1 216 ? -4.402 19.25 16.672 1 82.31 216 ILE B N 1
ATOM 4328 C CA . ILE B 1 216 ? -3.254 20.125 16.469 1 82.31 216 ILE B CA 1
ATOM 4329 C C . ILE B 1 216 ? -2.158 19.797 17.469 1 82.31 216 ILE B C 1
ATOM 4331 O O . ILE B 1 216 ? -2.406 19.094 18.469 1 82.31 216 ILE B O 1
ATOM 4335 N N . GLY B 1 217 ? -0.936 20.25 17.141 1 79.56 217 GLY B N 1
ATOM 4336 C CA . GLY B 1 217 ? 0.171 20.047 18.062 1 79.56 217 GLY B CA 1
ATOM 4337 C C . GLY B 1 217 ? 1.223 19.078 17.516 1 79.56 217 GLY B C 1
ATOM 4338 O O . GLY B 1 217 ? 1.413 18.984 16.312 1 79.56 217 GLY B O 1
ATOM 4339 N N . GLU B 1 218 ? 1.94 18.484 18.422 1 73.25 218 GLU B N 1
ATOM 4340 C CA . GLU B 1 218 ? 3.055 17.609 18.062 1 73.25 218 GLU B CA 1
ATOM 4341 C C . GLU B 1 218 ? 2.562 16.234 17.641 1 73.25 218 GLU B C 1
ATOM 4343 O O . GLU B 1 218 ? 1.757 15.617 18.344 1 73.25 218 GLU B O 1
ATOM 4348 N N . HIS B 1 219 ? 2.93 15.867 16.391 1 65.5 219 HIS B N 1
ATOM 4349 C CA . HIS B 1 219 ? 2.635 14.516 15.922 1 65.5 219 HIS B CA 1
ATOM 4350 C C . HIS B 1 219 ? 3.666 13.516 16.422 1 65.5 219 HIS B C 1
ATOM 4352 O O . HIS B 1 219 ? 4.844 13.594 16.078 1 65.5 219 HIS B O 1
ATOM 4358 N N . GLY B 1 220 ? 3.957 13.391 17.75 1 56.81 220 GLY B N 1
ATOM 4359 C CA . GLY B 1 220 ? 5.043 12.578 18.266 1 56.81 220 GLY B CA 1
ATOM 4360 C C . GLY B 1 220 ? 4.656 11.125 18.469 1 56.81 220 GLY B C 1
ATOM 4361 O O . GLY B 1 220 ? 3.475 10.805 18.578 1 56.81 220 GLY B O 1
ATOM 4362 N N . GLU B 1 221 ? 5.535 10.117 17.859 1 50.12 221 GLU B N 1
ATOM 4363 C CA . GLU B 1 221 ? 5.422 8.719 18.266 1 50.12 221 GLU B CA 1
ATOM 4364 C C . GLU B 1 221 ? 5.613 8.57 19.766 1 50.12 221 GLU B C 1
ATOM 4366 O O . GLU B 1 221 ? 6.605 9.047 20.328 1 50.12 221 GLU B O 1
ATOM 4371 N N . ASN B 1 222 ? 4.59 8.727 20.516 1 43.03 222 ASN B N 1
ATOM 4372 C CA . ASN B 1 222 ? 4.922 8.234 21.844 1 43.03 222 ASN B CA 1
ATOM 4373 C C . ASN B 1 222 ? 5.43 6.793 21.797 1 43.03 222 ASN B C 1
ATOM 4375 O O . ASN B 1 222 ? 4.832 5.941 21.141 1 43.03 222 ASN B O 1
ATOM 4379 N N . GLN B 1 223 ? 6.699 6.605 21.922 1 42.31 223 GLN B N 1
ATOM 4380 C CA . GLN B 1 223 ? 7.441 5.352 21.891 1 42.31 223 GLN B CA 1
ATOM 4381 C C . GLN B 1 223 ? 6.574 4.184 22.344 1 42.31 223 GLN B C 1
ATOM 4383 O O . GLN B 1 223 ? 6.73 3.061 21.844 1 42.31 223 GLN B O 1
ATOM 4388 N N . ASP B 1 224 ? 5.855 4.328 23.359 1 36.72 224 ASP B N 1
ATOM 4389 C CA . ASP B 1 224 ? 5.273 3.189 24.062 1 36.72 224 ASP B CA 1
ATOM 4390 C C . ASP B 1 224 ? 3.996 2.713 23.375 1 36.72 224 ASP B C 1
ATOM 4392 O O . ASP B 1 224 ? 3.635 1.538 23.469 1 36.72 224 ASP B O 1
ATOM 4396 N N . SER B 1 225 ? 3.184 3.588 23.016 1 38.91 225 SER B N 1
ATOM 4397 C CA . SER B 1 225 ? 1.864 3.104 22.625 1 38.91 225 SER B CA 1
ATOM 4398 C C . SER B 1 225 ? 1.691 3.137 21.109 1 38.91 225 SER B C 1
ATOM 4400 O O . SER B 1 225 ? 0.668 2.688 20.594 1 38.91 225 SER B O 1
ATOM 4402 N N . GLY B 1 226 ? 2.752 3.168 20.344 1 39.5 226 GLY B N 1
ATOM 4403 C CA . GLY B 1 226 ? 2.631 3.225 18.891 1 39.5 226 GLY B CA 1
ATOM 4404 C C . GLY B 1 226 ? 1.764 4.371 18.406 1 39.5 226 GLY B C 1
ATOM 4405 O O . GLY B 1 226 ? 1.612 4.578 17.203 1 39.5 226 GLY B O 1
ATOM 4406 N N . TRP B 1 227 ? 0.648 4.504 19.188 1 37.19 227 TRP B N 1
ATOM 4407 C CA . TRP B 1 227 ? -0.199 5.648 18.875 1 37.19 227 TRP B CA 1
ATOM 4408 C C . TRP B 1 227 ? 0.581 6.953 18.984 1 37.19 227 TRP B C 1
ATOM 4410 O O . TRP B 1 227 ? 1.337 7.148 19.938 1 37.19 227 TRP B O 1
ATOM 4420 N N . MET B 1 228 ? 0.887 7.457 17.969 1 44.69 228 MET B N 1
ATOM 4421 C CA . MET B 1 228 ? 1.443 8.805 17.891 1 44.69 228 MET B CA 1
ATOM 4422 C C . MET B 1 228 ? 0.575 9.797 18.656 1 44.69 228 MET B C 1
ATOM 4424 O O . MET B 1 228 ? -0.336 10.398 18.094 1 44.69 228 MET B O 1
ATOM 4428 N N . GLY B 1 229 ? -0.114 9.344 19.672 1 42.75 229 GLY B N 1
ATOM 4429 C CA . GLY B 1 229 ? -0.876 10.375 20.344 1 42.75 229 GLY B CA 1
ATOM 4430 C C . GLY B 1 229 ? -0.012 11.508 20.875 1 42.75 229 GLY B C 1
ATOM 4431 O O . GLY B 1 229 ? 0.465 11.461 22 1 42.75 229 GLY B O 1
ATOM 4432 N N . ALA B 1 230 ? 0.814 11.945 20.062 1 46.38 230 ALA B N 1
ATOM 4433 C CA . ALA B 1 230 ? 1.389 13.227 20.469 1 46.38 230 ALA B CA 1
ATOM 4434 C C . ALA B 1 230 ? 0.338 14.109 21.125 1 46.38 230 ALA B C 1
ATOM 4436 O O . ALA B 1 230 ? -0.864 13.883 20.969 1 46.38 230 ALA B O 1
ATOM 4437 N N . ASP B 1 231 ? 0.875 14.898 22.031 1 50.56 231 ASP B N 1
ATOM 4438 C CA . ASP B 1 231 ? 0.154 15.992 22.672 1 50.56 231 ASP B CA 1
ATOM 4439 C C . ASP B 1 231 ? -0.671 16.781 21.656 1 50.56 231 ASP B C 1
ATOM 4441 O O . ASP B 1 231 ? -0.251 17.844 21.188 1 50.56 231 ASP B O 1
ATOM 4445 N N . VAL B 1 232 ? -1.446 15.961 20.953 1 52.66 232 VAL B N 1
ATOM 4446 C CA . VAL B 1 232 ? -2.375 16.562 20 1 52.66 232 VAL B CA 1
ATOM 4447 C C . VAL B 1 232 ? -3.6 17.094 20.75 1 52.66 232 VAL B C 1
ATOM 4449 O O . VAL B 1 232 ? -4.121 16.438 21.641 1 52.66 232 VAL B O 1
ATOM 4452 N N . LEU B 1 233 ? -3.664 18.391 20.641 1 55.31 233 LEU B N 1
ATOM 4453 C CA . LEU B 1 233 ? -4.844 19.062 21.172 1 55.31 233 LEU B CA 1
ATOM 4454 C C . LEU B 1 233 ? -6.008 18.984 20.188 1 55.31 233 LEU B C 1
ATOM 4456 O O . LEU B 1 233 ? -5.836 19.219 18.984 1 55.31 233 LEU B O 1
ATOM 4460 N N . MET B 1 234 ? -6.969 18.312 20.703 1 60.53 234 MET B N 1
ATOM 4461 C CA . MET B 1 234 ? -8.203 18.312 19.922 1 60.53 234 MET B CA 1
ATOM 4462 C C . MET B 1 234 ? -8.961 19.625 20.109 1 60.53 234 MET B C 1
ATOM 4464 O O . MET B 1 234 ? -9.234 20.031 21.25 1 60.53 234 MET B O 1
ATOM 4468 N N . CYS B 1 235 ? -9 20.422 19.094 1 58.56 235 CYS B N 1
ATOM 4469 C CA . CYS B 1 235 ? -9.781 21.656 19.141 1 58.56 235 CYS B CA 1
ATOM 4470 C C . CYS B 1 235 ? -11.148 21.453 18.5 1 58.56 235 CYS B C 1
ATOM 4472 O O . CYS B 1 235 ? -11.242 21.094 17.328 1 58.56 235 CYS B O 1
ATOM 4474 N N . LEU B 1 236 ? -12.164 21.297 19.438 1 51.31 236 LEU B N 1
ATOM 4475 C CA . LEU B 1 236 ? -13.547 21.219 18.969 1 51.31 236 LEU B CA 1
ATOM 4476 C C . LEU B 1 236 ? -14.141 22.609 18.812 1 51.31 236 LEU B C 1
ATOM 4478 O O . LEU B 1 236 ? -14.039 23.438 19.719 1 51.31 236 LEU B O 1
ATOM 4482 N N . SER B 1 237 ? -13.984 23.297 17.719 1 51 237 SER B N 1
ATOM 4483 C CA . SER B 1 237 ? -14.727 24.547 17.703 1 51 237 SER B CA 1
ATOM 4484 C C . SER B 1 237 ? -16.109 24.391 18.312 1 51 237 SER B C 1
ATOM 4486 O O . SER B 1 237 ? -16.688 23.297 18.281 1 51 237 SER B O 1
ATOM 4488 N N . HIS B 1 238 ? -16.531 25.359 19.203 1 46.12 238 HIS B N 1
ATOM 4489 C CA . HIS B 1 238 ? -17.734 25.359 20.047 1 46.12 238 HIS B CA 1
ATOM 4490 C C . HIS B 1 238 ? -18.938 24.797 19.281 1 46.12 238 HIS B C 1
ATOM 4492 O O . HIS B 1 238 ? -19.344 25.359 18.266 1 46.12 238 HIS B O 1
ATOM 4498 N N . LEU B 1 239 ? -18.984 23.547 19.297 1 42.16 239 LEU B N 1
ATOM 4499 C CA . LEU B 1 239 ? -20.203 22.828 18.906 1 42.16 239 LEU B CA 1
ATOM 4500 C C . LEU B 1 239 ? -21.422 23.438 19.562 1 42.16 239 LEU B C 1
ATOM 4502 O O . LEU B 1 239 ? -22.547 22.984 19.328 1 42.16 239 LEU B O 1
ATOM 4506 N N . THR B 1 240 ? -21.375 24.359 20.516 1 40.22 240 THR B N 1
ATOM 4507 C CA . THR B 1 240 ? -22.484 24.641 21.422 1 40.22 240 THR B CA 1
ATOM 4508 C C . THR B 1 240 ? -23.312 25.812 20.906 1 40.22 240 THR B C 1
ATOM 4510 O O . THR B 1 240 ? -24.094 26.391 21.656 1 40.22 240 THR B O 1
ATOM 4513 N N . ALA B 1 241 ? -23.562 26.031 19.766 1 38.91 241 ALA B N 1
ATOM 4514 C CA . ALA B 1 241 ? -24.344 27.266 19.656 1 38.91 241 ALA B CA 1
ATOM 4515 C C . ALA B 1 241 ? -25.734 27.094 20.281 1 38.91 241 ALA B C 1
ATOM 4517 O O . ALA B 1 241 ? -26.469 28.062 20.453 1 38.91 241 ALA B O 1
ATOM 4518 N N . ASP B 1 242 ? -26.391 25.984 20.094 1 42.5 242 ASP B N 1
ATOM 4519 C CA . ASP B 1 242 ? -27.828 26.172 20.031 1 42.5 242 ASP B CA 1
ATOM 4520 C C . ASP B 1 242 ? -28.422 26.312 21.438 1 42.5 242 ASP B C 1
ATOM 4522 O O . ASP B 1 242 ? -27.828 25.875 22.422 1 42.5 242 ASP B O 1
ATOM 4526 N N . HIS B 1 243 ? -29.578 27.031 21.391 1 40 243 HIS B N 1
ATOM 4527 C CA . HIS B 1 243 ? -30.609 27.328 22.391 1 40 243 HIS B CA 1
ATOM 4528 C C . HIS B 1 243 ? -31.188 26.047 22.984 1 40 243 HIS B C 1
ATOM 4530 O O . HIS B 1 243 ? -32.25 25.562 22.531 1 40 243 HIS B O 1
ATOM 4536 N N . GLN B 1 244 ? -30.422 25.25 23.266 1 48 244 GLN B N 1
ATOM 4537 C CA . GLN B 1 244 ? -31 24.047 23.859 1 48 244 GLN B CA 1
ATOM 4538 C C . GLN B 1 244 ? -31.219 24.25 25.359 1 48 244 GLN B C 1
ATOM 4540 O O . GLN B 1 244 ? -30.578 25.094 25.984 1 48 244 GLN B O 1
ATOM 4545 N N . THR B 1 245 ? -32.312 23.703 25.812 1 54.38 245 THR B N 1
ATOM 4546 C CA . THR B 1 245 ? -32.562 23.656 27.25 1 54.38 245 THR B CA 1
ATOM 4547 C C . THR B 1 245 ? -31.359 23.047 27.984 1 54.38 245 THR B C 1
ATOM 4549 O O . THR B 1 245 ? -30.531 22.375 27.375 1 54.38 245 THR B O 1
ATOM 4552 N N . TYR B 1 246 ? -31.281 23.422 29.234 1 50.81 246 TYR B N 1
ATOM 4553 C CA . TYR B 1 246 ? -30.172 22.969 30.062 1 50.81 246 TYR B CA 1
ATOM 4554 C C . TYR B 1 246 ? -30.047 21.453 30.031 1 50.81 246 TYR B C 1
ATOM 4556 O O . TYR B 1 246 ? -28.938 20.906 29.938 1 50.81 246 TYR B O 1
ATOM 4564 N N . GLU B 1 247 ? -31.203 20.75 30.156 1 57.97 247 GLU B N 1
ATOM 4565 C CA . GLU B 1 247 ? -31.219 19.297 30.156 1 57.97 247 GLU B CA 1
ATOM 4566 C C . GLU B 1 247 ? -30.781 18.734 28.797 1 57.97 247 GLU B C 1
ATOM 4568 O O . GLU B 1 247 ? -30.031 17.766 28.734 1 57.97 247 GLU B O 1
ATOM 4573 N N . GLU B 1 248 ? -31.312 19.344 27.844 1 57.97 248 GLU B N 1
ATOM 4574 C CA . GLU B 1 248 ? -30.953 18.922 26.484 1 57.97 248 GLU B CA 1
ATOM 4575 C C . GLU B 1 248 ? -29.5 19.219 26.188 1 57.97 248 GLU B C 1
ATOM 4577 O O . GLU B 1 248 ? -28.797 18.406 25.562 1 57.97 248 GLU B O 1
ATOM 4582 N N . ALA B 1 249 ? -29.156 20.25 26.766 1 57.19 249 ALA B N 1
ATOM 4583 C CA . ALA B 1 249 ? -27.766 20.641 26.594 1 57.19 249 ALA B CA 1
ATOM 4584 C C . ALA B 1 249 ? -26.828 19.688 27.328 1 57.19 249 ALA B C 1
ATOM 4586 O O . ALA B 1 249 ? -25.781 19.328 26.812 1 57.19 249 ALA B O 1
ATOM 4587 N N . ALA B 1 250 ? -27.312 19.281 28.516 1 59.47 250 ALA B N 1
ATOM 4588 C CA . ALA B 1 250 ? -26.5 18.375 29.312 1 59.47 250 ALA B CA 1
ATOM 4589 C C . ALA B 1 250 ? -26.406 17 28.672 1 59.47 250 ALA B C 1
ATOM 4591 O O . ALA B 1 250 ? -25.344 16.391 28.609 1 59.47 250 ALA B O 1
ATOM 4592 N N . ARG B 1 251 ? -27.5 16.484 28.297 1 61.34 251 ARG B N 1
ATOM 4593 C CA . ARG B 1 251 ? -27.531 15.18 27.625 1 61.34 251 ARG B CA 1
ATOM 4594 C C . ARG B 1 251 ? -26.719 15.211 26.328 1 61.34 251 ARG B C 1
ATOM 4596 O O . ARG B 1 251 ? -26 14.258 26.016 1 61.34 251 ARG B O 1
ATOM 4603 N N . ARG B 1 252 ? -26.906 16.219 25.703 1 62.97 252 ARG B N 1
ATOM 4604 C CA . ARG B 1 252 ? -26.125 16.391 24.469 1 62.97 252 ARG B CA 1
ATOM 4605 C C . ARG B 1 252 ? -24.641 16.453 24.781 1 62.97 252 ARG B C 1
ATOM 4607 O O . ARG B 1 252 ? -23.828 15.836 24.078 1 62.97 252 ARG B O 1
ATOM 4614 N N . LYS B 1 253 ? -24.406 17.141 25.812 1 66.94 253 LYS B N 1
ATOM 4615 C CA . LYS B 1 253 ? -23 17.266 26.219 1 66.94 253 LYS B CA 1
ATOM 4616 C C . LYS B 1 253 ? -22.406 15.898 26.578 1 66.94 253 LYS B C 1
ATOM 4618 O O . LYS B 1 253 ? -21.281 15.586 26.203 1 66.94 253 LYS B O 1
ATOM 4623 N N . ASN B 1 254 ? -23.203 15.109 27.297 1 70.88 254 ASN B N 1
ATOM 4624 C CA . ASN B 1 254 ? -22.734 13.789 27.688 1 70.88 254 ASN B CA 1
ATOM 4625 C C . ASN B 1 254 ? -22.562 12.875 26.469 1 70.88 254 ASN B C 1
ATOM 4627 O O . ASN B 1 254 ? -21.578 12.133 26.375 1 70.88 254 ASN B O 1
ATOM 4631 N N . LYS B 1 255 ? -23.531 12.93 25.672 1 72.44 255 LYS B N 1
ATOM 4632 C CA . LYS B 1 255 ? -23.453 12.133 24.453 1 72.44 255 LYS B CA 1
ATOM 4633 C C . LYS B 1 255 ? -22.266 12.57 23.594 1 72.44 255 LYS B C 1
ATOM 4635 O O . LYS B 1 255 ? -21.547 11.734 23.031 1 72.44 255 LYS B O 1
ATOM 4640 N N . GLU B 1 256 ? -22.156 13.82 23.562 1 74.94 256 GLU B N 1
ATOM 4641 C CA . GLU B 1 256 ? -21.047 14.375 22.797 1 74.94 256 GLU B CA 1
ATOM 4642 C C . GLU B 1 256 ? -19.703 13.961 23.406 1 74.94 256 GLU B C 1
ATOM 4644 O O . GLU B 1 256 ? -18.781 13.586 22.672 1 74.94 256 GLU B O 1
ATOM 4649 N N . GLU B 1 257 ? -19.672 13.984 24.672 1 78.88 257 GLU B N 1
ATOM 4650 C CA . GLU B 1 257 ? -18.453 13.586 25.359 1 78.88 257 GLU B CA 1
ATOM 4651 C C . GLU B 1 257 ? -18.141 12.109 25.125 1 78.88 257 GLU B C 1
ATOM 4653 O O . GLU B 1 257 ? -16.984 11.734 24.906 1 78.88 257 GLU B O 1
ATOM 4658 N N . GLY B 1 258 ? -19.125 11.352 25.234 1 80.06 258 GLY B N 1
ATOM 4659 C CA . GLY B 1 258 ? -18.938 9.938 24.984 1 80.06 258 GLY B CA 1
ATOM 4660 C C . GLY B 1 258 ? -18.5 9.633 23.562 1 80.06 258 GLY B C 1
ATOM 4661 O O . GLY B 1 258 ? -17.625 8.789 23.344 1 80.06 258 GLY B O 1
ATOM 4662 N N . MET B 1 259 ? -19.062 10.32 22.656 1 80.19 259 MET B N 1
ATOM 4663 C CA . MET B 1 259 ? -18.688 10.133 21.25 1 80.19 259 MET B CA 1
ATOM 4664 C C . MET B 1 259 ? -17.25 10.578 21 1 80.19 259 MET B C 1
ATOM 4666 O O . MET B 1 259 ? -16.516 9.922 20.266 1 80.19 259 MET B O 1
ATOM 4670 N N . VAL B 1 260 ? -16.922 11.664 21.594 1 78.94 260 VAL B N 1
ATOM 4671 C CA . VAL B 1 260 ? -15.57 12.188 21.453 1 78.94 260 VAL B CA 1
ATOM 4672 C C . VAL B 1 260 ? -14.57 11.211 22.062 1 78.94 260 VAL B C 1
ATOM 4674 O O . VAL B 1 260 ? -13.547 10.891 21.453 1 78.94 260 VAL B O 1
ATOM 4677 N N . GLU B 1 261 ? -14.883 10.711 23.203 1 83.25 261 GLU B N 1
ATOM 4678 C CA . GLU B 1 261 ? -14.016 9.734 23.859 1 83.25 261 GLU B CA 1
ATOM 4679 C C . GLU B 1 261 ? -13.898 8.461 23.016 1 83.25 261 GLU B C 1
ATOM 4681 O O . GLU B 1 261 ? -12.805 7.895 22.891 1 83.25 261 GLU B O 1
ATOM 4686 N N . GLY B 1 262 ? -14.977 8.062 22.609 1 83.31 262 GLY B N 1
ATOM 4687 C CA . GLY B 1 262 ? -14.969 6.898 21.734 1 83.31 262 GLY B CA 1
ATOM 4688 C C . GLY B 1 262 ? -14.141 7.094 20.484 1 83.31 262 GLY B C 1
ATOM 4689 O O . GLY B 1 262 ? -13.398 6.195 20.078 1 83.31 262 GLY B O 1
ATOM 4690 N N . ALA B 1 263 ? -14.266 8.242 19.875 1 83.12 263 ALA B N 1
ATOM 4691 C CA . ALA B 1 263 ? -13.5 8.562 18.672 1 83.12 263 ALA B CA 1
ATOM 4692 C C . ALA B 1 263 ? -12.008 8.586 18.969 1 83.12 263 ALA B C 1
ATOM 4694 O O . ALA B 1 263 ? -11.211 8.031 18.203 1 83.12 263 ALA B O 1
ATOM 4695 N N . VAL B 1 264 ? -11.688 9.156 20.047 1 78.81 264 VAL B N 1
ATOM 4696 C CA . VAL B 1 264 ? -10.281 9.258 20.438 1 78.81 264 VAL B CA 1
ATOM 4697 C C . VAL B 1 264 ? -9.719 7.867 20.703 1 78.81 264 VAL B C 1
ATOM 4699 O O . VAL B 1 264 ? -8.609 7.547 20.281 1 78.81 264 VAL B O 1
ATOM 4702 N N . GLN B 1 265 ? -10.445 7.047 21.328 1 82.25 265 GLN B N 1
ATOM 4703 C CA . GLN B 1 265 ? -10.031 5.676 21.578 1 82.25 265 GLN B CA 1
ATOM 4704 C C . GLN B 1 265 ? -9.875 4.891 20.281 1 82.25 265 GLN B C 1
ATOM 4706 O O . GLN B 1 265 ? -8.93 4.105 20.141 1 82.25 265 GLN B O 1
ATOM 4711 N N . GLY B 1 266 ? -10.75 5.117 19.469 1 82.19 266 GLY B N 1
ATOM 4712 C CA . GLY B 1 266 ? -10.664 4.473 18.172 1 82.19 266 GLY B CA 1
ATOM 4713 C C . GLY B 1 266 ? -9.414 4.852 17.391 1 82.19 266 GLY B C 1
ATOM 4714 O O . GLY B 1 266 ? -8.781 3.996 16.766 1 82.19 266 GLY B O 1
ATOM 4715 N N . LEU B 1 267 ? -9.094 6.082 17.438 1 82.06 267 LEU B N 1
ATOM 4716 C CA . LEU B 1 267 ? -7.891 6.578 16.766 1 82.06 267 LEU B CA 1
ATOM 4717 C C . LEU B 1 267 ? -6.637 5.938 17.359 1 82.06 267 LEU B C 1
ATOM 4719 O O . LEU B 1 267 ? -5.723 5.57 16.625 1 82.06 267 LEU B O 1
ATOM 4723 N N . LYS B 1 268 ? -6.641 5.762 18.594 1 77.5 268 LYS B N 1
ATOM 4724 C CA . LYS B 1 268 ? -5.5 5.168 19.281 1 77.5 268 LYS B CA 1
ATOM 4725 C C . LYS B 1 268 ? -5.324 3.703 18.891 1 77.5 268 LYS B C 1
ATOM 4727 O O . LYS B 1 268 ? -4.199 3.23 18.734 1 77.5 268 LYS B O 1
ATOM 4732 N N . GLU B 1 269 ? -6.359 3.082 18.641 1 76.75 269 GLU B N 1
ATOM 4733 C CA . GLU B 1 269 ? -6.324 1.659 18.328 1 76.75 269 GLU B CA 1
ATOM 4734 C C . GLU B 1 269 ? -5.949 1.438 16.859 1 76.75 269 GLU B C 1
ATOM 4736 O O . GLU B 1 269 ? -5.285 0.452 16.531 1 76.75 269 GLU B O 1
ATOM 4741 N N . LYS B 1 270 ? -6.414 2.281 16.047 1 81.88 270 LYS B N 1
ATOM 4742 C CA . LYS B 1 270 ? -6.172 2.094 14.625 1 81.88 270 LYS B CA 1
ATOM 4743 C C . LYS B 1 270 ? -4.707 2.359 14.273 1 81.88 270 LYS B C 1
ATOM 4745 O O . LYS B 1 270 ? -4.164 1.752 13.352 1 81.88 270 LYS B O 1
ATOM 4750 N N . GLY B 1 271 ? -4.016 3.184 15.008 1 78.31 271 GLY B N 1
ATOM 4751 C CA . GLY B 1 271 ? -2.623 3.5 14.734 1 78.31 271 GLY B CA 1
ATOM 4752 C C . GLY B 1 271 ? -2.395 4.062 13.352 1 78.31 271 GLY B C 1
ATOM 4753 O O . GLY B 1 271 ? -3.312 4.617 12.742 1 78.31 271 GLY B O 1
ATOM 4754 N N . GLN B 1 272 ? -1.106 4.074 12.938 1 79.44 272 GLN B N 1
ATOM 4755 C CA . GLN B 1 272 ? -0.717 4.668 11.664 1 79.44 272 GLN B CA 1
ATOM 4756 C C . GLN B 1 272 ? 0.013 3.656 10.781 1 79.44 272 GLN B C 1
ATOM 4758 O O . GLN B 1 272 ? 1.24 3.691 10.672 1 79.44 272 GLN B O 1
ATOM 4763 N N . ARG B 1 273 ? -0.8 2.928 10.047 1 87.69 273 ARG B N 1
ATOM 4764 C CA . ARG B 1 273 ? -0.209 1.995 9.094 1 87.69 273 ARG B CA 1
ATOM 4765 C C . ARG B 1 273 ? 0.257 2.721 7.836 1 87.69 273 ARG B C 1
ATOM 4767 O O . ARG B 1 273 ? -0.239 3.805 7.52 1 87.69 273 ARG B O 1
ATOM 4774 N N . SER B 1 274 ? 1.243 2.102 7.164 1 92.69 274 SER B N 1
ATOM 4775 C CA . SER B 1 274 ? 1.835 2.766 6.008 1 92.69 274 SER B CA 1
ATOM 4776 C C . SER B 1 274 ? 0.775 3.105 4.961 1 92.69 274 SER B C 1
ATOM 4778 O O . SER B 1 274 ? 0.812 4.18 4.359 1 92.69 274 SER B O 1
ATOM 4780 N N . TRP B 1 275 ? -0.113 2.207 4.805 1 94.25 275 TRP B N 1
ATOM 4781 C CA . TRP B 1 275 ? -1.1 2.455 3.76 1 94.25 275 TRP B CA 1
ATOM 4782 C C . TRP B 1 275 ? -2.051 3.576 4.164 1 94.25 275 TRP B C 1
ATOM 4784 O O . TRP B 1 275 ? -2.523 4.336 3.314 1 94.25 275 TRP B O 1
ATOM 4794 N N . CYS B 1 276 ? -2.387 3.752 5.445 1 94.75 276 CYS B N 1
ATOM 4795 C CA . CYS B 1 276 ? -3.197 4.879 5.895 1 94.75 276 CYS B CA 1
ATOM 4796 C C . CYS B 1 276 ? -2.484 6.203 5.637 1 94.75 276 CYS B C 1
ATOM 4798 O O . CYS B 1 276 ? -3.086 7.148 5.125 1 94.75 276 CYS B O 1
ATOM 4800 N N . VAL B 1 277 ? -1.247 6.18 6.027 1 95.75 277 VAL B N 1
ATOM 4801 C CA . VAL B 1 277 ? -0.448 7.391 5.848 1 95.75 277 VAL B CA 1
ATOM 4802 C C . VAL B 1 277 ? -0.293 7.688 4.355 1 95.75 277 VAL B C 1
ATOM 4804 O O . VAL B 1 277 ? -0.356 8.844 3.939 1 95.75 277 VAL B O 1
ATOM 4807 N N . GLY B 1 278 ? -0.079 6.629 3.559 1 97.88 278 GLY B N 1
ATOM 4808 C CA . GLY B 1 278 ? 0.009 6.793 2.117 1 97.88 278 GLY B CA 1
ATOM 4809 C C . GLY B 1 278 ? -1.213 7.465 1.518 1 97.88 278 GLY B C 1
ATOM 4810 O O . GLY B 1 278 ? -1.088 8.359 0.682 1 97.88 278 GLY B O 1
ATOM 4811 N N . LEU B 1 279 ? -2.379 7.062 1.936 1 98.06 279 LEU B N 1
ATOM 4812 C CA . LEU B 1 279 ? -3.615 7.672 1.463 1 98.06 279 LEU B CA 1
ATOM 4813 C C . LEU B 1 279 ? -3.711 9.125 1.909 1 98.06 279 LEU B C 1
ATOM 4815 O O . LEU B 1 279 ? -4.184 9.984 1.158 1 98.06 279 LEU B O 1
ATOM 4819 N N . SER B 1 280 ? -3.293 9.375 3.092 1 97.56 280 SER B N 1
ATOM 4820 C CA . SER B 1 280 ? -3.266 10.75 3.59 1 97.56 280 SER B CA 1
ATOM 4821 C C . SER B 1 280 ? -2.338 11.625 2.75 1 97.56 280 SER B C 1
ATOM 4823 O O . SER B 1 280 ? -2.684 12.758 2.41 1 97.56 280 SER B O 1
ATOM 4825 N N . VAL B 1 281 ? -1.177 11.109 2.416 1 98.62 281 VAL B N 1
ATOM 4826 C CA . VAL B 1 281 ? -0.218 11.836 1.587 1 98.62 281 VAL B CA 1
ATOM 4827 C C . VAL B 1 281 ? -0.816 12.086 0.204 1 98.62 281 VAL B C 1
ATOM 4829 O O . VAL B 1 281 ? -0.649 13.164 -0.367 1 98.62 281 VAL B O 1
ATOM 4832 N N . ALA B 1 282 ? -1.468 11.07 -0.321 1 98.56 282 ALA B N 1
ATOM 4833 C CA . ALA B 1 282 ? -2.127 11.242 -1.611 1 98.56 282 ALA B CA 1
ATOM 4834 C C . ALA B 1 282 ? -3.162 12.367 -1.555 1 98.56 282 ALA B C 1
ATOM 4836 O O . ALA B 1 282 ? -3.307 13.133 -2.508 1 98.56 282 ALA B O 1
ATOM 4837 N N . ASP B 1 283 ? -3.865 12.484 -0.478 1 97.44 283 ASP B N 1
ATOM 4838 C CA . ASP B 1 283 ? -4.855 13.531 -0.258 1 97.44 283 ASP B CA 1
ATOM 4839 C C . ASP B 1 283 ? -4.203 14.914 -0.26 1 97.44 283 ASP B C 1
ATOM 4841 O O . ASP B 1 283 ? -4.695 15.836 -0.916 1 97.44 283 ASP B O 1
ATOM 4845 N N . LEU B 1 284 ? -3.148 15.031 0.425 1 98.19 284 LEU B N 1
ATOM 4846 C CA . LEU B 1 284 ? -2.404 16.281 0.464 1 98.19 284 LEU B CA 1
ATOM 4847 C C . LEU B 1 284 ? -1.869 16.641 -0.919 1 98.19 284 LEU B C 1
ATOM 4849 O O . LEU B 1 284 ? -1.971 17.797 -1.35 1 98.19 284 LEU B O 1
ATOM 4853 N N . THR B 1 285 ? -1.306 15.656 -1.571 1 98.12 285 THR B N 1
ATOM 4854 C CA . THR B 1 285 ? -0.746 15.844 -2.904 1 98.12 285 THR B CA 1
ATOM 4855 C C . THR B 1 285 ? -1.823 16.312 -3.881 1 98.12 285 THR B C 1
ATOM 4857 O O . THR B 1 285 ? -1.586 17.203 -4.703 1 98.12 285 THR B O 1
ATOM 4860 N N . GLU B 1 286 ? -2.979 15.727 -3.758 1 97.12 286 GLU B N 1
ATOM 4861 C CA . GLU B 1 286 ? -4.109 16.125 -4.594 1 97.12 286 GLU B CA 1
ATOM 4862 C C . GLU B 1 286 ? -4.453 17.594 -4.402 1 97.12 286 GLU B C 1
ATOM 4864 O O . GLU B 1 286 ? -4.676 18.312 -5.375 1 97.12 286 GLU B O 1
ATOM 4869 N N . THR B 1 287 ? -4.531 18.031 -3.16 1 96.69 287 THR B N 1
ATOM 4870 C CA . THR B 1 287 ? -4.852 19.422 -2.85 1 96.69 287 THR B CA 1
ATOM 4871 C C . THR B 1 287 ? -3.811 20.359 -3.445 1 96.69 287 THR B C 1
ATOM 4873 O O . THR B 1 287 ? -4.156 21.391 -4.047 1 96.69 287 THR B O 1
ATOM 4876 N N . ILE B 1 288 ? -2.562 20.016 -3.344 1 97.25 288 ILE B N 1
ATOM 4877 C CA . ILE B 1 288 ? -1.482 20.859 -3.828 1 97.25 288 ILE B CA 1
ATOM 4878 C C . ILE B 1 288 ? -1.53 20.938 -5.352 1 97.25 288 ILE B C 1
ATOM 4880 O O . ILE B 1 288 ? -1.398 22.016 -5.93 1 97.25 288 ILE B O 1
ATOM 4884 N N . LEU B 1 289 ? -1.756 19.828 -6.023 1 96.31 289 LEU B N 1
ATOM 4885 C CA . LEU B 1 289 ? -1.747 19.781 -7.48 1 96.31 289 LEU B CA 1
ATOM 4886 C C . LEU B 1 289 ? -2.99 20.453 -8.055 1 96.31 289 LEU B C 1
ATOM 4888 O O . LEU B 1 289 ? -2.943 21.016 -9.148 1 96.31 289 LEU B O 1
ATOM 4892 N N . SER B 1 290 ? -4.129 20.328 -7.383 1 91.19 290 SER B N 1
ATOM 4893 C CA . SER B 1 290 ? -5.375 20.891 -7.883 1 91.19 290 SER B CA 1
ATOM 4894 C C . SER B 1 290 ? -5.391 22.406 -7.742 1 91.19 290 SER B C 1
ATOM 4896 O O . SER B 1 290 ? -6.199 23.094 -8.375 1 91.19 290 SER B O 1
ATOM 4898 N N . GLN B 1 291 ? -4.641 22.953 -6.988 1 82.69 291 GLN B N 1
ATOM 4899 C CA . GLN B 1 291 ? -4.5 24.391 -6.754 1 82.69 291 GLN B CA 1
ATOM 4900 C C . GLN B 1 291 ? -5.754 24.969 -6.105 1 82.69 291 GLN B C 1
ATOM 4902 O O . GLN B 1 291 ? -5.891 26.188 -5.98 1 82.69 291 GLN B O 1
ATOM 4907 N N . HIS B 1 292 ? -6.664 24 -5.859 1 85.19 292 HIS B N 1
ATOM 4908 C CA . HIS B 1 292 ? -7.836 24.422 -5.098 1 85.19 292 HIS B CA 1
ATOM 4909 C C . HIS B 1 292 ? -7.586 24.297 -3.598 1 85.19 292 HIS B C 1
ATOM 4911 O O . HIS B 1 292 ? -7.098 23.266 -3.127 1 85.19 292 HIS B O 1
ATOM 4917 N N . GLY B 1 293 ? -7.664 25.344 -2.934 1 90 293 GLY B N 1
ATOM 4918 C CA . GLY B 1 293 ? -7.406 25.391 -1.504 1 90 293 GLY B CA 1
ATOM 4919 C C . GLY B 1 293 ? -8.367 24.547 -0.695 1 90 293 GLY B C 1
ATOM 4920 O O . GLY B 1 293 ? -9.586 24.656 -0.852 1 90 293 GLY B O 1
ATOM 4921 N N . ARG B 1 294 ? -7.84 23.609 0.107 1 93.38 294 ARG B N 1
ATOM 4922 C CA . ARG B 1 294 ? -8.609 22.797 1.05 1 93.38 294 ARG B CA 1
ATOM 4923 C C . ARG B 1 294 ? -7.973 22.828 2.438 1 93.38 294 ARG B C 1
ATOM 4925 O O . ARG B 1 294 ? -6.754 22.953 2.566 1 93.38 294 ARG B O 1
ATOM 4932 N N . PRO B 1 295 ? -8.781 22.766 3.455 1 91.69 295 PRO B N 1
ATOM 4933 C CA . PRO B 1 295 ? -8.227 22.781 4.812 1 91.69 295 PRO B CA 1
ATOM 4934 C C . PRO B 1 295 ? -7.645 21.422 5.223 1 91.69 295 PRO B C 1
ATOM 4936 O O . PRO B 1 295 ? -8.25 20.391 4.957 1 91.69 295 PRO B O 1
ATOM 4939 N N . HIS B 1 296 ? -6.504 21.438 5.758 1 94.69 296 HIS B N 1
ATOM 4940 C CA . HIS B 1 296 ? -5.805 20.281 6.305 1 94.69 296 HIS B CA 1
ATOM 4941 C C . HIS B 1 296 ? -5.086 20.625 7.602 1 94.69 296 HIS B C 1
ATOM 4943 O O . HIS B 1 296 ? -4.703 21.781 7.812 1 94.69 296 HIS B O 1
ATOM 4949 N N . SER B 1 297 ? -5.008 19.688 8.484 1 93.69 297 SER B N 1
ATOM 4950 C CA . SER B 1 297 ? -4.094 19.844 9.609 1 93.69 297 SER B CA 1
ATOM 4951 C C . SER B 1 297 ? -2.711 19.297 9.273 1 93.69 297 SER B C 1
ATOM 4953 O O . SER B 1 297 ? -2.49 18.078 9.32 1 93.69 297 SER B O 1
ATOM 4955 N N . VAL B 1 298 ? -1.779 20.125 8.969 1 96.5 298 VAL B N 1
ATOM 4956 C CA . VAL B 1 298 ? -0.451 19.688 8.555 1 96.5 298 VAL B CA 1
ATOM 4957 C C . VAL B 1 298 ? 0.608 20.328 9.438 1 96.5 298 VAL B C 1
ATOM 4959 O O . VAL B 1 298 ? 0.343 21.344 10.102 1 96.5 298 VAL B O 1
ATOM 4962 N N . CYS B 1 299 ? 1.735 19.672 9.453 1 96 299 CYS B N 1
ATOM 4963 C CA . CYS B 1 299 ? 2.875 20.219 10.188 1 96 299 CYS B CA 1
ATOM 4964 C C . CYS B 1 299 ? 3.48 21.406 9.445 1 96 299 CYS B C 1
ATOM 4966 O O . CYS B 1 299 ? 3.928 21.266 8.305 1 96 299 CYS B O 1
ATOM 4968 N N . THR B 1 300 ? 3.449 22.547 10.062 1 96.81 300 THR B N 1
ATOM 4969 C CA . THR B 1 300 ? 3.939 23.781 9.484 1 96.81 300 THR B CA 1
ATOM 4970 C C . THR B 1 300 ? 4.668 24.625 10.531 1 96.81 300 THR B C 1
ATOM 4972 O O . THR B 1 300 ? 4.68 24.266 11.711 1 96.81 300 THR B O 1
ATOM 4975 N N . LEU B 1 301 ? 5.387 25.641 10.055 1 96.69 301 LEU B N 1
ATOM 4976 C CA . LEU B 1 301 ? 6.039 26.531 11.008 1 96.69 301 LEU B CA 1
ATOM 4977 C C . LEU B 1 301 ? 5.016 27.203 11.922 1 96.69 301 LEU B C 1
ATOM 4979 O O . LEU B 1 301 ? 4.145 27.938 11.453 1 96.69 301 LEU B O 1
ATOM 4983 N N . ALA B 1 302 ? 5.164 26.969 13.203 1 94.62 302 ALA B N 1
ATOM 4984 C CA . ALA B 1 302 ? 4.137 27.375 14.164 1 94.62 302 ALA B CA 1
ATOM 4985 C C . ALA B 1 302 ? 4.477 28.703 14.812 1 94.62 302 ALA B C 1
ATOM 4987 O O . ALA B 1 302 ? 3.637 29.312 15.484 1 94.62 302 ALA B O 1
ATOM 4988 N N . GLN B 1 303 ? 5.688 29.109 14.562 1 94.88 303 GLN B N 1
ATOM 4989 C CA . GLN B 1 303 ? 6.113 30.359 15.188 1 94.88 303 GLN B CA 1
ATOM 4990 C C . GLN B 1 303 ? 5.141 31.5 14.875 1 94.88 303 GLN B C 1
ATOM 4992 O O . GLN B 1 303 ? 4.801 31.719 13.711 1 94.88 303 GLN B O 1
ATOM 4997 N N . GLY B 1 304 ? 4.68 32.188 16 1 92.75 304 GLY B N 1
ATOM 4998 C CA . GLY B 1 304 ? 3.791 33.344 15.82 1 92.75 304 GLY B CA 1
ATOM 4999 C C . GLY B 1 304 ? 2.324 32.969 15.961 1 92.75 304 GLY B C 1
ATOM 5000 O O . GLY B 1 304 ? 1.463 33.844 16.016 1 92.75 304 GLY B O 1
ATOM 5001 N N . TYR B 1 305 ? 2.082 31.734 16.031 1 90.94 305 TYR B N 1
ATOM 5002 C CA . TYR B 1 305 ? 0.699 31.297 16.172 1 90.94 305 TYR B CA 1
ATOM 5003 C C . TYR B 1 305 ? 0.444 30.734 17.562 1 90.94 305 TYR B C 1
ATOM 5005 O O . TYR B 1 305 ? 1.263 29.984 18.094 1 90.94 305 TYR B O 1
ATOM 5013 N N . HIS B 1 306 ? -0.683 31.172 18.172 1 87.5 306 HIS B N 1
ATOM 5014 C CA . HIS B 1 306 ? -1.18 30.656 19.438 1 87.5 306 HIS B CA 1
ATOM 5015 C C . HIS B 1 306 ? -0.107 30.719 20.516 1 87.5 306 HIS B C 1
ATOM 5017 O O . HIS B 1 306 ? 0.094 29.766 21.266 1 87.5 306 HIS B O 1
ATOM 5023 N N . GLY B 1 307 ? 0.695 31.688 20.5 1 88.75 307 GLY B N 1
ATOM 5024 C CA . GLY B 1 307 ? 1.655 31.953 21.562 1 88.75 307 GLY B CA 1
ATOM 5025 C C . GLY B 1 307 ? 2.994 31.281 21.328 1 88.75 307 GLY B C 1
ATOM 5026 O O . GLY B 1 307 ? 3.902 31.391 22.156 1 88.75 307 GLY B O 1
ATOM 5027 N N . VAL B 1 308 ? 3.141 30.609 20.266 1 92.25 308 VAL B N 1
ATOM 5028 C CA . VAL B 1 308 ? 4.395 29.906 20 1 92.25 308 VAL B CA 1
ATOM 5029 C C . VAL B 1 308 ? 5.457 30.922 19.547 1 92.25 308 VAL B C 1
ATOM 5031 O O . VAL B 1 308 ? 5.281 31.609 18.531 1 92.25 308 VAL B O 1
ATOM 5034 N N . GLY B 1 309 ? 6.582 30.938 20.25 1 92.44 309 GLY B N 1
ATOM 5035 C CA . GLY B 1 309 ? 7.645 31.875 19.938 1 92.44 309 GLY B CA 1
ATOM 5036 C C . GLY B 1 309 ? 8.812 31.25 19.203 1 92.44 309 GLY B C 1
ATOM 5037 O O . GLY B 1 309 ? 9.492 31.906 18.422 1 92.44 309 GLY B O 1
ATOM 5038 N N . SER B 1 310 ? 9.078 30.016 19.406 1 91.5 310 SER B N 1
ATOM 5039 C CA . SER B 1 310 ? 10.227 29.312 18.844 1 91.5 310 SER B CA 1
ATOM 5040 C C . SER B 1 310 ? 9.953 28.844 17.422 1 91.5 310 SER B C 1
ATOM 5042 O O . SER B 1 310 ? 8.797 28.703 17.031 1 91.5 310 SER B O 1
ATOM 5044 N N . GLU B 1 311 ? 11.031 28.641 16.672 1 93.19 311 GLU B N 1
ATOM 5045 C CA . GLU B 1 311 ? 10.938 28.078 15.328 1 93.19 311 GLU B CA 1
ATOM 5046 C C . GLU B 1 311 ? 10.742 26.562 15.383 1 93.19 311 GLU B C 1
ATOM 5048 O O . GLU B 1 311 ? 11.711 25.797 15.336 1 93.19 311 GLU B O 1
ATOM 5053 N N . VAL B 1 312 ? 9.5 26.219 15.461 1 93.06 312 VAL B N 1
ATOM 5054 C CA . VAL B 1 312 ? 9.188 24.797 15.516 1 93.06 312 VAL B CA 1
ATOM 5055 C C . VAL B 1 312 ? 8.062 24.484 14.531 1 93.06 312 VAL B C 1
ATOM 5057 O O . VAL B 1 312 ? 7.289 25.359 14.156 1 93.06 312 VAL B O 1
ATOM 5060 N N . TYR B 1 313 ? 8.094 23.297 14.086 1 94.5 313 TYR B N 1
ATOM 5061 C CA . TYR B 1 313 ? 7.004 22.797 13.258 1 94.5 313 TYR B CA 1
ATOM 5062 C C . TYR B 1 313 ? 5.98 22.047 14.102 1 94.5 313 TYR B C 1
ATOM 5064 O O . TYR B 1 313 ? 6.348 21.203 14.922 1 94.5 313 TYR B O 1
ATOM 5072 N N . LEU B 1 314 ? 4.715 22.422 14 1 91.81 314 LEU B N 1
ATOM 5073 C CA . LEU B 1 314 ? 3.586 21.781 14.664 1 91.81 314 LEU B CA 1
ATOM 5074 C C . LEU B 1 314 ? 2.406 21.641 13.703 1 91.81 314 LEU B C 1
ATOM 5076 O O . LEU B 1 314 ? 2.305 22.375 12.727 1 91.81 314 LEU B O 1
ATOM 5080 N N . SER B 1 315 ? 1.603 20.656 14.008 1 93.12 315 SER B N 1
ATOM 5081 C CA . SER B 1 315 ? 0.387 20.516 13.219 1 93.12 315 SER B CA 1
ATOM 5082 C C . SER B 1 315 ? -0.621 21.609 13.555 1 93.12 315 SER B C 1
ATOM 5084 O O . SER B 1 315 ? -0.976 21.797 14.719 1 93.12 315 SER B O 1
ATOM 5086 N N . LEU B 1 316 ? -1.013 22.328 12.609 1 91.12 316 LEU B N 1
ATOM 5087 C CA . LEU B 1 316 ? -2.023 23.375 12.695 1 91.12 316 LEU B CA 1
ATOM 5088 C C . LEU B 1 316 ? -3 23.297 11.531 1 91.12 316 LEU B C 1
ATOM 5090 O O . LEU B 1 316 ? -2.652 22.781 10.461 1 91.12 316 LEU B O 1
ATOM 5094 N N . PRO B 1 317 ? -4.234 23.688 11.773 1 91.25 317 PRO B N 1
ATOM 5095 C CA . PRO B 1 317 ? -5.133 23.766 10.617 1 91.25 317 PRO B CA 1
ATOM 5096 C C . PRO B 1 317 ? -4.668 24.797 9.586 1 91.25 317 PRO B C 1
ATOM 5098 O O . PRO B 1 317 ? -4.434 25.953 9.922 1 91.25 317 PRO B O 1
ATOM 5101 N N . CYS B 1 318 ? -4.531 24.328 8.359 1 94.06 318 CYS B N 1
ATOM 5102 C CA . CYS B 1 318 ? -4.027 25.188 7.289 1 94.06 318 CYS B CA 1
ATOM 5103 C C . CYS B 1 318 ? -4.887 25.062 6.039 1 94.06 318 CYS B C 1
ATOM 5105 O O . CYS B 1 318 ? -5.457 24 5.777 1 94.06 318 CYS B O 1
ATOM 5107 N N . LEU B 1 319 ? -5.035 26.188 5.398 1 94.69 319 LEU B N 1
ATOM 5108 C CA . LEU B 1 319 ? -5.48 26.125 4.008 1 94.69 319 LEU B CA 1
ATOM 5109 C C . LEU B 1 319 ? -4.316 25.766 3.086 1 94.69 319 LEU B C 1
ATOM 5111 O O . LEU B 1 319 ? -3.338 26.516 3 1 94.69 319 LEU B O 1
ATOM 5115 N N . LEU B 1 320 ? -4.453 24.594 2.482 1 96.38 320 LEU B N 1
ATOM 5116 C CA . LEU B 1 320 ? -3.393 24.078 1.617 1 96.38 320 LEU B CA 1
ATOM 5117 C C . LEU B 1 320 ? -3.742 24.297 0.148 1 96.38 320 LEU B C 1
ATOM 5119 O O . LEU B 1 320 ? -4.895 24.125 -0.252 1 96.38 320 LEU B O 1
ATOM 5123 N N . GLY B 1 321 ? -2.752 24.734 -0.666 1 94.69 321 GLY B N 1
ATOM 5124 C CA . GLY B 1 321 ? -2.938 24.938 -2.094 1 94.69 321 GLY B CA 1
ATOM 5125 C C . GLY B 1 321 ? -1.679 24.688 -2.902 1 94.69 321 GLY B C 1
ATOM 5126 O O . GLY B 1 321 ? -0.781 23.969 -2.453 1 94.69 321 GLY B O 1
ATOM 5127 N N . GLY B 1 322 ? -1.617 25.234 -4.125 1 92.81 322 GLY B N 1
ATOM 5128 C CA . GLY B 1 322 ? -0.569 24.938 -5.086 1 92.81 322 GLY B CA 1
ATOM 5129 C C . GLY B 1 322 ? 0.803 25.406 -4.641 1 92.81 322 GLY B C 1
ATOM 5130 O O . GLY B 1 322 ? 1.822 24.922 -5.121 1 92.81 322 GLY B O 1
ATOM 5131 N N . PHE B 1 323 ? 0.879 26.281 -3.709 1 92.75 323 PHE B N 1
ATOM 5132 C CA . PHE B 1 323 ? 2.148 26.812 -3.236 1 92.75 323 PHE B CA 1
ATOM 5133 C C . PHE B 1 323 ? 2.451 26.328 -1.824 1 92.75 323 PHE B C 1
ATOM 5135 O O . PHE B 1 323 ? 3.293 26.906 -1.131 1 92.75 323 PHE B O 1
ATOM 5142 N N . GLY B 1 324 ? 1.749 25.281 -1.439 1 97 324 GLY B N 1
ATOM 5143 C CA . GLY B 1 324 ? 1.891 24.812 -0.073 1 97 324 GLY B CA 1
ATOM 5144 C C . GLY B 1 324 ? 0.882 25.422 0.88 1 97 324 GLY B C 1
ATOM 5145 O O . GLY B 1 324 ? -0.307 25.5 0.566 1 97 324 GLY B O 1
ATOM 5146 N N . VAL B 1 325 ? 1.339 25.781 2.041 1 97.44 325 VAL B N 1
ATOM 5147 C CA . VAL B 1 325 ? 0.465 26.391 3.047 1 97.44 325 VAL B CA 1
ATOM 5148 C C . VAL B 1 325 ? 0.141 27.828 2.66 1 97.44 325 VAL B C 1
ATOM 5150 O O . VAL B 1 325 ? 1.024 28.688 2.648 1 97.44 325 VAL B O 1
ATOM 5153 N N . LEU B 1 326 ? -1.097 28.062 2.379 1 95.31 326 LEU B N 1
ATOM 5154 C CA . LEU B 1 326 ? -1.535 29.391 1.984 1 95.31 326 LEU B CA 1
ATOM 5155 C C . LEU B 1 326 ? -1.848 30.25 3.209 1 95.31 326 LEU B C 1
ATOM 5157 O O . LEU B 1 326 ? -1.537 31.438 3.234 1 95.31 326 LEU B O 1
ATOM 5161 N N . GLU B 1 327 ? -2.457 29.609 4.113 1 93.38 327 GLU B N 1
ATOM 5162 C CA . GLU B 1 327 ? -2.875 30.297 5.332 1 93.38 327 GLU B CA 1
ATOM 5163 C C . GLU B 1 327 ? -3.018 29.328 6.496 1 93.38 327 GLU B C 1
ATOM 5165 O O 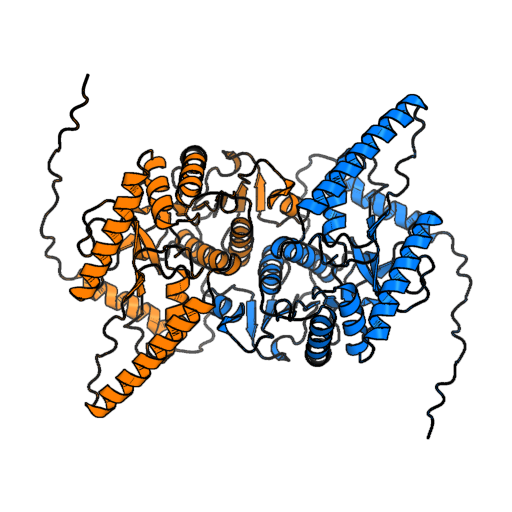. GLU B 1 327 ? -3.457 28.188 6.309 1 93.38 327 GLU B O 1
ATOM 5170 N N . VAL B 1 328 ? -2.531 29.797 7.656 1 92.44 328 VAL B N 1
ATOM 5171 C CA . VAL B 1 328 ? -2.799 29.047 8.875 1 92.44 328 VAL B CA 1
ATOM 5172 C C . VAL B 1 328 ? -4.109 29.531 9.5 1 92.44 328 VAL B C 1
ATOM 5174 O O . VAL B 1 328 ? -4.301 30.734 9.711 1 92.44 328 VAL B O 1
ATOM 5177 N N . THR B 1 329 ? -4.98 28.609 9.742 1 85.62 329 THR B N 1
ATOM 5178 C CA . THR B 1 329 ? -6.281 28.969 10.297 1 85.62 329 THR B CA 1
ATOM 5179 C C . THR B 1 329 ? -6.176 29.234 11.797 1 85.62 329 THR B C 1
ATOM 5181 O O . THR B 1 329 ? -5.672 28.391 12.547 1 85.62 329 THR B O 1
ATOM 5184 N N . ALA B 1 330 ? -6.656 30.406 12.18 1 77.94 330 ALA B N 1
ATOM 5185 C CA . ALA B 1 330 ? -6.641 30.766 13.602 1 77.94 330 ALA B CA 1
ATOM 5186 C C . ALA B 1 330 ? -7.734 30.016 14.359 1 77.94 330 ALA B C 1
ATOM 5188 O O . ALA B 1 330 ? -8.883 29.969 13.914 1 77.94 330 ALA B O 1
ATOM 5189 N N . LEU B 1 331 ? -7.297 29.359 15.383 1 78.81 331 LEU B N 1
ATOM 5190 C CA . LEU B 1 331 ? -8.25 28.672 16.25 1 78.81 331 LEU B CA 1
ATOM 5191 C C . LEU B 1 331 ? -8.508 29.469 17.516 1 78.81 331 LEU B C 1
ATOM 5193 O O . LEU B 1 331 ? -7.621 30.188 18 1 78.81 331 LEU B O 1
ATOM 5197 N N . GLU B 1 332 ? -9.727 29.422 17.891 1 76.69 332 GLU B N 1
ATOM 5198 C CA . GLU B 1 332 ? -10.031 29.953 19.219 1 76.69 332 GLU B CA 1
ATOM 5199 C C . GLU B 1 332 ? -9.742 28.922 20.297 1 76.69 332 GLU B C 1
ATOM 5201 O O . GLU B 1 332 ? -10.531 28.016 20.531 1 76.69 332 GLU B O 1
ATOM 5206 N N . LEU B 1 333 ? -8.656 29.188 20.938 1 77.81 333 LEU B N 1
ATOM 5207 C CA . LEU B 1 333 ? -8.234 28.25 21.969 1 77.81 333 LEU B CA 1
ATOM 5208 C C . LEU B 1 333 ? -8.445 28.844 23.359 1 77.81 333 LEU B C 1
ATOM 5210 O O . LEU B 1 333 ? -8.312 30.047 23.547 1 77.81 333 LEU B O 1
ATOM 5214 N N . THR B 1 334 ? -8.828 27.953 24.188 1 77.38 334 THR B N 1
ATOM 5215 C CA . THR B 1 334 ? -8.828 28.375 25.578 1 77.38 334 THR B CA 1
ATOM 5216 C C . THR B 1 334 ? -7.406 28.625 26.078 1 77.38 334 THR B C 1
ATOM 5218 O O . THR B 1 334 ? -6.441 28.219 25.422 1 77.38 334 THR B O 1
ATOM 5221 N N . GLN B 1 335 ? -7.355 29.328 27.219 1 80.81 335 GLN B N 1
ATOM 5222 C CA . GLN B 1 335 ? -6.043 29.578 27.797 1 80.81 335 GLN B CA 1
ATOM 5223 C C . GLN B 1 335 ? -5.312 28.266 28.078 1 80.81 335 GLN B C 1
ATOM 5225 O O . GLN B 1 335 ? -4.098 28.172 27.891 1 80.81 335 GLN B O 1
ATOM 5230 N N . GLU B 1 336 ? -6.047 27.344 28.484 1 78.25 336 GLU B N 1
ATOM 5231 C CA . GLU B 1 336 ? -5.473 26.031 28.781 1 78.25 336 GLU B CA 1
ATOM 5232 C C . GLU B 1 336 ? -4.969 25.344 27.5 1 78.25 336 GLU B C 1
ATOM 5234 O O . GLU B 1 336 ? -3.881 24.766 27.5 1 78.25 336 GLU B O 1
ATOM 5239 N N . GLU B 1 337 ? -5.738 25.438 26.5 1 78.5 337 GLU B N 1
ATOM 5240 C CA . GLU B 1 337 ? -5.363 24.844 25.219 1 78.5 337 GLU B CA 1
ATOM 5241 C C . GLU B 1 337 ? -4.145 25.547 24.625 1 78.5 337 GLU B C 1
ATOM 5243 O O . GLU B 1 337 ? -3.24 24.891 24.109 1 78.5 337 GLU B O 1
ATOM 5248 N N . GLU B 1 338 ? -4.164 26.797 24.734 1 83.38 338 GLU B N 1
ATOM 5249 C CA . GLU B 1 338 ? -3.014 27.562 24.266 1 83.38 338 GLU B CA 1
ATOM 5250 C C . GLU B 1 338 ? -1.75 27.203 25.031 1 83.38 338 GLU B C 1
ATOM 5252 O O . GLU B 1 338 ? -0.666 27.109 24.453 1 83.38 338 GLU B O 1
ATOM 5257 N N . GLY B 1 339 ? -1.922 27.094 26.328 1 82.12 339 GLY B N 1
ATOM 5258 C CA . GLY B 1 339 ? -0.804 26.656 27.141 1 82.12 339 GLY B CA 1
ATOM 5259 C C . GLY B 1 339 ? -0.25 25.312 26.734 1 82.12 339 GLY B C 1
ATOM 5260 O O . GLY B 1 339 ? 0.965 25.109 26.734 1 82.12 339 GLY B O 1
ATOM 5261 N N . SER B 1 340 ? -1.114 24.406 26.328 1 80.31 340 SER B N 1
ATOM 5262 C CA . SER B 1 340 ? -0.7 23.094 25.891 1 80.31 340 SER B CA 1
ATOM 5263 C C . SER B 1 340 ? 0.086 23.172 24.578 1 80.31 340 SER B C 1
ATOM 5265 O O . SER B 1 340 ? 1.051 22.422 24.391 1 80.31 340 SER B O 1
ATOM 5267 N N . VAL B 1 341 ? -0.365 24 23.703 1 84.06 341 VAL B N 1
ATOM 5268 C CA . VAL B 1 341 ? 0.322 24.188 22.438 1 84.06 341 VAL B CA 1
ATOM 5269 C C . VAL B 1 341 ? 1.728 24.734 22.672 1 84.06 341 VAL B C 1
ATOM 5271 O O . VAL B 1 341 ? 2.695 24.266 22.078 1 84.06 341 VAL B O 1
ATOM 5274 N N . VAL B 1 342 ? 1.809 25.656 23.562 1 87.69 342 VAL B N 1
ATOM 5275 C CA . VAL B 1 342 ? 3.09 26.281 23.891 1 87.69 342 VAL B CA 1
ATOM 5276 C C . VAL B 1 342 ? 4.02 25.25 24.516 1 87.69 342 VAL B C 1
ATOM 5278 O O . VAL B 1 342 ? 5.203 25.172 24.188 1 87.69 342 VAL B O 1
ATOM 5281 N N . LYS B 1 343 ? 3.486 24.469 25.406 1 82.62 343 LYS B N 1
ATOM 5282 C CA . LYS B 1 343 ? 4.281 23.422 26.047 1 82.62 343 LYS B CA 1
ATOM 5283 C C . LYS B 1 343 ? 4.824 22.438 25.016 1 82.62 343 LYS B C 1
ATOM 5285 O O . LYS B 1 343 ? 5.992 22.047 25.078 1 82.62 343 LYS B O 1
ATOM 5290 N N . SER B 1 344 ? 3.971 22.016 24.109 1 80.94 344 SER B N 1
ATOM 5291 C CA . SER B 1 344 ? 4.391 21.125 23.031 1 80.94 344 SER B CA 1
ATOM 5292 C C . SER B 1 344 ? 5.516 21.75 22.203 1 80.94 344 SER B C 1
ATOM 5294 O O . SER B 1 344 ? 6.469 21.062 21.828 1 80.94 344 SER B O 1
ATOM 5296 N N . SER B 1 345 ? 5.383 22.984 21.922 1 86.94 345 SER B N 1
ATOM 5297 C CA . SER B 1 345 ? 6.383 23.703 21.141 1 86.94 345 SER B CA 1
ATOM 5298 C C . SER B 1 345 ? 7.727 23.75 21.859 1 86.94 345 SER B C 1
ATOM 5300 O O . SER B 1 345 ? 8.781 23.609 21.219 1 86.94 345 SER B O 1
ATOM 5302 N N . GLU B 1 346 ? 7.672 23.922 23.125 1 85.62 346 GLU B N 1
ATOM 5303 C CA . GLU B 1 346 ? 8.898 23.984 23.906 1 85.62 346 GLU B CA 1
ATOM 5304 C C . GLU B 1 346 ? 9.586 22.625 23.953 1 85.62 346 GLU B C 1
ATOM 5306 O O . GLU B 1 346 ? 10.812 22.531 23.891 1 85.62 346 GLU B O 1
ATOM 5311 N N . THR B 1 347 ? 8.805 21.672 24.094 1 79.44 347 THR B N 1
ATOM 5312 C CA . THR B 1 347 ? 9.344 20.312 24.078 1 79.44 347 THR B CA 1
ATOM 5313 C C . THR B 1 347 ? 10.016 20.016 22.75 1 79.44 347 THR B C 1
ATOM 5315 O O . THR B 1 347 ? 11.117 19.469 22.719 1 79.44 347 THR B O 1
ATOM 5318 N N . GLU B 1 348 ? 9.344 20.312 21.734 1 83.44 348 GLU B N 1
ATOM 5319 C CA . GLU B 1 348 ? 9.891 20.094 20.391 1 83.44 348 GLU B CA 1
ATOM 5320 C C . GLU B 1 348 ? 11.156 20.922 20.172 1 83.44 348 GLU B C 1
ATOM 5322 O O . GLU B 1 348 ? 12.141 20.422 19.625 1 83.44 348 GLU B O 1
ATOM 5327 N N . TRP B 1 349 ? 11.125 22.125 20.641 1 83.25 349 TRP B N 1
ATOM 5328 C CA . TRP B 1 349 ? 12.281 23 20.5 1 83.25 349 TRP B CA 1
ATOM 5329 C C . TRP B 1 349 ? 13.477 22.438 21.266 1 83.25 349 TRP B C 1
ATOM 5331 O O . TRP B 1 349 ? 14.609 22.484 20.781 1 83.25 349 TRP B O 1
ATOM 5341 N N . GLY B 1 350 ? 13.195 21.953 22.422 1 79.19 350 GLY B N 1
ATOM 5342 C CA . GLY B 1 350 ? 14.242 21.281 23.188 1 79.19 350 GLY B CA 1
ATOM 5343 C C . GLY B 1 350 ? 14.867 20.109 22.453 1 79.19 350 GLY B C 1
ATOM 5344 O O . GLY B 1 350 ? 16.078 19.922 22.484 1 79.19 350 GLY B O 1
ATOM 5345 N N . SER B 1 351 ? 14.039 19.406 21.781 1 76.19 351 SER B N 1
ATOM 5346 C CA . SER B 1 351 ? 14.523 18.281 21.016 1 76.19 351 SER B CA 1
ATOM 5347 C C . SER B 1 351 ? 15.398 18.734 19.844 1 76.19 351 SER B C 1
ATOM 5349 O O . SER B 1 351 ? 16.406 18.094 19.531 1 76.19 351 SER B O 1
ATOM 5351 N N . ILE B 1 352 ? 15.062 19.781 19.25 1 80.06 352 ILE B N 1
ATOM 5352 C CA . ILE B 1 352 ? 15.797 20.328 18.125 1 80.06 352 ILE B CA 1
ATOM 5353 C C . ILE B 1 352 ? 17.141 20.875 18.594 1 80.06 352 ILE B C 1
ATOM 5355 O O . ILE B 1 352 ? 18.172 20.656 17.953 1 80.06 352 ILE B O 1
ATOM 5359 N N . GLN B 1 353 ? 17.078 21.5 19.75 1 77.81 353 GLN B N 1
ATOM 5360 C CA . GLN B 1 353 ? 18.297 22.125 20.266 1 77.81 353 GLN B CA 1
ATOM 5361 C C . GLN B 1 353 ? 19.281 21.078 20.75 1 77.81 353 GLN B C 1
ATOM 5363 O O . GLN B 1 353 ? 20.5 21.234 20.609 1 77.81 353 GLN B O 1
ATOM 5368 N N . LYS B 1 354 ? 18.766 20.125 21.422 1 70.62 354 LYS B N 1
ATOM 5369 C CA . LYS B 1 354 ? 19.625 19.078 21.953 1 70.62 354 LYS B CA 1
ATOM 5370 C C . LYS B 1 354 ? 20.344 18.328 20.828 1 70.62 354 LYS B C 1
ATOM 5372 O O . LYS B 1 354 ? 21.453 17.828 21.016 1 70.62 354 LYS B O 1
ATOM 5377 N N . ASN B 1 355 ? 19.609 18.234 19.797 1 62.03 355 ASN B N 1
ATOM 5378 C CA . ASN B 1 355 ? 20.156 17.469 18.688 1 62.03 355 ASN B CA 1
ATOM 5379 C C . ASN B 1 355 ? 20.766 18.391 17.625 1 62.03 355 ASN B C 1
ATOM 5381 O O . ASN B 1 355 ? 20.766 18.062 16.438 1 62.03 355 ASN B O 1
ATOM 5385 N N . HIS B 1 356 ? 21.031 19.672 17.906 1 58.53 356 HIS B N 1
ATOM 5386 C CA . HIS B 1 356 ? 21.359 20.859 17.125 1 58.53 356 HIS B CA 1
ATOM 5387 C C . HIS B 1 356 ? 22.5 20.594 16.156 1 58.53 356 HIS B C 1
ATOM 5389 O O . HIS B 1 356 ? 22.891 21.469 15.391 1 58.53 356 HIS B O 1
ATOM 5395 N N . GLN B 1 357 ? 22.984 19.516 16.109 1 55.34 357 GLN B N 1
ATOM 5396 C CA . GLN B 1 357 ? 23.891 19.5 14.977 1 55.34 357 GLN B CA 1
ATOM 5397 C C . GLN B 1 357 ? 23.125 19.391 13.656 1 55.34 357 GLN B C 1
ATOM 5399 O O . GLN B 1 357 ? 23.594 18.75 12.719 1 55.34 357 GLN B O 1
ATOM 5404 N N . PHE B 1 358 ? 21.969 20.203 13.719 1 54.09 358 PHE B N 1
ATOM 5405 C CA . PHE B 1 358 ? 21.328 20.188 12.414 1 54.09 358 PHE B CA 1
ATOM 5406 C C . PHE B 1 358 ? 22.016 21.156 11.453 1 54.09 358 PHE B C 1
ATOM 5408 O O . PHE B 1 358 ? 22.594 22.156 11.883 1 54.09 358 PHE B O 1
#

Radius of gyration: 28.46 Å; Cα contacts (8 Å, |Δi|>4): 1281; chains: 2; bounding box: 69×93×63 Å

Secondary structure (DSSP, 8-state):
------------------TTHHHHHHHHHHHHHHTT---------------SS-EEEEE--SHHHHHHHHHHHHTT--SEEEEE---S-TTTSSHHHHHHS--TTEEEES-GGGGTT-SEEEE----BTBSS-HHHHHHHHHHHHHHHHHHHHHH-TTPEEEE-SSSHHHHHHHHHHHH---GGGEEE-TTHHHHHHHHHHTTTT--STT---EEEE-----TTTSS---SEEEE------S---HHHHHHHHHHHHHHHHHHHHHHHHH---HHHHHHHHHHHHHHHHH---EEEEEEEE-TTSTT--S--EEEEEEEEETTEEEEEPPP---HHHHHHHHHHHHHHHHHHHHT---/------------------TTHHHHHHHHHHHHHHTT---------------SS-EEEEE--SHHHHHHHHHHHHTT--SEEEEE---S-TTTSSHHHHHHS--TTEEEES-GGGGTT-SEEEE----BTBSS-HHHHHHHHHHHHHHHHHHHHHH-TTPEEEE-SSSHHHHHHHHHHHH---GGGEEE-TTHHHHHHHHHHTTTT--STT---EEEE-----TTTSS---SEEEE------S---HHHHHHHHHHHHHHHHHHHHHHHHH---HHHHHHHHHHHHHHHHH---EEEEEEEE-TTSTT--S--EEEEEEEEETTEEEEEPPP---HHHHHHHHHHHHHHHHHHHHT---

InterPro domains:
  IPR001236 Lactate/malate dehydrogenase, N-terminal [PF00056] (55-188)
  IPR001557 L-lactate/malate dehydrogenase [PIRSF000102] (54-346)
  IPR001557 L-lactate/malate dehydrogenase [PR00086] (55-79)
  IPR001557 L-lactate/malate dehydrogenase [PR00086] (80-104)
  IPR001557 L-lactate/malate dehydrogenase [PR00086] (162-182)
  IPR001557 L-lactate/malate dehydrogenase [PR00086] (186-204)
  IPR001557 L-lactate/malate dehydrogenase [PR00086] (214-227)
  IPR015955 Lactate dehydrogenase/glycoside hydrolase, family 4, C-terminal [G3DSA:3.90.110.10] (191-355)
  IPR015955 Lactate dehydrogenase/glycoside hydrolase, family 4, C-terminal [SSF56327] (189-347)
  IPR022383 Lactate/malate dehydrogenase, C-terminal [PF02866] (192-347)
  IPR036291 NAD(P)-binding domain superfamily [SSF51735] (47-188)

Foldseek 3Di:
DPPPPDPPDPPPDDPPPPPPPPVVVLVVLLVVQVVVDDDDPPDPPPDQCQPPAAEEEEEEFALLSVLQVVLLVVVVRHQAYEYAYLDPDPVRGCLVVCVVVPDPRYHYDNDLLVRAAHQEYEYAYFPPPPPDDPLVRVVVLLVSLLPVLCSNCVRHVQHAYEYAYPVQFLVLLSSCVNNVDDQQSGWYLACQLLQVLLQVLCVVLCPVVSWRKDWKFGQQCPVPQLASPPLTDIATPPSPPDPDDPVVSVVSVVVSVVSNVVSVVVSSVVHDDSNSSSNSSSVLSSQQSSQPWDKGFIWTQCDPALPAPDGTTMTFIFTQGNRGGPDGDHGDDDPVRSVSRNVRNVVRVVVCVVSVVD/DPPPPDCPPPPDDDPPPPPPPPVVVLVVLLVVQVVVDDPPPPDPPPQQCQPPAAEEEEEEFALLSVLQVVLLVVVVRHQAYEYAYLDPDPVRGCLVVCVVVPDPRYHYDNDLLVRAAHQEYEYAYFPPPPPDDPLVRVVVLLVSLLPVLCSNCVRHVQHAYEYAYPVQFLVLLSSCVNNVDDQQSGWYLACQLLQVLLQVLCVVLCPVVSWRKDWKFGQQCPVPQLASPPLTDIATPPSPDDPDDPVVSVVSVVVSVVSNVVSVVVSSVVHDDSNSSSNSSSVLSSQQSSQPWDKGFIWTQCDPALPAPDRTTMTFIFTQGNNGGPGGDHGDDDPVRSVSRNVRNVVRVVVCVVSVVD